Protein AF-A0A958GMU4-F1 (afdb_monomer)

Nearest PDB structures (foldseek):
  5kjy-assembly1_A  TM=7.921E-01  e=6.901E-07  Homo sapiens
  5j3u-assembly1_A  TM=7.877E-01  e=9.047E-06  Toxoplasma gondii
  5e16-assembly1_A  TM=7.064E-01  e=1.723E-06  Plasmodium falciparum
  1q3e-assembly2_B  TM=7.934E-01  e=2.133E-05  Mus musculus
  8io0-assembly1_B  TM=4.939E-01  e=1.223E-06  Homo sapiens

Sequence (436 aa):
MSTNRALSLHTALFLAVAPFLIGAAAISAYLTYKGTYAAILDGFDNKLSAAAATRAVFLKGSDHETLMQMGSDEGEQVPGVAEESPLYQLYSIPMQRILNESGLTYHYTFVLRDATRIAYGIDATTGEDHSFLGTEEDNPTEESERLARAAATGSISISPIQQFDNWGKLKIANAPIRTEDGRVTGLVGADVNISVIDKKTRVAFLQVLGAGIVSLLFAALMTWYLARRIAVPLERLKASALRIGGGQFGETIEAIKQPELSALADALETLGQTLRTAPARVSADAHEVAGEVESHTSASDDFLAEYAEHPSSESLLLLRQNPLFRILTDAELAVVAQASRLVDYKPGALIASRGISPSFALLVESGSVEGDMEYVRDGIIGIDAVLSEEPLANDLVASSEGARCLLIQKEHLFTIVHECPSMLTGLIESHLAEAR

Foldseek 3Di:
DDPPPPDAPLVVLCVVQVVVLVVVLVVVLVVLLVVLLVVLVVLVVVLQLCLFAVLLVVDALVLQLVQLVVLVVCVVDDFDPSCPDPSLCVRLVVSLVSCVPSVFPWKFKWADPDQFKIFTGRTNDDDPPDDTHGDMDTDDNVVSVQQVVCQVVQDKDWDDFDQDPVQGTKIKIWGFRAHPVGHGNIIIIIIHHVVSVVVVSVVSNVVSVVVSVVSVVVSVVVSVVCCVQPVVLVVQLVVLLVVLVVVNLDDQRPQHPDPVSNVVSVVSNVVSVCSVCVVVVVVVVVVVVVVVPPPDDDDDDDDPDDDDDQLDPVQLVLLCVQPLSVQFDPVLSSLQSVQKDKDWFDAFAFPFAFPAQAQKKKAWPDADKDWDCVQAFSRIHRPVSLVVVDTGHHIITTHRRTTIIIMHGSVSVVVSVVVTVSSVVSVVVSVVVVVD

Secondary structure (DSSP, 8-state):
--------HHHHHHHHHHHHHHHHHHHHHHHHHHHHHHHHHHHHHHHHHHHHHHHHHHS-HHHHHHHHHHHHHHTTS-TTTGGGSHHHHHHHHHHHHHHHHHT-SEEEEEEE-SSSEEEEEEE---STT---TT-EEE--HHHHHHHHHHHHHT--EEPPPEEETTTEEEEEEEEEEE-TTS-EEEEEEEEEEHHHHHHHHHHHHHHHHHHHHHHHHHHHHHHHHHIIIIIHHHHHHHHHHHHHHTT----PPPPPSSHHHHHHHHHHHHHHHHHHHHHHHHHHHHHHHHHHGGG---S---S---S---S-HHHHHHHHHSTTTTTS-HHHHHHHHHTEEEEEEPTT-EEE-TTS--SEEEEEEEEEEES-GGGEETTEESHHHHHH-PPPSS-EEEEEEEEEEEEEEHHHHHHHHHH-HHHHHHHHHHHHHHT-

Radius of gyration: 46.97 Å; Cα contacts (8 Å, |Δi|>4): 595; chains: 1; bounding box: 92×52×125 Å

Mean predicted aligned error: 19.39 Å

Solvent-accessible surface area (backbone atoms only — not comparable to full-atom values): 23889 Å² total; per-residue (Å²): 142,80,86,82,73,80,69,53,71,69,56,52,51,48,66,64,48,49,57,55,53,53,48,52,48,51,51,49,41,50,52,50,50,54,52,51,53,50,53,53,49,56,54,46,54,52,50,24,43,49,54,9,43,55,48,20,71,75,41,55,17,65,58,51,51,52,52,45,49,53,18,58,67,38,77,82,56,76,87,58,62,70,60,70,32,71,73,43,44,70,52,28,55,61,42,31,51,50,37,74,73,68,75,46,69,46,40,34,28,31,33,76,77,56,76,43,32,36,27,32,30,55,44,31,56,75,70,91,81,42,58,49,51,38,47,71,44,83,43,60,61,75,55,34,55,51,49,52,48,23,55,73,69,60,38,74,42,73,56,70,80,40,81,43,94,92,72,41,43,32,33,41,11,38,12,42,17,33,29,98,90,66,51,68,64,33,33,18,40,15,28,36,40,48,68,63,52,49,56,54,47,50,53,51,47,53,50,43,51,49,52,43,52,52,50,51,51,50,51,51,52,49,52,54,48,47,41,66,71,45,52,51,58,48,55,51,50,52,52,52,50,55,37,39,76,69,71,53,56,82,76,82,79,78,89,53,91,48,68,74,60,27,55,50,48,53,52,52,48,52,50,28,52,50,63,59,42,48,69,58,47,58,57,49,53,55,52,55,56,58,65,67,54,78,82,70,87,81,91,77,92,83,87,86,85,84,92,80,82,65,62,49,73,64,49,46,53,55,42,55,71,32,76,63,46,52,74,49,52,77,69,52,43,48,54,52,29,60,53,39,42,81,47,80,40,54,56,63,34,79,76,46,57,48,72,41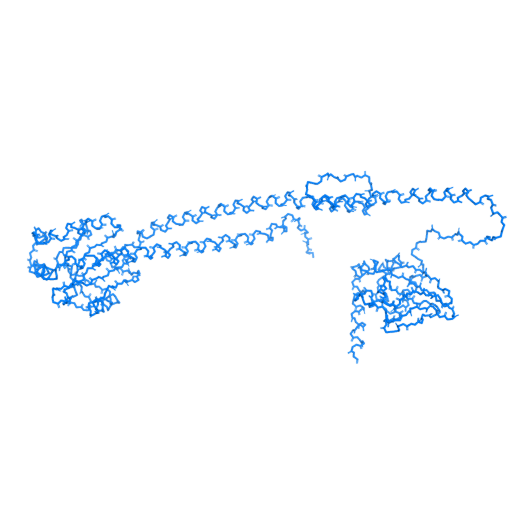,49,49,62,36,29,35,36,72,79,43,70,42,77,44,56,58,67,91,36,50,55,87,68,28,37,29,51,58,25,47,74,71,60,43,50,34,89,38,46,32,26,18,26,89,83,6,23,33,29,42,37,33,39,45,79,45,49,57,49,47,48,70,75,29,63,59,48,51,53,43,55,50,53,52,58,59,60,75,78,107

pLDDT: mean 76.51, std 14.85, range [25.86, 94.81]

Structure (mmCIF, N/CA/C/O backbone):
data_AF-A0A958GMU4-F1
#
_entry.id   AF-A0A958GMU4-F1
#
loop_
_atom_site.group_PDB
_atom_site.id
_atom_site.type_symbol
_atom_site.label_atom_id
_atom_site.label_alt_id
_atom_site.label_comp_id
_atom_site.label_asym_id
_atom_site.label_entity_id
_atom_site.label_seq_id
_atom_site.pdbx_PDB_ins_code
_atom_site.Cartn_x
_atom_site.Cartn_y
_atom_site.Cartn_z
_atom_site.occupancy
_atom_site.B_iso_or_equiv
_atom_site.auth_seq_id
_atom_site.auth_comp_id
_atom_site.auth_asym_id
_atom_site.auth_atom_id
_atom_site.pdbx_PDB_model_num
ATOM 1 N N . MET A 1 1 ? -1.241 15.883 50.734 1.00 32.81 1 MET A N 1
ATOM 2 C CA . MET A 1 1 ? -2.444 16.386 50.035 1.00 32.81 1 MET A CA 1
ATOM 3 C C . MET A 1 1 ? -2.383 15.934 48.580 1.00 32.81 1 MET A C 1
ATOM 5 O O . MET A 1 1 ? -1.852 16.657 47.752 1.00 32.81 1 MET A O 1
ATOM 9 N N . SER A 1 2 ? -2.863 14.727 48.269 1.00 36.22 2 SER A N 1
ATOM 10 C CA . SER A 1 2 ? -3.175 14.329 46.891 1.00 36.22 2 SER A CA 1
ATOM 11 C C . SER A 1 2 ? -4.694 14.249 46.781 1.00 36.22 2 SER A C 1
ATOM 13 O O . SER A 1 2 ? -5.357 13.413 47.388 1.00 36.22 2 SER A O 1
ATOM 15 N N . THR A 1 3 ? -5.275 15.210 46.082 1.00 39.44 3 THR A N 1
ATOM 16 C CA . THR A 1 3 ? -6.701 15.239 45.780 1.00 39.44 3 THR A CA 1
ATOM 17 C C . THR A 1 3 ? -6.976 14.226 44.672 1.00 39.44 3 THR A C 1
ATOM 19 O O . THR A 1 3 ? -6.896 14.548 43.490 1.00 39.44 3 THR A O 1
ATOM 22 N N . ASN A 1 4 ? -7.310 12.988 45.047 1.00 40.91 4 ASN A N 1
ATOM 23 C CA . ASN A 1 4 ? -7.943 12.031 44.140 1.00 40.91 4 ASN A CA 1
ATOM 24 C C . ASN A 1 4 ? -9.346 12.554 43.798 1.00 40.91 4 ASN A C 1
ATOM 26 O O . ASN A 1 4 ? -10.334 12.235 44.456 1.00 40.91 4 ASN A O 1
ATOM 30 N N . ARG A 1 5 ? -9.442 13.422 42.784 1.00 48.50 5 ARG A N 1
ATOM 31 C CA . ARG A 1 5 ? -10.726 13.745 42.159 1.00 48.50 5 ARG A CA 1
ATOM 32 C C . ARG A 1 5 ? -11.209 12.483 41.452 1.00 48.50 5 ARG A C 1
ATOM 34 O O . ARG A 1 5 ? -10.643 12.108 40.429 1.00 48.50 5 ARG A O 1
ATOM 41 N N . ALA A 1 6 ? -12.238 11.841 42.001 1.00 55.19 6 ALA A N 1
ATOM 42 C CA . ALA A 1 6 ? -12.942 10.761 41.325 1.00 55.19 6 ALA A CA 1
ATOM 43 C C . ALA A 1 6 ? -13.400 11.263 39.945 1.00 55.19 6 ALA A C 1
ATOM 45 O O . ALA A 1 6 ? -14.180 12.214 39.849 1.00 55.19 6 ALA A O 1
ATOM 46 N N . LEU A 1 7 ? -12.847 10.685 38.876 1.00 60.06 7 LEU A N 1
ATOM 47 C CA . LEU A 1 7 ? -13.256 11.012 37.514 1.00 60.06 7 LEU A CA 1
ATOM 48 C C . LEU A 1 7 ? -14.728 10.629 37.327 1.00 60.06 7 LEU A C 1
ATOM 50 O O . LEU A 1 7 ? -15.149 9.557 37.761 1.00 60.06 7 LEU A O 1
ATOM 54 N N . SER A 1 8 ? -15.508 11.488 36.662 1.00 69.25 8 SER A N 1
ATOM 55 C CA . SER A 1 8 ? -16.868 11.123 36.249 1.00 69.25 8 SER A CA 1
ATOM 56 C C . SER A 1 8 ? -16.830 9.882 35.356 1.00 69.25 8 SER A C 1
ATOM 58 O O . SER A 1 8 ? -15.868 9.690 34.602 1.00 69.25 8 SER A O 1
ATOM 60 N N . LEU A 1 9 ? -17.881 9.055 35.403 1.00 66.50 9 LEU A N 1
ATOM 61 C CA . LEU A 1 9 ? -17.950 7.801 34.646 1.00 66.50 9 LEU A CA 1
ATOM 62 C C . LEU A 1 9 ? -17.715 8.045 33.147 1.00 66.50 9 LEU A C 1
ATOM 64 O O . LEU A 1 9 ? -17.022 7.276 32.488 1.00 66.50 9 LEU A O 1
ATOM 68 N N . HIS A 1 10 ? -18.205 9.177 32.632 1.00 64.19 10 HIS A N 1
ATOM 69 C CA . HIS A 1 10 ? -17.952 9.638 31.266 1.00 64.19 10 HIS A CA 1
ATOM 70 C C . HIS A 1 10 ? -16.464 9.796 30.940 1.00 64.19 10 HIS A C 1
ATOM 72 O O . HIS A 1 10 ? -16.024 9.375 29.872 1.00 64.19 10 HIS A O 1
ATOM 78 N N . THR A 1 11 ? -15.684 10.385 31.848 1.00 71.94 11 THR A N 1
ATOM 79 C CA . THR A 1 11 ? -14.255 10.623 31.612 1.00 71.94 11 THR A CA 1
ATOM 80 C C . THR A 1 11 ? -13.459 9.324 31.694 1.00 71.94 11 THR A C 1
ATOM 82 O O . THR A 1 11 ? -12.567 9.107 30.880 1.00 71.94 11 THR A O 1
ATOM 85 N N . ALA A 1 12 ? -13.816 8.432 32.621 1.00 71.38 12 ALA A N 1
ATOM 86 C CA . ALA A 1 12 ? -13.193 7.116 32.732 1.00 71.38 12 ALA A CA 1
ATOM 87 C C . ALA A 1 12 ? -13.474 6.242 31.496 1.00 71.38 12 ALA A C 1
ATOM 89 O O . ALA A 1 12 ? -12.553 5.649 30.937 1.00 71.38 12 ALA A O 1
ATOM 90 N N . LEU A 1 13 ? -14.724 6.225 31.015 1.00 72.00 13 LEU A N 1
ATOM 91 C CA . LEU A 1 13 ? -15.108 5.476 29.815 1.00 72.00 13 LEU A CA 1
ATOM 92 C C . LEU A 1 13 ? -14.407 6.024 28.563 1.00 72.00 13 LEU A C 1
ATOM 94 O O . LEU A 1 13 ? -13.896 5.258 27.749 1.00 72.00 13 LEU A O 1
ATOM 98 N N . PHE A 1 14 ? -14.333 7.352 28.428 1.00 73.94 14 PHE A N 1
ATOM 99 C CA . PHE A 1 14 ? -13.612 8.001 27.335 1.00 73.94 14 PHE A CA 1
ATOM 100 C C . PHE A 1 14 ? -12.119 7.653 27.359 1.00 73.94 14 PHE A C 1
ATOM 102 O O . PHE A 1 14 ? -11.569 7.265 26.332 1.00 73.94 14 PHE A O 1
ATOM 109 N N . LEU A 1 15 ? -11.474 7.723 28.527 1.00 74.38 15 LEU A N 1
ATOM 110 C CA . LEU A 1 15 ? -10.060 7.373 28.683 1.00 74.38 15 LEU A CA 1
ATOM 111 C C . LEU A 1 15 ? -9.774 5.887 28.430 1.00 74.38 15 LEU A C 1
ATOM 113 O O . LEU A 1 15 ? -8.677 5.568 27.989 1.00 74.38 15 LEU A O 1
ATOM 117 N N . ALA A 1 16 ? -10.733 4.991 28.670 1.00 77.50 16 ALA A N 1
ATOM 118 C CA . ALA A 1 16 ? -10.574 3.566 28.386 1.00 77.50 16 ALA A CA 1
ATOM 119 C C . ALA A 1 16 ? -10.746 3.238 26.892 1.00 77.50 16 ALA A C 1
ATOM 121 O O . ALA A 1 16 ? -9.990 2.447 26.331 1.00 77.50 16 ALA A O 1
ATOM 122 N N . VAL A 1 17 ? -11.731 3.853 26.230 1.00 76.69 17 VAL A N 1
ATOM 123 C CA . VAL A 1 17 ? -12.123 3.500 24.854 1.00 76.69 17 VAL A CA 1
ATOM 124 C C . VAL A 1 17 ? -11.347 4.296 23.800 1.00 76.69 17 VAL A C 1
ATOM 126 O O . VAL A 1 17 ? -10.984 3.750 22.756 1.00 76.69 17 VAL A O 1
ATOM 129 N N . ALA A 1 18 ? -11.046 5.572 24.056 1.00 77.44 18 ALA A N 1
ATOM 130 C CA . ALA A 1 18 ? -10.370 6.431 23.086 1.00 77.44 18 ALA A CA 1
ATOM 131 C C . ALA A 1 18 ? -8.976 5.919 22.665 1.00 77.44 18 ALA A C 1
ATOM 133 O O . ALA A 1 18 ? -8.711 5.920 21.462 1.00 77.44 18 ALA A O 1
ATOM 134 N N . PRO A 1 19 ? -8.097 5.424 23.563 1.00 81.38 19 PRO A N 1
ATOM 135 C CA . PRO A 1 19 ? -6.787 4.909 23.163 1.00 81.38 19 PRO A CA 1
ATOM 136 C C . PRO A 1 19 ? -6.897 3.683 22.260 1.00 81.38 19 PRO A C 1
ATOM 138 O O . PRO A 1 19 ? -6.155 3.571 21.288 1.00 81.38 19 PRO A O 1
ATOM 141 N N . PHE A 1 20 ? -7.854 2.792 22.543 1.00 81.25 20 PHE A N 1
ATOM 142 C CA . PHE A 1 20 ? -8.098 1.614 21.715 1.00 81.25 20 PHE A CA 1
ATOM 143 C C . PHE A 1 20 ? -8.569 2.010 20.312 1.00 81.25 20 PHE A C 1
ATOM 145 O O . PHE A 1 20 ? -8.064 1.488 19.321 1.00 81.25 20 PHE A O 1
ATOM 152 N N . LEU A 1 21 ? -9.475 2.988 20.210 1.00 77.25 21 LEU A N 1
ATOM 153 C CA . LEU A 1 21 ? -9.961 3.493 18.923 1.00 77.25 21 LEU A CA 1
ATOM 154 C C . LEU A 1 21 ? -8.872 4.229 18.132 1.00 77.25 21 LEU A C 1
ATOM 156 O O . LEU A 1 21 ? -8.749 4.016 16.927 1.00 77.25 21 LEU A O 1
ATOM 160 N N . ILE A 1 22 ? -8.050 5.043 18.798 1.00 80.44 22 ILE A N 1
ATOM 161 C CA . ILE A 1 22 ? -6.898 5.711 18.174 1.00 80.44 22 ILE A CA 1
ATOM 162 C C . ILE A 1 22 ? -5.884 4.668 17.690 1.00 80.44 22 ILE A C 1
ATOM 164 O O . ILE A 1 22 ? -5.409 4.759 16.560 1.00 80.44 22 ILE A O 1
ATOM 168 N N . GLY A 1 23 ? -5.593 3.654 18.508 1.00 83.38 23 GLY A N 1
ATOM 169 C CA . GLY A 1 23 ? -4.700 2.554 18.151 1.00 83.38 23 GLY A CA 1
ATOM 170 C C . GLY A 1 23 ? -5.212 1.763 16.948 1.00 83.38 23 GLY A C 1
ATOM 171 O O . GLY A 1 23 ? -4.476 1.570 15.984 1.00 83.38 23 GLY A O 1
ATOM 172 N N . ALA A 1 24 ? -6.490 1.376 16.950 1.00 80.31 24 ALA A N 1
ATOM 173 C CA . ALA A 1 24 ? -7.119 0.680 15.830 1.00 80.31 24 ALA A CA 1
ATOM 174 C C . ALA A 1 24 ? -7.097 1.519 14.541 1.00 80.31 24 ALA A C 1
ATOM 176 O O . ALA A 1 24 ? -6.769 0.998 13.473 1.00 80.31 24 ALA A O 1
ATOM 177 N N . ALA A 1 25 ? -7.377 2.824 14.631 1.00 80.00 25 ALA A N 1
ATOM 178 C CA . ALA A 1 25 ? -7.305 3.736 13.492 1.00 80.00 25 ALA A CA 1
ATOM 179 C C . ALA A 1 25 ? -5.869 3.880 12.960 1.00 80.00 25 ALA A C 1
ATOM 181 O O . ALA A 1 25 ? -5.662 3.826 11.749 1.00 80.00 25 ALA A O 1
ATOM 182 N N . ALA A 1 26 ? -4.874 4.005 13.843 1.00 81.38 26 ALA A N 1
ATOM 183 C CA . ALA A 1 26 ? -3.467 4.099 13.463 1.00 81.38 26 ALA A CA 1
ATOM 184 C C . ALA A 1 26 ? -2.965 2.811 12.790 1.00 81.38 26 ALA A C 1
ATOM 186 O O . ALA A 1 26 ? -2.307 2.875 11.752 1.00 81.38 26 ALA A O 1
ATOM 187 N N . ILE A 1 27 ? -3.324 1.644 13.334 1.00 84.50 27 ILE A N 1
ATOM 188 C CA . ILE A 1 27 ? -2.990 0.339 12.749 1.00 84.50 27 ILE A CA 1
ATOM 189 C C . ILE A 1 27 ? -3.647 0.196 11.375 1.00 84.50 27 ILE A C 1
ATOM 191 O O . ILE A 1 27 ? -2.972 -0.149 10.408 1.00 84.50 27 ILE A O 1
ATOM 195 N N . SER A 1 28 ? -4.939 0.509 11.261 1.00 79.81 28 SER A N 1
ATOM 196 C CA . SER A 1 28 ? -5.664 0.452 9.989 1.00 79.81 28 SER A CA 1
ATOM 197 C C . SER A 1 28 ? -5.053 1.385 8.937 1.00 79.81 28 SER A C 1
ATOM 199 O O . SER A 1 28 ? -4.795 0.966 7.805 1.00 79.81 28 SER A O 1
ATOM 201 N N . ALA A 1 29 ? -4.734 2.626 9.318 1.00 80.12 29 ALA A N 1
ATOM 202 C CA . ALA A 1 29 ? -4.074 3.592 8.446 1.00 80.12 29 ALA A CA 1
ATOM 203 C C . ALA A 1 29 ? -2.699 3.091 7.982 1.00 80.12 29 ALA A C 1
ATOM 205 O O . ALA A 1 29 ? -2.388 3.163 6.793 1.00 80.12 29 ALA A O 1
ATOM 206 N N . TYR A 1 30 ? -1.903 2.527 8.894 1.00 83.50 30 TYR A N 1
ATOM 207 C CA . TYR A 1 30 ? -0.596 1.958 8.577 1.00 83.50 30 TYR A CA 1
ATOM 208 C C . TYR A 1 30 ? -0.697 0.770 7.612 1.00 83.50 30 TYR A C 1
ATOM 210 O O . TYR A 1 30 ? 0.011 0.734 6.605 1.00 83.50 30 TYR A O 1
ATOM 218 N N . LEU A 1 31 ? -1.600 -0.180 7.877 1.00 84.44 31 LEU A N 1
ATOM 219 C CA . LEU A 1 31 ? -1.814 -1.347 7.017 1.00 84.44 31 LEU A CA 1
ATOM 220 C C . LEU A 1 31 ? -2.303 -0.936 5.625 1.00 84.44 31 LEU A C 1
ATOM 222 O O . LEU A 1 31 ? -1.798 -1.441 4.624 1.00 84.44 31 LEU A O 1
ATOM 226 N N . THR A 1 32 ? -3.226 0.024 5.558 1.00 81.25 32 THR A N 1
ATOM 227 C CA . THR A 1 32 ? -3.757 0.546 4.293 1.00 81.25 32 THR A CA 1
ATOM 228 C C . THR A 1 32 ? -2.679 1.274 3.496 1.00 81.25 32 THR A C 1
ATOM 230 O O . THR A 1 32 ? -2.530 1.026 2.300 1.00 81.25 32 THR A O 1
ATOM 233 N N . TYR A 1 33 ? -1.890 2.135 4.145 1.00 82.06 33 TYR A N 1
ATOM 234 C CA . TYR A 1 33 ? -0.769 2.823 3.506 1.00 82.06 33 TYR A CA 1
ATOM 235 C C . TYR A 1 33 ? 0.252 1.821 2.963 1.00 82.06 33 TYR A C 1
ATOM 237 O O . TYR A 1 33 ? 0.605 1.879 1.786 1.00 82.06 33 TYR A O 1
ATOM 245 N N . LYS A 1 34 ? 0.673 0.857 3.792 1.00 82.81 34 LYS A N 1
ATOM 246 C CA . LYS A 1 34 ? 1.640 -0.174 3.405 1.00 82.81 34 LYS A CA 1
ATOM 247 C C . LYS A 1 34 ? 1.129 -1.018 2.235 1.00 82.81 34 LYS A C 1
ATOM 249 O O . LYS A 1 34 ? 1.873 -1.235 1.284 1.00 82.81 34 LYS A O 1
ATOM 254 N N . GLY A 1 35 ? -0.129 -1.458 2.286 1.00 83.69 35 GLY A N 1
ATOM 255 C CA . GLY A 1 35 ? -0.749 -2.251 1.225 1.00 83.69 35 GLY A CA 1
ATOM 256 C C . GLY A 1 35 ? -0.891 -1.474 -0.082 1.00 83.69 35 GLY A C 1
ATOM 257 O O . GLY A 1 35 ? -0.546 -1.986 -1.142 1.00 83.69 35 GLY A O 1
ATOM 258 N N . THR A 1 36 ? -1.324 -0.213 -0.010 1.00 81.06 36 THR A N 1
ATOM 259 C CA . THR A 1 36 ? -1.480 0.637 -1.199 1.00 81.06 36 THR A CA 1
ATOM 260 C C . THR A 1 36 ? -0.129 0.979 -1.821 1.00 81.06 36 THR A C 1
ATOM 262 O O . THR A 1 36 ? 0.009 0.928 -3.037 1.00 81.06 36 THR A O 1
ATOM 265 N N . TYR A 1 37 ? 0.885 1.284 -1.008 1.00 82.81 37 TYR A N 1
ATOM 266 C CA . TYR A 1 37 ? 2.240 1.550 -1.489 1.00 82.81 37 TYR A CA 1
ATOM 267 C C . TYR A 1 37 ? 2.847 0.326 -2.186 1.00 82.81 37 TYR A C 1
ATOM 269 O O . TYR A 1 37 ? 3.356 0.452 -3.298 1.00 82.81 37 TYR A O 1
ATOM 277 N N . ALA A 1 38 ? 2.727 -0.859 -1.576 1.00 85.00 38 ALA A N 1
ATOM 278 C CA . ALA A 1 38 ? 3.181 -2.111 -2.179 1.00 85.00 38 ALA A CA 1
ATOM 279 C C . ALA A 1 38 ? 2.451 -2.403 -3.500 1.00 85.00 38 ALA A C 1
ATOM 281 O O . ALA A 1 38 ? 3.098 -2.639 -4.511 1.00 85.00 38 ALA A O 1
ATOM 282 N N . ALA A 1 39 ? 1.121 -2.272 -3.529 1.00 83.94 39 ALA A N 1
ATOM 283 C CA . ALA A 1 39 ? 0.334 -2.483 -4.743 1.00 83.94 39 ALA A CA 1
ATOM 284 C C . ALA A 1 39 ? 0.676 -1.484 -5.865 1.00 83.94 39 ALA A C 1
ATOM 286 O O . ALA A 1 39 ? 0.663 -1.845 -7.042 1.00 83.94 39 ALA A O 1
ATOM 287 N N . ILE A 1 40 ? 0.985 -0.227 -5.520 1.00 83.56 40 ILE A N 1
ATOM 288 C CA . ILE A 1 40 ? 1.453 0.773 -6.488 1.00 83.56 40 ILE A CA 1
ATOM 289 C C . ILE A 1 40 ? 2.807 0.355 -7.064 1.00 83.56 40 ILE A C 1
ATOM 291 O O . ILE A 1 40 ? 2.962 0.403 -8.284 1.00 83.56 40 ILE A O 1
ATOM 295 N N . LEU A 1 41 ? 3.759 -0.050 -6.216 1.00 83.94 41 LEU A N 1
ATOM 296 C CA . LEU A 1 41 ? 5.068 -0.522 -6.668 1.00 83.94 41 LEU A CA 1
ATOM 297 C C . LEU A 1 41 ? 4.924 -1.748 -7.570 1.00 83.94 41 LEU A C 1
ATOM 299 O O . LEU A 1 41 ? 5.312 -1.665 -8.726 1.00 83.94 41 LEU A O 1
ATOM 303 N N . ASP A 1 42 ? 4.251 -2.807 -7.121 1.00 87.25 42 ASP A N 1
ATOM 304 C CA . ASP A 1 42 ? 4.033 -4.024 -7.918 1.00 87.25 42 ASP A CA 1
ATOM 305 C C . ASP A 1 42 ? 3.344 -3.724 -9.263 1.00 87.25 42 ASP A C 1
ATOM 307 O O . ASP A 1 42 ? 3.656 -4.315 -10.301 1.00 87.25 42 ASP A O 1
ATOM 311 N N . GLY A 1 43 ? 2.405 -2.772 -9.276 1.00 85.75 43 GLY A N 1
ATOM 312 C CA . GLY A 1 43 ? 1.761 -2.299 -10.498 1.00 85.75 43 GLY A CA 1
ATOM 313 C C . GLY A 1 43 ? 2.733 -1.621 -11.467 1.00 85.75 43 GLY A C 1
ATOM 314 O O . GLY A 1 43 ? 2.612 -1.809 -12.679 1.00 85.75 43 GLY A O 1
ATOM 315 N N . PHE A 1 44 ? 3.699 -0.851 -10.961 1.00 86.06 44 PHE A N 1
ATOM 316 C CA . PHE A 1 44 ? 4.768 -0.281 -11.779 1.00 86.06 44 PHE A CA 1
ATOM 317 C C . PHE A 1 44 ? 5.774 -1.344 -12.230 1.00 86.06 44 PHE A C 1
ATOM 319 O O . PHE A 1 44 ? 6.090 -1.357 -13.412 1.00 86.06 44 PHE A O 1
ATOM 326 N N . ASP A 1 45 ? 6.205 -2.277 -11.378 1.00 88.38 45 ASP A N 1
ATOM 327 C CA . ASP A 1 45 ? 7.141 -3.360 -11.738 1.00 88.38 45 ASP A CA 1
ATOM 328 C C . ASP A 1 45 ? 6.624 -4.175 -12.927 1.00 88.38 45 ASP A C 1
ATOM 330 O O . ASP A 1 45 ? 7.352 -4.415 -13.897 1.00 88.38 45 ASP A O 1
ATOM 334 N N . ASN A 1 46 ? 5.334 -4.522 -12.900 1.00 88.56 46 ASN A N 1
ATOM 335 C CA . ASN A 1 46 ? 4.672 -5.220 -13.998 1.00 88.56 46 ASN A CA 1
ATOM 336 C C . ASN A 1 46 ? 4.622 -4.376 -15.278 1.00 88.56 46 ASN A C 1
ATOM 338 O O . ASN A 1 46 ? 4.896 -4.888 -16.363 1.00 88.56 46 ASN A O 1
ATOM 342 N N . LYS A 1 47 ? 4.296 -3.081 -15.172 1.00 87.94 47 LYS A N 1
ATOM 343 C CA . LYS A 1 47 ? 4.241 -2.173 -16.329 1.00 87.94 47 LYS A CA 1
ATOM 344 C C . LYS A 1 47 ? 5.608 -1.947 -16.965 1.00 87.94 47 LYS A C 1
ATOM 346 O O . LYS A 1 47 ? 5.712 -2.028 -18.185 1.00 87.94 47 LYS A O 1
ATOM 351 N N . LEU A 1 48 ? 6.628 -1.681 -16.150 1.00 90.44 48 LEU A N 1
ATOM 352 C CA . LEU A 1 48 ? 8.005 -1.467 -16.593 1.00 90.44 48 LEU A CA 1
ATOM 353 C C . LEU A 1 48 ? 8.510 -2.718 -17.321 1.00 90.44 48 LEU A C 1
ATOM 355 O O . LEU A 1 48 ? 8.966 -2.636 -18.459 1.00 90.44 48 LEU A O 1
ATOM 359 N N . SER A 1 49 ? 8.328 -3.892 -16.710 1.00 89.44 49 SER A N 1
ATOM 360 C CA . SER A 1 49 ? 8.741 -5.168 -17.305 1.00 89.44 49 SER A CA 1
ATOM 361 C C . SER A 1 49 ? 8.001 -5.467 -18.600 1.00 89.44 49 SER A C 1
ATOM 363 O O . SER A 1 49 ? 8.624 -5.874 -19.575 1.00 89.44 49 SER A O 1
ATOM 365 N N . ALA A 1 50 ? 6.683 -5.246 -18.640 1.00 87.94 50 ALA A N 1
ATOM 366 C CA . ALA A 1 50 ? 5.886 -5.472 -19.839 1.00 87.94 50 ALA A CA 1
ATOM 367 C C . ALA A 1 50 ? 6.297 -4.535 -20.981 1.00 87.94 50 ALA A C 1
ATOM 369 O O . ALA A 1 50 ? 6.423 -4.993 -22.116 1.00 87.94 50 ALA A O 1
ATOM 370 N N . ALA A 1 51 ? 6.538 -3.252 -20.698 1.00 87.62 51 ALA A N 1
ATOM 371 C CA . ALA A 1 51 ? 6.970 -2.287 -21.702 1.00 87.62 51 ALA A CA 1
ATOM 372 C C . ALA A 1 51 ? 8.350 -2.644 -22.272 1.00 87.62 51 ALA A C 1
ATOM 374 O O . ALA A 1 51 ? 8.480 -2.778 -23.492 1.00 87.62 51 ALA A O 1
ATOM 375 N N . ALA A 1 52 ? 9.333 -2.892 -21.399 1.00 87.94 52 ALA A N 1
ATOM 376 C CA . ALA A 1 52 ? 10.681 -3.279 -21.806 1.00 87.94 52 ALA A CA 1
ATOM 377 C C . ALA A 1 52 ? 10.672 -4.603 -22.594 1.00 87.94 52 ALA A C 1
ATOM 379 O O . ALA A 1 52 ? 11.240 -4.689 -23.683 1.00 87.94 52 ALA A O 1
ATOM 380 N N . ALA A 1 53 ? 9.967 -5.627 -22.098 1.00 87.00 53 ALA A N 1
ATOM 381 C CA . ALA A 1 53 ? 9.901 -6.945 -22.730 1.00 87.00 53 ALA A CA 1
ATOM 382 C C . ALA A 1 53 ? 9.200 -6.920 -24.089 1.00 87.00 53 ALA A C 1
ATOM 384 O O . ALA A 1 53 ? 9.701 -7.499 -25.050 1.00 87.00 53 ALA A O 1
ATOM 385 N N . THR A 1 54 ? 8.056 -6.234 -24.181 1.00 86.62 54 THR A N 1
ATOM 386 C CA . THR A 1 54 ? 7.314 -6.101 -25.442 1.00 86.62 54 THR A CA 1
ATOM 387 C C . THR A 1 54 ? 8.228 -5.514 -26.501 1.00 86.62 54 THR A C 1
ATOM 389 O O . THR A 1 54 ? 8.310 -6.028 -27.615 1.00 86.62 54 THR A O 1
ATOM 392 N N . ARG A 1 55 ? 8.972 -4.463 -26.150 1.00 83.38 55 ARG A N 1
ATOM 393 C CA . ARG A 1 55 ? 9.816 -3.804 -27.130 1.00 83.38 55 ARG A CA 1
ATOM 394 C C . ARG A 1 55 ? 11.052 -4.612 -27.501 1.00 83.38 55 ARG A C 1
ATOM 396 O O . ARG A 1 55 ? 11.367 -4.681 -28.685 1.00 83.38 55 ARG A O 1
ATOM 403 N N . ALA A 1 56 ? 11.674 -5.281 -26.534 1.00 81.38 56 ALA A N 1
ATOM 404 C CA . ALA A 1 56 ? 12.795 -6.182 -26.776 1.00 81.38 56 ALA A CA 1
ATOM 405 C C . ALA A 1 56 ? 12.452 -7.323 -27.756 1.00 81.38 56 ALA A C 1
ATOM 407 O O . ALA A 1 56 ? 13.329 -7.789 -28.474 1.00 81.38 56 ALA A O 1
ATOM 408 N N . VAL A 1 57 ? 11.180 -7.744 -27.822 1.00 83.44 57 VAL A N 1
ATOM 409 C CA . VAL A 1 57 ? 10.701 -8.771 -28.766 1.00 83.44 57 VAL A CA 1
ATOM 410 C C . VAL A 1 57 ? 10.467 -8.220 -30.178 1.00 83.44 57 VAL A C 1
ATOM 412 O O . VAL A 1 57 ? 10.703 -8.926 -31.154 1.00 83.44 57 VAL A O 1
ATOM 415 N N . PHE A 1 58 ? 9.984 -6.981 -30.312 1.00 83.94 58 PHE A N 1
ATOM 416 C CA . PHE A 1 58 ? 9.634 -6.396 -31.617 1.00 83.94 58 PHE A CA 1
ATOM 417 C C . PHE A 1 58 ? 10.757 -5.581 -32.271 1.00 83.94 58 PHE A C 1
ATOM 419 O O . PHE A 1 58 ? 10.609 -5.151 -33.416 1.00 83.94 58 PHE A O 1
ATOM 426 N N . LEU A 1 59 ? 11.852 -5.327 -31.558 1.00 90.06 59 LEU A N 1
ATOM 427 C CA . LEU A 1 59 ? 13.044 -4.685 -32.097 1.00 90.06 59 LEU A CA 1
ATOM 428 C C . LEU A 1 59 ? 14.017 -5.758 -32.589 1.00 90.06 59 LEU A C 1
ATOM 430 O O . LEU A 1 59 ? 14.466 -6.590 -31.803 1.00 90.06 59 LEU A O 1
ATOM 434 N N . LYS A 1 60 ? 14.371 -5.729 -33.877 1.00 90.62 60 LYS A N 1
ATOM 435 C CA . LYS A 1 60 ? 15.394 -6.634 -34.407 1.00 90.62 60 LYS A CA 1
ATOM 436 C C . LYS A 1 60 ? 16.769 -6.225 -33.900 1.00 90.62 60 LYS A C 1
ATOM 438 O O . LYS A 1 60 ? 17.178 -5.078 -34.087 1.00 90.62 60 LYS A O 1
ATOM 443 N N . GLY A 1 61 ? 17.502 -7.168 -33.311 1.00 89.50 61 GLY A N 1
ATOM 444 C CA . GLY A 1 61 ? 18.842 -6.896 -32.797 1.00 89.50 61 GLY A CA 1
ATOM 445 C C . GLY A 1 61 ? 19.826 -6.408 -33.866 1.00 89.50 61 GLY A C 1
ATOM 446 O O . GLY A 1 61 ? 20.616 -5.518 -33.572 1.00 89.50 61 GLY A O 1
ATOM 447 N N . SER A 1 62 ? 19.729 -6.899 -35.108 1.00 92.00 62 SER A N 1
ATOM 448 C CA . SER A 1 62 ? 20.569 -6.446 -36.232 1.00 92.00 62 SER A CA 1
ATOM 449 C C . SER A 1 62 ? 20.348 -4.975 -36.587 1.00 92.00 62 SER A C 1
ATOM 451 O O . SER A 1 62 ? 21.288 -4.239 -36.893 1.00 92.00 62 SER A O 1
ATOM 453 N N . ASP A 1 63 ? 19.091 -4.534 -36.535 1.00 93.81 63 ASP A N 1
ATOM 454 C CA . ASP A 1 63 ? 18.730 -3.155 -36.837 1.00 93.81 63 ASP A CA 1
ATOM 455 C C . ASP A 1 63 ? 19.181 -2.236 -35.701 1.00 93.81 63 ASP A C 1
ATOM 457 O O . ASP A 1 63 ? 19.666 -1.137 -35.955 1.00 93.81 63 ASP A O 1
ATOM 461 N N . HIS A 1 64 ? 19.077 -2.704 -34.451 1.00 93.25 64 HIS A N 1
ATOM 462 C CA . HIS A 1 64 ? 19.611 -1.988 -33.293 1.00 93.25 64 HIS A CA 1
ATOM 463 C C . HIS A 1 64 ? 21.126 -1.794 -33.401 1.00 93.25 64 HIS A C 1
ATOM 465 O O . HIS A 1 64 ? 21.593 -0.675 -33.228 1.00 93.25 64 HIS A O 1
ATOM 471 N N . GLU A 1 65 ? 21.889 -2.821 -33.786 1.00 92.56 65 GLU A N 1
ATOM 472 C CA . GLU A 1 65 ? 23.334 -2.678 -34.025 1.00 92.56 65 GLU A CA 1
ATOM 473 C C . GLU A 1 65 ? 23.649 -1.669 -35.127 1.00 92.56 65 GLU A C 1
ATOM 475 O O . GLU A 1 65 ? 24.564 -0.862 -34.975 1.00 92.56 65 GLU A O 1
ATOM 480 N N . THR A 1 66 ? 22.871 -1.688 -36.209 1.00 92.06 66 THR A N 1
ATOM 481 C CA . THR A 1 66 ? 23.022 -0.744 -37.322 1.00 92.06 66 THR A CA 1
ATOM 482 C C . THR A 1 66 ? 22.789 0.695 -36.854 1.00 92.06 66 THR A C 1
ATOM 484 O O . THR A 1 66 ? 23.584 1.577 -37.162 1.00 92.06 66 THR A O 1
ATOM 487 N N . LEU A 1 67 ? 21.746 0.933 -36.051 1.00 91.75 67 LEU A N 1
ATOM 488 C CA . LEU A 1 67 ? 21.479 2.247 -35.457 1.00 91.75 67 LEU A CA 1
ATOM 489 C C . LEU A 1 67 ? 22.597 2.672 -34.497 1.00 91.75 67 LEU A C 1
ATOM 491 O O . LEU A 1 67 ? 23.051 3.810 -34.552 1.00 91.75 67 LEU A O 1
ATOM 495 N N . MET A 1 68 ? 23.097 1.762 -33.659 1.00 91.19 68 MET A N 1
ATOM 496 C CA . MET A 1 68 ? 24.202 2.077 -32.748 1.00 91.19 68 MET A CA 1
ATOM 497 C C . MET A 1 68 ? 25.504 2.412 -33.488 1.00 91.19 68 MET A C 1
ATOM 499 O O . MET A 1 68 ? 26.285 3.212 -32.980 1.00 91.19 68 MET A O 1
ATOM 503 N N . GLN A 1 69 ? 25.746 1.822 -34.663 1.00 88.69 69 GLN A N 1
ATOM 504 C CA . GLN A 1 69 ? 26.875 2.180 -35.530 1.00 88.69 69 GLN A CA 1
ATOM 505 C C . GLN A 1 69 ? 26.684 3.570 -36.144 1.00 88.69 69 GLN A C 1
ATOM 507 O O . GLN A 1 69 ? 27.597 4.385 -36.067 1.00 88.69 69 GLN A O 1
ATOM 512 N N . MET A 1 70 ? 25.481 3.875 -36.648 1.00 86.56 70 MET A N 1
ATOM 513 C CA . MET A 1 70 ? 25.147 5.210 -37.167 1.00 86.56 70 MET A CA 1
ATOM 514 C C . MET A 1 70 ? 25.379 6.305 -36.116 1.00 86.56 70 MET A C 1
ATOM 516 O O . MET A 1 70 ? 25.990 7.321 -36.426 1.00 86.56 70 MET A O 1
ATOM 520 N N . GLY A 1 71 ? 24.961 6.079 -34.865 1.00 84.06 71 GLY A N 1
ATOM 521 C CA . GLY A 1 71 ? 25.195 7.024 -33.765 1.00 84.06 71 GLY A CA 1
ATOM 522 C C . GLY A 1 71 ? 26.667 7.196 -33.390 1.00 84.06 71 GLY A C 1
ATOM 523 O O . GLY A 1 71 ? 27.095 8.287 -33.030 1.00 84.06 71 GLY A O 1
ATOM 524 N N . SER A 1 72 ? 27.465 6.129 -33.481 1.00 79.25 72 SER A N 1
ATOM 525 C CA . SER A 1 72 ? 28.911 6.215 -33.246 1.00 79.25 72 SER A CA 1
ATOM 526 C C . SER A 1 72 ? 29.636 7.006 -34.337 1.00 79.25 72 SER A C 1
ATOM 528 O O . SER A 1 72 ? 30.554 7.755 -34.014 1.00 79.25 72 SER A O 1
ATOM 530 N N . ASP A 1 73 ? 29.202 6.886 -35.593 1.00 72.56 73 ASP A N 1
ATOM 531 C CA . ASP A 1 73 ? 29.749 7.654 -36.718 1.00 72.56 73 ASP A CA 1
ATOM 532 C C . ASP A 1 73 ? 29.315 9.138 -36.670 1.00 72.56 73 ASP A C 1
ATOM 534 O O . ASP A 1 73 ? 30.035 10.018 -37.144 1.00 72.56 73 ASP A O 1
ATOM 538 N N . GLU A 1 74 ? 28.164 9.441 -36.055 1.00 65.94 74 GLU A N 1
ATOM 539 C CA . GLU A 1 74 ? 27.664 10.808 -35.843 1.00 65.94 74 GLU A CA 1
ATOM 540 C C . GLU A 1 74 ? 28.347 11.584 -34.718 1.00 65.94 74 GLU A C 1
ATOM 542 O O . GLU A 1 74 ? 28.218 12.805 -34.691 1.00 65.94 74 GLU A O 1
ATOM 547 N N . GLY A 1 75 ? 29.114 10.941 -33.830 1.00 55.78 75 GLY A N 1
ATOM 548 C CA . GLY A 1 75 ? 29.855 11.626 -32.758 1.00 55.78 75 GLY A CA 1
ATOM 549 C C . GLY A 1 75 ? 30.814 12.731 -33.246 1.00 55.78 75 GLY A C 1
ATOM 550 O O . GLY A 1 75 ? 31.317 13.511 -32.438 1.00 55.78 75 GLY A O 1
ATOM 551 N N . GLU A 1 76 ? 31.042 12.829 -34.563 1.00 51.34 76 GLU A N 1
ATOM 552 C CA . GLU A 1 76 ? 31.807 13.880 -35.245 1.00 51.34 76 GLU A CA 1
ATOM 553 C C . GLU A 1 76 ? 30.944 14.933 -36.002 1.00 51.34 76 GLU A C 1
ATOM 555 O O . GLU A 1 76 ? 31.504 15.890 -36.544 1.00 51.34 76 GLU A O 1
ATOM 560 N N . GLN A 1 77 ? 29.605 14.820 -36.049 1.00 55.34 77 GLN A N 1
ATOM 561 C CA . GLN A 1 77 ? 28.676 15.704 -36.794 1.00 55.34 77 GLN A CA 1
ATOM 562 C C . GLN A 1 77 ? 27.461 16.197 -35.963 1.00 55.34 77 GLN A C 1
ATOM 564 O O . GLN A 1 77 ? 27.396 16.024 -34.750 1.00 55.34 77 GLN A O 1
ATOM 569 N N . VAL A 1 78 ? 26.535 16.934 -36.605 1.00 60.91 78 VAL A N 1
ATOM 570 C CA . VAL A 1 78 ? 25.365 17.588 -35.977 1.00 60.91 78 VAL A CA 1
ATOM 571 C C . VAL A 1 78 ? 24.417 16.542 -35.357 1.00 60.91 78 VAL A C 1
ATOM 573 O O . VAL A 1 78 ? 23.969 15.665 -36.093 1.00 60.91 78 VAL A O 1
ATOM 576 N N . PRO A 1 79 ? 24.044 16.659 -34.065 1.00 69.75 79 PRO A N 1
ATOM 577 C CA . PRO A 1 79 ? 23.153 15.705 -33.399 1.00 69.75 79 PRO A CA 1
ATOM 578 C C . PRO A 1 79 ? 21.773 15.587 -34.062 1.00 69.75 79 PRO A C 1
ATOM 580 O O . PRO A 1 79 ? 21.162 16.604 -34.403 1.00 69.75 79 PRO A O 1
ATOM 583 N N . GLY A 1 80 ? 21.264 14.356 -34.185 1.00 74.31 80 GLY A N 1
ATOM 584 C CA . GLY A 1 80 ? 19.869 14.065 -34.543 1.00 74.31 80 GLY A CA 1
ATOM 585 C C . GLY A 1 80 ? 19.597 13.759 -36.021 1.00 74.31 80 GLY A C 1
ATOM 586 O O . GLY A 1 80 ? 18.461 13.442 -36.369 1.00 74.31 80 GLY A O 1
ATOM 587 N N . VAL A 1 81 ? 20.599 13.799 -36.908 1.00 79.12 81 VAL A N 1
ATOM 588 C CA . VAL A 1 81 ? 20.396 13.517 -38.344 1.00 79.12 81 VAL A CA 1
ATOM 589 C C . VAL A 1 81 ? 20.063 12.034 -38.583 1.00 79.12 81 VAL A C 1
ATOM 591 O O . VAL A 1 81 ? 19.163 11.714 -39.363 1.00 79.12 81 VAL A O 1
ATOM 594 N N . ALA A 1 82 ? 20.701 11.109 -37.866 1.00 81.00 82 ALA A N 1
ATOM 595 C CA . ALA A 1 82 ? 20.439 9.674 -37.952 1.00 81.00 82 ALA A CA 1
ATOM 596 C C . ALA A 1 82 ? 19.052 9.295 -37.416 1.00 81.00 82 ALA A C 1
ATOM 598 O O . ALA A 1 82 ? 18.488 8.266 -37.806 1.00 81.00 82 ALA A O 1
ATOM 599 N N . GLU A 1 83 ? 18.461 10.141 -36.576 1.00 88.19 83 GLU A N 1
ATOM 600 C CA . GLU A 1 83 ? 17.116 9.945 -36.033 1.00 88.19 83 GLU A CA 1
ATOM 601 C C . GLU A 1 83 ? 16.015 10.283 -37.049 1.00 88.19 83 GLU A C 1
ATOM 603 O O . GLU A 1 83 ? 14.891 9.781 -36.953 1.00 88.19 83 GLU A O 1
ATOM 608 N N . GLU A 1 84 ? 16.347 11.050 -38.094 1.00 87.81 84 GLU A N 1
ATOM 609 C CA . GLU A 1 84 ? 15.478 11.247 -39.258 1.00 87.81 84 GLU A CA 1
ATOM 610 C C . GLU A 1 84 ? 15.434 10.014 -40.174 1.00 87.81 84 GLU A C 1
ATOM 612 O O . GLU A 1 84 ? 14.592 9.930 -41.075 1.00 87.81 84 GLU A O 1
ATOM 617 N N . SER A 1 85 ? 16.315 9.029 -39.956 1.00 90.88 85 SER A N 1
ATOM 618 C CA . SER A 1 85 ? 16.353 7.832 -40.789 1.00 90.88 85 SER A CA 1
ATOM 619 C C . SER A 1 85 ? 15.042 7.031 -40.690 1.00 90.88 85 SER A C 1
ATOM 621 O O . SER A 1 85 ? 14.477 6.860 -39.602 1.00 90.88 85 SER A O 1
ATOM 623 N N . PRO A 1 86 ? 14.566 6.437 -41.806 1.00 93.62 86 PRO A N 1
ATOM 624 C CA . PRO A 1 86 ? 13.389 5.570 -41.777 1.00 93.62 86 PRO A CA 1
ATOM 625 C C . PRO A 1 86 ? 13.528 4.394 -40.802 1.00 93.62 86 PRO A C 1
ATOM 627 O O . PRO A 1 86 ? 12.530 3.925 -40.258 1.00 93.62 86 PRO A O 1
ATOM 630 N N . LEU A 1 87 ? 14.760 3.923 -40.573 1.00 93.06 87 LEU A N 1
ATOM 631 C CA . LEU A 1 87 ? 15.051 2.830 -39.649 1.00 93.06 87 LEU A CA 1
ATOM 632 C C . LEU A 1 87 ? 14.848 3.245 -38.187 1.00 93.06 87 LEU A C 1
ATOM 634 O O . LEU A 1 87 ? 14.258 2.485 -37.422 1.00 93.06 87 LEU A O 1
ATOM 638 N N . TYR A 1 88 ? 15.284 4.447 -37.801 1.00 93.12 88 TYR A N 1
ATOM 639 C CA . TYR A 1 88 ? 15.053 4.964 -36.453 1.00 93.12 88 TYR A CA 1
ATOM 640 C C . TYR A 1 88 ? 13.554 5.188 -36.210 1.00 93.12 88 TYR A C 1
ATOM 642 O O . TYR A 1 88 ? 12.996 4.692 -35.230 1.00 93.12 88 TYR A O 1
ATOM 650 N N . GLN A 1 89 ? 12.862 5.836 -37.154 1.00 93.12 89 GLN A N 1
ATOM 651 C CA . GLN A 1 89 ? 11.429 6.146 -37.045 1.00 93.12 89 GLN A CA 1
ATOM 652 C C . GLN A 1 89 ? 10.518 4.914 -37.033 1.00 93.12 89 GLN A C 1
ATOM 654 O O . GLN A 1 89 ? 9.483 4.921 -36.359 1.00 93.12 89 GLN A O 1
ATOM 659 N N . LEU A 1 90 ? 10.911 3.834 -37.722 1.00 93.38 90 LEU A N 1
ATOM 660 C CA . LEU A 1 90 ? 10.229 2.533 -37.663 1.00 93.38 90 LEU A CA 1
ATOM 661 C C . LEU A 1 90 ? 10.050 2.052 -36.215 1.00 93.38 90 LEU A C 1
ATOM 663 O O . LEU A 1 90 ? 9.101 1.331 -35.895 1.00 93.38 90 LEU A O 1
ATOM 667 N N . TYR A 1 91 ? 10.963 2.465 -35.343 1.00 93.38 91 TYR A N 1
ATOM 668 C CA . TYR A 1 91 ? 11.106 1.971 -33.994 1.00 93.38 91 TYR A CA 1
ATOM 669 C C . TYR A 1 91 ? 10.784 3.006 -32.914 1.00 93.38 91 TYR A C 1
ATOM 671 O O . TYR A 1 91 ? 10.134 2.640 -31.932 1.00 93.38 91 TYR A O 1
ATOM 679 N N . SER A 1 92 ? 11.143 4.276 -33.102 1.00 93.56 92 SER A N 1
ATOM 680 C CA . SER A 1 92 ? 10.849 5.349 -32.145 1.00 93.56 92 SER A CA 1
ATOM 681 C C . SER A 1 92 ? 9.355 5.689 -32.084 1.00 93.56 92 SER A C 1
ATOM 683 O O . SER A 1 92 ? 8.808 5.826 -30.990 1.00 93.56 92 SER A O 1
ATOM 685 N N . ILE A 1 93 ? 8.639 5.718 -33.218 1.00 92.38 93 ILE A N 1
ATOM 686 C CA . ILE A 1 93 ? 7.209 6.087 -33.259 1.00 92.38 93 ILE A CA 1
ATOM 687 C C . ILE A 1 93 ? 6.332 5.111 -32.448 1.00 92.38 93 ILE A C 1
ATOM 689 O O . ILE A 1 93 ? 5.510 5.565 -31.643 1.00 92.38 93 ILE A O 1
ATOM 693 N N . PRO A 1 94 ? 6.452 3.774 -32.595 1.00 91.06 94 PRO A N 1
ATOM 694 C CA . PRO A 1 94 ? 5.719 2.851 -31.731 1.00 91.06 94 PRO A CA 1
ATOM 695 C C . PRO A 1 94 ? 6.114 2.967 -30.253 1.00 91.06 94 PRO A C 1
ATOM 697 O O . PRO A 1 94 ? 5.241 2.862 -29.392 1.00 91.06 94 PRO A O 1
ATOM 700 N N . MET A 1 95 ? 7.394 3.210 -29.943 1.00 92.25 95 MET A N 1
ATOM 701 C CA . MET A 1 95 ? 7.847 3.387 -28.556 1.00 92.25 95 MET A CA 1
ATOM 702 C C . MET A 1 95 ? 7.256 4.645 -27.918 1.00 92.25 95 MET A C 1
ATOM 704 O O . MET A 1 95 ? 6.796 4.576 -26.782 1.00 92.25 95 MET A O 1
ATOM 708 N N . GLN A 1 96 ? 7.169 5.751 -28.661 1.00 92.38 96 GLN A N 1
ATOM 709 C CA . GLN A 1 96 ? 6.510 6.990 -28.232 1.00 92.38 96 GLN A CA 1
ATOM 710 C C . GLN A 1 96 ? 5.041 6.755 -27.867 1.00 92.38 96 GLN A C 1
ATOM 712 O O . GLN A 1 96 ? 4.558 7.255 -26.853 1.00 92.38 96 GLN A O 1
ATOM 717 N N . ARG A 1 97 ? 4.314 5.952 -28.657 1.00 90.06 97 ARG A N 1
ATOM 718 C CA . ARG A 1 97 ? 2.922 5.586 -28.333 1.00 90.06 97 ARG A CA 1
ATOM 719 C C . ARG A 1 97 ? 2.840 4.796 -27.030 1.00 90.06 97 ARG A C 1
ATOM 721 O O . ARG A 1 97 ? 2.026 5.128 -26.175 1.00 90.06 97 ARG A O 1
ATOM 728 N N . ILE A 1 98 ? 3.720 3.807 -26.850 1.00 88.50 98 ILE A N 1
ATOM 729 C CA . ILE A 1 98 ? 3.790 3.029 -25.606 1.00 88.50 98 ILE A CA 1
ATOM 730 C C . ILE A 1 98 ? 4.103 3.947 -24.422 1.00 88.50 98 ILE A C 1
ATOM 732 O O . ILE A 1 98 ? 3.430 3.851 -23.399 1.00 88.50 98 ILE A O 1
ATOM 736 N N . LEU A 1 99 ? 5.084 4.844 -24.543 1.00 90.00 99 LEU A N 1
ATOM 737 C CA . LEU A 1 99 ? 5.447 5.804 -23.498 1.00 90.00 99 LEU A CA 1
ATOM 738 C C . LEU A 1 99 ? 4.233 6.655 -23.086 1.00 90.00 99 LEU A C 1
ATOM 740 O O . LEU A 1 99 ? 3.854 6.661 -21.912 1.00 90.00 99 LEU A O 1
ATOM 744 N N . ASN A 1 100 ? 3.560 7.266 -24.065 1.00 88.75 100 ASN A N 1
ATOM 745 C CA . ASN A 1 100 ? 2.408 8.145 -23.852 1.00 88.75 100 ASN A CA 1
ATOM 746 C C . ASN A 1 100 ? 1.191 7.430 -23.239 1.00 88.75 100 ASN A C 1
ATOM 748 O O . ASN A 1 100 ? 0.460 8.026 -22.448 1.00 88.75 100 ASN A O 1
ATOM 752 N N . GLU A 1 101 ? 0.963 6.157 -23.571 1.00 86.88 101 GLU A N 1
ATOM 753 C CA . GLU A 1 101 ? -0.199 5.393 -23.090 1.00 86.88 101 GLU A CA 1
ATOM 754 C C . GLU A 1 101 ? 0.060 4.633 -21.774 1.00 86.88 101 GLU A C 1
ATOM 756 O O . GLU A 1 101 ? -0.872 4.335 -21.023 1.00 86.88 101 GLU A O 1
ATOM 761 N N . SER A 1 102 ? 1.318 4.316 -21.454 1.00 82.44 102 SER A N 1
ATOM 762 C CA . SER A 1 102 ? 1.674 3.466 -20.302 1.00 82.44 102 SER A CA 1
ATOM 763 C C . SER A 1 102 ? 1.805 4.226 -18.975 1.00 82.44 102 SER A C 1
ATOM 765 O O . SER A 1 102 ? 1.635 3.630 -17.896 1.00 82.44 102 SER A O 1
ATOM 767 N N . GLY A 1 103 ? 2.056 5.539 -19.044 1.00 80.75 103 GLY A N 1
ATOM 768 C CA . GLY A 1 103 ? 2.373 6.387 -17.892 1.00 80.75 103 GLY A CA 1
ATOM 769 C C . GLY A 1 103 ? 3.793 6.179 -17.356 1.00 80.75 103 GLY A C 1
ATOM 770 O O . GLY A 1 103 ? 4.025 6.394 -16.163 1.00 80.75 103 GLY A O 1
ATOM 771 N N . LEU A 1 104 ? 4.697 5.701 -18.214 1.00 88.81 104 LEU A N 1
ATOM 772 C CA . LEU A 1 104 ? 6.138 5.658 -17.979 1.00 88.81 104 LEU A CA 1
ATOM 773 C C . LEU A 1 104 ? 6.750 7.055 -18.140 1.00 88.81 104 LEU A C 1
ATOM 775 O O . LEU A 1 104 ? 6.154 7.929 -18.765 1.00 88.81 104 LEU A O 1
ATOM 779 N N . THR A 1 105 ? 7.919 7.266 -17.542 1.00 91.25 105 THR A N 1
ATOM 780 C CA . THR A 1 105 ? 8.674 8.518 -17.681 1.00 91.25 105 THR A CA 1
ATOM 781 C C . THR A 1 105 ? 9.618 8.441 -18.873 1.00 91.25 105 THR A C 1
ATOM 783 O O . THR A 1 105 ? 9.594 9.343 -19.701 1.00 91.25 105 THR A O 1
ATOM 786 N N . TYR A 1 106 ? 10.359 7.337 -19.007 1.00 92.44 106 TYR A N 1
ATOM 787 C CA . TYR A 1 106 ? 11.286 7.119 -20.118 1.00 92.44 106 TYR A CA 1
ATOM 788 C C . TYR A 1 106 ? 11.106 5.722 -20.711 1.00 92.44 106 TYR A C 1
ATOM 790 O O . TYR A 1 106 ? 10.715 4.778 -20.017 1.00 92.44 106 TYR A O 1
ATOM 798 N N . HIS A 1 107 ? 11.369 5.598 -22.009 1.00 94.19 107 HIS A N 1
ATOM 799 C CA . HIS A 1 107 ? 11.402 4.322 -22.713 1.00 94.19 107 HIS A CA 1
ATOM 800 C C . HIS A 1 107 ? 12.432 4.437 -23.831 1.00 94.19 107 HIS A C 1
ATOM 802 O O . HIS A 1 107 ? 12.227 5.163 -24.797 1.00 94.19 107 HIS A O 1
ATOM 808 N N . TYR A 1 108 ? 13.539 3.727 -23.694 1.00 94.69 108 TYR A N 1
ATOM 809 C CA . TYR A 1 108 ? 14.699 3.895 -24.558 1.00 94.69 108 TYR A CA 1
ATOM 810 C C . TYR A 1 108 ? 15.403 2.562 -24.773 1.00 94.69 108 TYR A C 1
ATOM 812 O O . TYR A 1 108 ? 15.048 1.528 -24.206 1.00 94.69 108 TYR A O 1
ATOM 820 N N . THR A 1 109 ? 16.411 2.578 -25.627 1.00 94.81 109 THR A N 1
ATOM 821 C CA . THR A 1 109 ? 17.348 1.472 -25.794 1.00 94.81 109 THR A CA 1
ATOM 822 C C . THR A 1 109 ? 18.754 1.972 -25.548 1.00 94.81 109 THR A C 1
ATOM 824 O O . THR A 1 109 ? 19.021 3.158 -25.716 1.00 94.81 109 THR A O 1
ATOM 827 N N . PHE A 1 110 ? 19.652 1.082 -25.161 1.00 93.19 110 PHE A N 1
ATOM 828 C CA . PHE A 1 110 ? 21.050 1.423 -24.951 1.00 93.19 110 PHE A CA 1
ATOM 829 C C . PHE A 1 110 ? 21.935 0.185 -25.075 1.00 93.19 110 PHE A C 1
ATOM 831 O O . PHE A 1 110 ? 21.466 -0.959 -25.068 1.00 93.19 110 PHE A O 1
ATOM 838 N N . VAL A 1 111 ? 23.237 0.419 -25.179 1.00 91.69 111 VAL A N 1
ATOM 839 C CA . VAL A 1 111 ? 24.271 -0.616 -25.115 1.00 91.69 111 VAL A CA 1
ATOM 840 C C . VAL A 1 111 ? 25.248 -0.310 -23.991 1.00 91.69 111 VAL A C 1
ATOM 842 O O . VAL A 1 111 ? 25.518 0.850 -23.687 1.00 91.69 111 VAL A O 1
ATOM 845 N N . LEU A 1 112 ? 25.800 -1.359 -23.387 1.00 87.94 112 LEU A N 1
ATOM 846 C CA . LEU A 1 112 ? 26.912 -1.232 -22.449 1.00 87.94 112 LEU A CA 1
ATOM 847 C C . LEU A 1 112 ? 28.197 -1.011 -23.257 1.00 87.94 112 LEU A C 1
ATOM 849 O O . LEU A 1 112 ? 28.559 -1.865 -24.069 1.00 87.94 112 LEU A O 1
ATOM 853 N N . ARG A 1 113 ? 28.871 0.128 -23.059 1.00 85.25 113 ARG A N 1
ATOM 854 C CA . ARG A 1 113 ? 30.186 0.400 -23.669 1.00 85.25 113 ARG A CA 1
ATOM 855 C C . ARG A 1 113 ? 31.305 -0.200 -22.834 1.00 85.25 113 ARG A C 1
ATOM 857 O O . ARG A 1 113 ? 32.211 -0.834 -23.367 1.00 85.25 113 ARG A O 1
ATOM 864 N N . ASP A 1 114 ? 31.200 -0.032 -21.524 1.00 81.75 114 ASP A N 1
ATOM 865 C CA . ASP A 1 114 ? 32.084 -0.624 -20.531 1.00 81.75 114 ASP A CA 1
ATOM 866 C C . ASP A 1 114 ? 31.320 -0.853 -19.211 1.00 81.75 114 ASP A C 1
ATOM 868 O O . ASP A 1 114 ? 30.089 -0.892 -19.190 1.00 81.75 114 ASP A O 1
ATOM 872 N N . ALA A 1 115 ? 32.041 -1.075 -18.110 1.00 76.50 115 ALA A N 1
ATOM 873 C CA . ALA A 1 115 ? 31.448 -1.349 -16.802 1.00 76.50 115 ALA A CA 1
ATOM 874 C C . ALA A 1 115 ? 30.790 -0.122 -16.145 1.00 76.50 115 ALA A C 1
ATOM 876 O O . ALA A 1 115 ? 30.127 -0.276 -15.124 1.00 76.50 115 ALA A O 1
ATOM 877 N N . THR A 1 116 ? 30.989 1.083 -16.672 1.00 80.75 116 THR A N 1
ATOM 878 C CA . THR A 1 116 ? 30.513 2.333 -16.063 1.00 80.75 116 THR A CA 1
ATOM 879 C C . THR A 1 116 ? 29.791 3.241 -17.043 1.00 80.75 116 THR A C 1
ATOM 881 O O . THR A 1 116 ? 29.191 4.206 -16.598 1.00 80.75 116 THR A O 1
ATOM 884 N N . ARG A 1 117 ? 29.811 2.946 -18.346 1.00 86.69 117 ARG A N 1
ATOM 885 C CA . ARG A 1 117 ? 29.191 3.785 -19.375 1.00 86.69 117 ARG A CA 1
ATOM 886 C C . ARG A 1 117 ? 28.205 3.032 -20.247 1.00 86.69 117 ARG A C 1
ATOM 888 O O . ARG A 1 117 ? 28.458 1.908 -20.703 1.00 86.69 117 ARG A O 1
ATOM 895 N N . ILE A 1 118 ? 27.103 3.711 -20.530 1.00 90.19 118 ILE A N 1
ATOM 896 C CA . ILE A 1 118 ? 26.094 3.306 -21.505 1.00 90.19 118 ILE A CA 1
ATOM 897 C C . ILE A 1 118 ? 26.120 4.256 -22.698 1.00 90.19 118 ILE A C 1
ATOM 899 O O . ILE A 1 118 ? 26.532 5.403 -22.567 1.00 90.19 118 ILE A O 1
ATOM 903 N N . ALA A 1 119 ? 25.672 3.778 -23.856 1.00 91.19 119 ALA A N 1
ATOM 904 C CA . ALA A 1 119 ? 25.370 4.628 -25.003 1.00 91.19 119 ALA A CA 1
ATOM 905 C C . ALA A 1 119 ? 23.912 4.439 -25.415 1.00 91.19 119 ALA A C 1
ATOM 907 O O . ALA A 1 119 ? 23.483 3.299 -25.637 1.00 91.19 119 ALA A O 1
ATOM 908 N N . TYR A 1 120 ? 23.169 5.538 -25.521 1.00 93.06 120 TYR A N 1
ATOM 909 C CA . TYR A 1 120 ? 21.763 5.528 -25.911 1.00 93.06 120 TYR A CA 1
ATOM 910 C C . TYR A 1 120 ? 21.587 5.154 -27.386 1.00 93.06 120 TYR A C 1
ATOM 912 O O . TYR A 1 120 ? 22.409 5.469 -28.245 1.00 93.06 120 TYR A O 1
ATOM 920 N N . GLY A 1 121 ? 20.509 4.427 -27.658 1.00 93.44 121 GLY A N 1
ATOM 921 C CA . GLY A 1 121 ? 20.064 4.023 -28.982 1.00 93.44 121 GLY A CA 1
ATOM 922 C C . GLY A 1 121 ? 18.854 4.844 -29.413 1.00 93.44 121 GLY A C 1
ATOM 923 O O . GLY A 1 121 ? 18.920 6.049 -29.591 1.00 93.44 121 GLY A O 1
ATOM 924 N N . ILE A 1 122 ? 17.724 4.163 -29.569 1.00 94.50 122 ILE A N 1
ATOM 925 C CA . ILE A 1 122 ? 16.414 4.782 -29.778 1.00 94.50 122 ILE A CA 1
ATOM 926 C C . ILE A 1 122 ? 15.878 5.331 -28.454 1.00 94.50 122 ILE A C 1
ATOM 928 O O . ILE A 1 122 ? 15.768 4.558 -27.498 1.00 94.50 122 ILE A O 1
ATOM 932 N N . ASP A 1 123 ? 15.460 6.594 -28.433 1.00 94.44 123 ASP A N 1
ATOM 933 C CA . ASP A 1 123 ? 14.737 7.218 -27.322 1.00 94.44 123 ASP A CA 1
ATOM 934 C C . ASP A 1 123 ? 13.306 7.594 -27.757 1.00 94.44 123 ASP A C 1
ATOM 936 O O . ASP A 1 123 ? 13.054 8.082 -28.861 1.00 94.44 123 ASP A O 1
ATOM 940 N N . ALA A 1 124 ? 12.331 7.289 -26.902 1.00 94.19 124 ALA A N 1
ATOM 941 C CA . ALA A 1 124 ? 10.921 7.582 -27.120 1.00 94.19 124 ALA A CA 1
ATOM 942 C C . ALA A 1 124 ? 10.474 8.928 -26.539 1.00 94.19 124 ALA A C 1
ATOM 944 O O . ALA A 1 124 ? 9.320 9.308 -26.723 1.00 94.19 124 ALA A O 1
ATOM 945 N N . THR A 1 125 ? 11.319 9.624 -25.791 1.00 92.44 125 THR A N 1
ATOM 946 C CA . THR A 1 125 ? 11.006 10.959 -25.277 1.00 92.44 125 THR A CA 1
ATOM 947 C C . THR A 1 125 ? 11.134 12.012 -26.382 1.00 92.44 125 THR A C 1
ATOM 949 O O . THR A 1 125 ? 11.648 11.753 -27.470 1.00 92.44 125 THR A O 1
ATOM 952 N N . THR A 1 126 ? 10.635 13.218 -26.119 1.00 88.00 126 THR A N 1
ATOM 953 C CA . THR A 1 126 ? 10.785 14.379 -27.007 1.00 88.00 126 THR A CA 1
ATOM 954 C C . THR A 1 126 ? 11.054 15.619 -26.165 1.00 88.00 126 THR A C 1
ATOM 956 O O . THR A 1 126 ? 10.433 15.768 -25.113 1.00 88.00 126 THR A O 1
ATOM 959 N N . GLY A 1 127 ? 11.869 16.551 -26.656 1.00 86.94 127 GLY A N 1
ATOM 960 C CA . GLY A 1 127 ? 12.162 17.803 -25.951 1.00 86.94 127 GLY A CA 1
ATOM 961 C C . GLY A 1 127 ? 13.436 17.711 -25.116 1.00 86.94 127 GLY A C 1
ATOM 962 O O . GLY A 1 127 ? 14.406 17.113 -25.562 1.00 86.94 127 GLY A O 1
ATOM 963 N N . GLU A 1 128 ? 13.446 18.337 -23.938 1.00 85.44 128 GLU A N 1
ATOM 964 C CA . GLU A 1 128 ? 14.654 18.465 -23.101 1.00 85.44 128 GLU A CA 1
ATOM 965 C C . GLU A 1 128 ? 15.148 17.131 -22.525 1.00 85.44 128 GLU A C 1
ATOM 967 O O . GLU A 1 128 ? 16.347 16.963 -22.342 1.00 85.44 128 GLU A O 1
ATOM 972 N N . ASP A 1 129 ? 14.243 16.175 -22.304 1.00 88.00 129 ASP A N 1
ATOM 973 C CA . ASP A 1 129 ? 14.567 14.849 -21.762 1.00 88.00 129 ASP A CA 1
ATOM 974 C C . ASP A 1 129 ? 15.040 13.853 -22.842 1.00 88.00 129 ASP A C 1
ATOM 976 O O . ASP A 1 129 ? 15.223 12.673 -22.551 1.00 88.00 129 ASP A O 1
ATOM 980 N N . HIS A 1 130 ? 15.196 14.302 -24.094 1.00 91.00 130 HIS A N 1
ATOM 981 C CA . HIS A 1 130 ? 15.569 13.449 -25.219 1.00 91.00 130 HIS A CA 1
ATOM 982 C C . HIS A 1 130 ? 17.076 13.240 -25.324 1.00 91.00 130 HIS A C 1
ATOM 984 O O . HIS A 1 130 ? 17.837 14.190 -25.517 1.00 91.00 130 HIS A O 1
ATOM 990 N N . SER A 1 131 ? 17.490 11.977 -25.249 1.00 90.81 131 SER A N 1
ATOM 991 C CA . SER A 1 131 ? 18.874 11.560 -25.450 1.00 90.81 131 SER A CA 1
ATOM 992 C C . SER A 1 131 ? 19.094 11.148 -26.900 1.00 90.81 131 SER A C 1
ATOM 994 O O . SER A 1 131 ? 18.570 10.129 -27.347 1.00 90.81 131 SER A O 1
ATOM 996 N N . PHE A 1 132 ? 19.913 11.919 -27.619 1.00 91.00 132 PHE A N 1
ATOM 997 C CA . PHE A 1 132 ? 20.234 11.626 -29.013 1.00 91.00 132 PHE A CA 1
ATOM 998 C C . PHE A 1 132 ? 20.954 10.284 -29.159 1.00 91.00 132 PHE A C 1
ATOM 1000 O O . PHE A 1 132 ? 21.791 9.911 -28.326 1.00 91.00 132 PHE A O 1
ATOM 1007 N N . LEU A 1 133 ? 20.682 9.597 -30.264 1.00 91.38 133 LEU A N 1
ATOM 1008 C CA . LEU A 1 133 ? 21.362 8.372 -30.669 1.00 91.38 133 LEU A CA 1
ATOM 1009 C C . LEU A 1 133 ? 22.893 8.486 -30.532 1.00 91.38 133 LEU A C 1
ATOM 1011 O O . LEU A 1 133 ? 23.523 9.376 -31.092 1.00 91.38 133 LEU A O 1
ATOM 1015 N N . GLY A 1 134 ? 23.498 7.552 -29.797 1.00 88.88 134 GLY A N 1
ATOM 1016 C CA . GLY A 1 134 ? 24.943 7.494 -29.569 1.00 88.88 134 GLY A CA 1
ATOM 1017 C C . GLY A 1 134 ? 25.445 8.292 -28.363 1.00 88.88 134 GLY A C 1
ATOM 1018 O O . GLY A 1 134 ? 26.605 8.117 -27.995 1.00 88.88 134 GLY A O 1
ATOM 1019 N N . THR A 1 135 ? 24.596 9.099 -27.714 1.00 89.19 135 THR A N 1
ATOM 1020 C CA . THR A 1 135 ? 24.962 9.847 -26.499 1.00 89.19 135 THR A CA 1
ATOM 1021 C C . THR A 1 135 ? 25.442 8.886 -25.414 1.00 89.19 135 THR A C 1
ATOM 1023 O O . THR A 1 135 ? 24.743 7.928 -25.076 1.00 89.19 135 THR A O 1
ATOM 1026 N N . GLU A 1 136 ? 26.636 9.136 -24.876 1.00 89.44 136 GLU A N 1
ATOM 1027 C CA . GLU A 1 136 ? 27.199 8.362 -23.771 1.00 89.44 136 GLU A CA 1
ATOM 1028 C C . GLU A 1 136 ? 26.867 9.001 -22.423 1.00 89.44 136 GLU A C 1
ATOM 1030 O O . GLU A 1 136 ? 26.926 10.222 -22.274 1.00 89.44 136 GLU A O 1
ATOM 1035 N N . GLU A 1 137 ? 26.565 8.167 -21.431 1.00 86.31 137 GLU A N 1
ATOM 1036 C CA . GLU A 1 137 ? 26.324 8.605 -20.059 1.00 86.31 137 GLU A CA 1
ATOM 1037 C C . GLU A 1 137 ? 26.970 7.641 -19.059 1.00 86.31 137 GLU A C 1
ATOM 1039 O O . GLU A 1 137 ? 27.043 6.424 -19.283 1.00 86.31 137 GLU A O 1
ATOM 1044 N N . ASP A 1 138 ? 27.444 8.203 -17.949 1.00 85.56 138 ASP A N 1
ATOM 1045 C CA . ASP A 1 138 ? 27.915 7.429 -16.811 1.00 85.56 138 ASP A CA 1
ATOM 1046 C C . ASP A 1 138 ? 26.726 6.771 -16.099 1.00 85.56 138 ASP A C 1
ATOM 1048 O O . ASP A 1 138 ? 25.699 7.389 -15.822 1.00 85.56 138 ASP A O 1
ATOM 1052 N N . ASN A 1 139 ? 26.883 5.496 -15.765 1.00 80.44 139 ASN A N 1
ATOM 1053 C CA . ASN A 1 139 ? 25.877 4.691 -15.098 1.00 80.44 139 ASN A CA 1
ATOM 1054 C C . ASN A 1 139 ? 26.396 4.229 -13.723 1.00 80.44 139 ASN A C 1
ATOM 1056 O O . ASN A 1 139 ? 27.546 3.783 -13.625 1.00 80.44 139 ASN A O 1
ATOM 1060 N N . PRO A 1 140 ? 25.577 4.286 -12.653 1.00 77.69 140 PRO A N 1
ATOM 1061 C CA . PRO A 1 140 ? 25.999 3.863 -11.322 1.00 77.69 140 PRO A CA 1
ATOM 1062 C C . PRO A 1 140 ? 26.532 2.424 -11.297 1.00 77.69 140 PRO A C 1
ATOM 1064 O O . PRO A 1 140 ? 25.956 1.526 -11.910 1.00 77.69 140 PRO A O 1
ATOM 1067 N N . THR A 1 141 ? 27.595 2.172 -10.525 1.00 74.50 141 THR A N 1
ATOM 1068 C CA . THR A 1 141 ? 28.278 0.864 -10.485 1.00 74.50 141 THR A CA 1
ATOM 1069 C C . THR A 1 141 ? 27.340 -0.301 -10.144 1.00 74.50 141 THR A C 1
ATOM 1071 O O . THR A 1 141 ? 27.396 -1.344 -10.794 1.00 74.50 141 THR A O 1
ATOM 1074 N N . GLU A 1 142 ? 26.446 -0.127 -9.162 1.00 75.56 142 GLU A N 1
ATOM 1075 C CA . GLU A 1 142 ? 25.469 -1.158 -8.763 1.00 75.56 142 GLU A CA 1
ATOM 1076 C C . GLU A 1 142 ? 24.501 -1.513 -9.902 1.00 75.56 142 GLU A C 1
ATOM 1078 O O . GLU A 1 142 ? 24.149 -2.682 -10.105 1.00 75.56 142 GLU A O 1
ATOM 1083 N N . GLU A 1 143 ? 24.095 -0.505 -10.672 1.00 80.06 143 GLU A N 1
ATOM 1084 C CA . GLU A 1 143 ? 23.235 -0.675 -11.832 1.00 80.06 143 GLU A CA 1
ATOM 1085 C C . GLU A 1 143 ? 23.999 -1.377 -12.956 1.00 80.06 143 GLU A C 1
ATOM 1087 O O . GLU A 1 143 ? 23.509 -2.360 -13.507 1.00 80.06 143 GLU A O 1
ATOM 1092 N N . SER A 1 144 ? 25.239 -0.975 -13.230 1.00 76.88 144 SER A N 1
ATOM 1093 C CA . SER A 1 144 ? 26.077 -1.606 -14.251 1.00 76.88 144 SER A CA 1
ATOM 1094 C C . SER A 1 144 ? 26.303 -3.100 -14.012 1.00 76.88 144 SER A C 1
ATOM 1096 O O . SER A 1 144 ? 26.219 -3.893 -14.952 1.00 76.88 144 SER A O 1
ATOM 1098 N N . GLU A 1 145 ? 26.502 -3.535 -12.765 1.00 79.19 145 GLU A N 1
ATOM 1099 C CA . GLU A 1 145 ? 26.585 -4.966 -12.453 1.00 79.19 145 GLU A CA 1
ATOM 1100 C C . GLU A 1 145 ? 25.273 -5.711 -12.747 1.00 79.19 145 GLU A C 1
ATOM 1102 O O . GLU A 1 145 ? 25.276 -6.854 -13.217 1.00 79.19 145 GLU A O 1
ATOM 1107 N N . ARG A 1 146 ? 24.128 -5.080 -12.46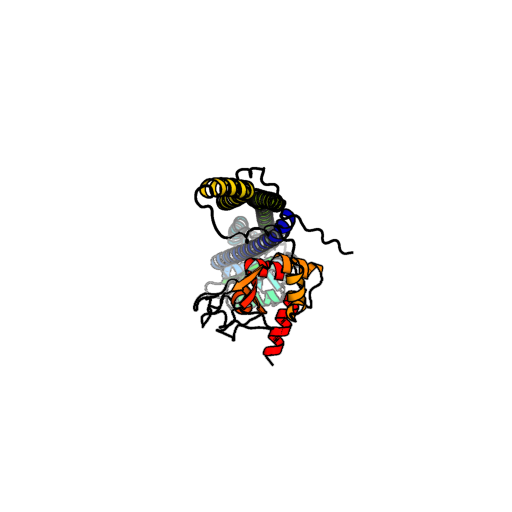5 1.00 82.81 146 ARG A N 1
ATOM 1108 C CA . ARG A 1 146 ? 22.803 -5.645 -12.746 1.00 82.81 146 ARG A CA 1
ATOM 1109 C C . ARG A 1 146 ? 22.556 -5.744 -14.246 1.00 82.81 146 ARG A C 1
ATOM 1111 O O . ARG A 1 146 ? 22.073 -6.782 -14.699 1.00 82.81 146 ARG A O 1
ATOM 1118 N N . LEU A 1 147 ? 22.919 -4.712 -15.000 1.00 82.88 147 LEU A N 1
ATOM 1119 C CA . LEU A 1 147 ? 22.832 -4.680 -16.457 1.00 82.88 147 LEU A CA 1
ATOM 1120 C C . LEU A 1 147 ? 23.729 -5.744 -17.089 1.00 82.88 147 LEU A C 1
ATOM 1122 O O . LEU A 1 147 ? 23.268 -6.488 -17.952 1.00 82.88 147 LEU A O 1
ATOM 1126 N N . ALA A 1 148 ? 24.965 -5.895 -16.603 1.00 79.50 148 ALA A N 1
ATOM 1127 C CA . ALA A 1 148 ? 25.877 -6.943 -17.051 1.00 79.50 148 ALA A CA 1
ATOM 1128 C C . ALA A 1 148 ? 25.290 -8.344 -16.809 1.00 79.50 148 ALA A C 1
ATOM 1130 O O . ALA A 1 148 ? 25.336 -9.201 -17.692 1.00 79.50 148 ALA A O 1
ATOM 1131 N N . ARG A 1 149 ? 24.656 -8.574 -15.648 1.00 79.94 149 ARG A N 1
ATOM 1132 C CA . ARG A 1 149 ? 23.927 -9.824 -15.375 1.00 79.94 149 ARG A CA 1
ATOM 1133 C C . ARG A 1 149 ? 22.720 -10.002 -16.293 1.00 79.94 149 ARG A C 1
ATOM 1135 O O . ARG A 1 149 ? 22.505 -11.108 -16.778 1.00 79.94 149 ARG A O 1
ATOM 1142 N N . ALA A 1 150 ? 21.937 -8.957 -16.545 1.00 79.69 150 ALA A N 1
ATOM 1143 C CA . ALA A 1 150 ? 20.774 -9.018 -17.431 1.00 79.69 150 ALA A CA 1
ATOM 1144 C C . ALA A 1 150 ? 21.180 -9.336 -18.878 1.00 79.69 150 ALA A C 1
ATOM 1146 O O . ALA A 1 150 ? 20.571 -10.195 -19.513 1.00 79.69 150 ALA A O 1
ATOM 1147 N N . ALA A 1 151 ? 22.260 -8.721 -19.363 1.00 80.00 151 ALA A N 1
ATOM 1148 C CA . ALA A 1 151 ? 22.838 -9.005 -20.669 1.00 80.00 151 ALA A CA 1
ATOM 1149 C C . ALA A 1 151 ? 23.393 -10.439 -20.749 1.00 80.00 151 ALA A C 1
ATOM 1151 O O . ALA A 1 151 ? 23.122 -11.146 -21.715 1.00 80.00 151 ALA A O 1
ATOM 1152 N N . ALA A 1 152 ? 24.100 -10.907 -19.712 1.00 80.00 152 ALA A N 1
ATOM 1153 C CA . ALA A 1 152 ? 24.683 -12.251 -19.675 1.00 80.00 152 ALA A CA 1
ATOM 1154 C C . ALA A 1 152 ? 23.635 -13.371 -19.540 1.00 80.00 152 ALA A C 1
ATOM 1156 O O . ALA A 1 152 ? 23.732 -14.408 -20.192 1.00 80.00 152 ALA A O 1
ATOM 1157 N N . THR A 1 153 ? 22.628 -13.178 -18.687 1.00 77.62 153 THR A N 1
ATOM 1158 C CA . THR A 1 153 ? 21.546 -14.155 -18.458 1.00 77.62 153 THR A CA 1
ATOM 1159 C C . THR A 1 153 ? 20.439 -14.055 -19.499 1.00 77.62 153 THR A C 1
ATOM 1161 O O . THR A 1 153 ? 19.605 -14.953 -19.615 1.00 77.62 153 THR A O 1
ATOM 1164 N N . GLY A 1 154 ? 20.388 -12.943 -20.235 1.00 75.94 154 GLY A N 1
ATOM 1165 C CA . GLY A 1 154 ? 19.327 -12.650 -21.179 1.00 75.94 154 GLY A CA 1
ATOM 1166 C C . GLY A 1 154 ? 17.934 -12.592 -20.529 1.00 75.94 154 GLY A C 1
ATOM 1167 O O . GLY A 1 154 ? 16.928 -12.870 -21.187 1.00 75.94 154 GLY A O 1
ATOM 1168 N N . SER A 1 155 ? 17.870 -12.244 -19.246 1.00 80.69 155 SER A N 1
ATOM 1169 C CA . SER A 1 155 ? 16.626 -12.143 -18.482 1.00 80.69 155 SER A CA 1
ATOM 1170 C C . SER A 1 155 ? 16.242 -10.685 -18.244 1.00 80.69 155 SER A C 1
ATOM 1172 O O . SER A 1 155 ? 17.103 -9.810 -18.150 1.00 80.69 155 SER A O 1
ATOM 1174 N N . ILE A 1 156 ? 14.937 -10.428 -18.123 1.00 86.06 156 ILE A N 1
ATOM 1175 C CA . ILE A 1 156 ? 14.425 -9.116 -17.710 1.00 86.06 156 ILE A CA 1
ATOM 1176 C C . ILE A 1 156 ? 14.898 -8.846 -16.283 1.00 86.06 156 ILE A C 1
ATOM 1178 O O . ILE A 1 156 ? 14.863 -9.736 -15.431 1.00 86.06 156 ILE A O 1
ATOM 1182 N N . SER A 1 157 ? 15.325 -7.619 -16.012 1.00 87.00 157 SER A N 1
ATOM 1183 C CA . SER A 1 157 ? 15.770 -7.210 -14.685 1.00 87.00 157 SER A CA 1
ATOM 1184 C C . SER A 1 157 ? 15.086 -5.916 -14.263 1.00 87.00 157 SER A C 1
ATOM 1186 O O . SER A 1 157 ? 14.965 -4.989 -15.060 1.00 87.00 157 SER A O 1
ATOM 1188 N N . ILE A 1 158 ? 14.695 -5.819 -12.994 1.00 88.56 158 ILE A N 1
ATOM 1189 C CA . ILE A 1 158 ? 14.074 -4.622 -12.411 1.00 88.56 158 ILE A CA 1
ATOM 1190 C C . ILE A 1 158 ? 14.974 -4.106 -11.288 1.00 88.56 158 ILE A C 1
ATOM 1192 O O . ILE A 1 158 ? 15.423 -4.894 -10.453 1.00 88.56 158 ILE A O 1
ATOM 1196 N N . SER A 1 159 ? 15.243 -2.802 -11.253 1.00 86.00 159 SER A N 1
ATOM 1197 C CA . SER A 1 159 ? 15.999 -2.184 -10.165 1.00 86.00 159 SER A CA 1
ATOM 1198 C C . SER A 1 159 ? 15.124 -1.837 -8.954 1.00 86.00 159 SER A C 1
ATOM 1200 O O . SER A 1 159 ? 13.903 -1.648 -9.071 1.00 86.00 159 SER A O 1
ATOM 1202 N N . PRO A 1 160 ? 15.730 -1.706 -7.760 1.00 85.31 160 PRO A N 1
ATOM 1203 C CA . PRO A 1 160 ? 15.168 -0.856 -6.717 1.00 85.31 160 PRO A CA 1
ATOM 1204 C C . PRO A 1 160 ? 15.167 0.616 -7.166 1.00 85.31 160 PRO A C 1
ATOM 1206 O O . PRO A 1 160 ? 15.793 0.979 -8.160 1.00 85.31 160 PRO A O 1
ATOM 1209 N N . ILE A 1 161 ? 14.475 1.476 -6.417 1.00 86.19 161 ILE A N 1
ATOM 1210 C CA . ILE A 1 161 ? 14.510 2.924 -6.662 1.00 86.19 161 ILE A CA 1
ATOM 1211 C C . ILE A 1 161 ? 15.934 3.433 -6.409 1.00 86.19 161 ILE A C 1
ATOM 1213 O O . ILE A 1 161 ? 16.450 3.273 -5.303 1.00 86.19 161 ILE A O 1
ATOM 1217 N N . GLN A 1 162 ? 16.538 4.067 -7.410 1.00 83.50 162 GLN A N 1
ATOM 1218 C CA . GLN A 1 162 ? 17.914 4.568 -7.384 1.00 83.50 162 GLN A CA 1
ATOM 1219 C C . GLN A 1 162 ? 17.977 6.024 -7.838 1.00 83.50 162 GLN A C 1
ATOM 1221 O O . GLN A 1 162 ? 17.106 6.482 -8.570 1.00 83.50 162 GLN A O 1
ATOM 1226 N N . GLN A 1 163 ? 18.991 6.753 -7.378 1.00 84.00 163 GLN A N 1
ATOM 1227 C CA . GLN A 1 163 ? 19.242 8.140 -7.764 1.00 84.00 163 GLN A CA 1
ATOM 1228 C C . GLN A 1 163 ? 20.175 8.181 -8.978 1.00 84.00 163 GLN A C 1
ATOM 1230 O O . GLN A 1 163 ? 21.244 7.582 -8.940 1.00 84.00 163 GLN A O 1
ATOM 1235 N N . PHE A 1 164 ? 19.779 8.941 -9.993 1.00 82.44 164 PHE A N 1
ATOM 1236 C CA . PHE A 1 164 ? 20.575 9.289 -11.165 1.00 82.44 164 PHE A CA 1
ATOM 1237 C C . PHE A 1 164 ? 20.828 10.795 -11.164 1.00 82.44 164 PHE A C 1
ATOM 1239 O O . PHE A 1 164 ? 19.971 11.568 -10.713 1.00 82.44 164 PHE A O 1
ATOM 1246 N N . ASP A 1 165 ? 21.996 11.203 -11.653 1.00 79.94 165 ASP A N 1
ATOM 1247 C CA . ASP A 1 165 ? 22.442 12.596 -11.582 1.00 79.94 165 ASP A CA 1
ATOM 1248 C C . ASP A 1 165 ? 21.544 13.517 -12.416 1.00 79.94 165 ASP A C 1
ATOM 1250 O O . ASP A 1 165 ? 21.039 14.514 -11.899 1.00 79.94 165 ASP A O 1
ATOM 1254 N N . ASN A 1 166 ? 21.252 13.126 -13.660 1.00 77.88 166 ASN A N 1
ATOM 1255 C CA . ASN A 1 166 ? 20.454 13.929 -14.591 1.00 77.88 166 ASN A CA 1
ATOM 1256 C C . ASN A 1 166 ? 18.948 13.629 -14.528 1.00 77.88 166 ASN A C 1
ATOM 1258 O O . ASN A 1 166 ? 18.128 14.468 -14.889 1.00 77.88 166 ASN A O 1
ATOM 1262 N N . TRP A 1 167 ? 18.565 12.460 -14.009 1.00 80.56 167 TRP A N 1
ATOM 1263 C CA . TRP A 1 167 ? 17.196 11.944 -14.145 1.00 80.56 167 TRP A CA 1
ATOM 1264 C C . TRP A 1 167 ? 16.425 11.828 -12.823 1.00 80.56 167 TRP A C 1
ATOM 1266 O O . TRP A 1 167 ? 15.230 11.505 -12.796 1.00 80.56 167 TRP A O 1
ATOM 1276 N N . GLY A 1 168 ? 17.087 12.116 -11.700 1.00 85.12 168 GLY A N 1
ATOM 1277 C CA . GLY A 1 168 ? 16.501 12.018 -10.371 1.00 85.12 168 GLY A CA 1
ATOM 1278 C C . GLY A 1 168 ? 16.320 10.570 -9.915 1.00 85.12 168 GLY A C 1
ATOM 1279 O O . GLY A 1 168 ? 17.074 9.677 -10.291 1.00 85.12 168 GLY A O 1
ATOM 1280 N N . LYS A 1 169 ? 15.328 10.315 -9.055 1.00 89.12 169 LYS A N 1
ATOM 1281 C CA . LYS A 1 169 ? 15.081 8.958 -8.548 1.00 89.12 169 LYS A CA 1
ATOM 1282 C C . LYS A 1 169 ? 14.231 8.160 -9.519 1.00 89.12 169 LYS A C 1
ATOM 1284 O O . LYS A 1 169 ? 13.057 8.487 -9.707 1.00 89.12 169 LYS A O 1
ATOM 1289 N N . LEU A 1 170 ? 14.796 7.089 -10.054 1.00 90.00 170 LEU A N 1
ATOM 1290 C CA . LEU A 1 170 ? 14.155 6.225 -11.031 1.00 90.00 170 LEU A CA 1
ATOM 1291 C C . LEU A 1 170 ? 14.013 4.802 -10.516 1.00 90.00 170 LEU A C 1
ATOM 1293 O O . LEU A 1 170 ? 14.811 4.312 -9.716 1.00 90.00 170 LEU A O 1
ATOM 1297 N N . LYS A 1 171 ? 12.993 4.126 -11.034 1.00 90.81 171 LYS A N 1
ATOM 1298 C CA . LYS A 1 171 ? 12.887 2.674 -11.018 1.00 90.81 171 LYS A CA 1
ATOM 1299 C C . LYS A 1 171 ? 12.819 2.184 -12.456 1.00 90.81 171 LYS A C 1
ATOM 1301 O O . LYS A 1 171 ? 12.020 2.702 -13.232 1.00 90.81 171 LYS A O 1
ATOM 1306 N N . ILE A 1 172 ? 13.667 1.215 -12.779 1.00 90.62 172 ILE A N 1
ATOM 1307 C CA . ILE A 1 172 ? 14.073 0.893 -14.151 1.00 90.62 172 ILE A CA 1
ATOM 1308 C C . ILE A 1 172 ? 13.860 -0.599 -14.381 1.00 90.62 172 ILE A C 1
ATOM 1310 O O . ILE A 1 172 ? 14.336 -1.426 -13.594 1.00 90.62 172 ILE A O 1
ATOM 1314 N N . ALA A 1 173 ? 13.185 -0.963 -15.468 1.00 92.06 173 ALA A N 1
ATOM 1315 C CA . ALA A 1 173 ? 13.206 -2.326 -15.986 1.00 92.06 173 ALA A CA 1
ATOM 1316 C C . ALA A 1 173 ? 14.005 -2.388 -17.282 1.00 92.06 173 ALA A C 1
ATOM 1318 O O . ALA A 1 173 ? 13.800 -1.581 -18.182 1.00 92.06 173 ALA A O 1
ATOM 1319 N N . ASN A 1 174 ? 14.870 -3.394 -17.376 1.00 92.31 174 ASN A N 1
ATOM 1320 C CA . ASN A 1 174 ? 15.725 -3.626 -18.527 1.00 92.31 174 ASN A CA 1
ATOM 1321 C C . ASN A 1 174 ? 15.443 -4.997 -19.125 1.00 92.31 174 ASN A C 1
ATOM 1323 O O . ASN A 1 174 ? 15.481 -6.005 -18.411 1.00 92.31 174 ASN A O 1
ATOM 1327 N N . ALA A 1 175 ? 15.192 -5.037 -20.431 1.00 92.00 175 ALA A N 1
ATOM 1328 C CA . ALA A 1 175 ? 14.973 -6.264 -21.187 1.00 92.00 175 ALA A CA 1
ATOM 1329 C C . ALA A 1 175 ? 15.993 -6.385 -22.331 1.00 92.00 175 ALA A C 1
ATOM 1331 O O . ALA A 1 175 ? 16.250 -5.401 -23.020 1.00 92.00 175 ALA A O 1
ATOM 1332 N N . PRO A 1 176 ? 16.577 -7.570 -22.565 1.00 91.81 176 PRO A N 1
ATOM 1333 C CA . PRO A 1 176 ? 17.618 -7.736 -23.570 1.00 91.81 176 PRO A CA 1
ATOM 1334 C C . PRO A 1 176 ? 17.063 -7.789 -24.987 1.00 91.81 176 PRO A C 1
ATOM 1336 O O . PRO A 1 176 ? 16.185 -8.596 -25.290 1.00 91.81 176 PRO A O 1
ATOM 1339 N N . ILE A 1 177 ? 17.645 -6.971 -25.858 1.00 92.62 177 ILE A N 1
ATOM 1340 C CA . ILE A 1 177 ? 17.419 -6.985 -27.301 1.00 92.62 177 ILE A CA 1
ATOM 1341 C C . ILE A 1 177 ? 18.223 -8.144 -27.875 1.00 92.62 177 ILE A C 1
ATOM 1343 O O . ILE A 1 177 ? 19.423 -8.260 -27.612 1.00 92.62 177 ILE A O 1
ATOM 1347 N N . ARG A 1 178 ? 17.562 -9.010 -28.643 1.00 89.19 178 ARG A N 1
ATOM 1348 C CA . ARG A 1 178 ? 18.182 -10.200 -29.225 1.00 89.19 178 ARG A CA 1
ATOM 1349 C C . ARG A 1 178 ? 18.174 -10.134 -30.743 1.00 89.19 178 ARG A C 1
ATOM 1351 O O . ARG A 1 178 ? 17.196 -9.711 -31.355 1.00 89.19 178 ARG A O 1
ATOM 1358 N N . THR A 1 179 ? 19.258 -10.589 -31.345 1.00 87.50 179 THR A N 1
ATOM 1359 C CA . THR A 1 179 ? 19.312 -10.940 -32.766 1.00 87.50 179 THR A CA 1
ATOM 1360 C C . THR A 1 179 ? 18.618 -12.275 -33.024 1.00 87.50 179 THR A C 1
ATOM 1362 O O . THR A 1 179 ? 18.295 -13.027 -32.100 1.00 87.50 179 THR A O 1
ATOM 1365 N N . GLU A 1 180 ? 18.396 -12.591 -34.297 1.00 85.06 180 GLU A N 1
ATOM 1366 C CA . GLU A 1 180 ? 17.759 -13.830 -34.749 1.00 85.06 180 GLU A CA 1
ATOM 1367 C C . GLU A 1 180 ? 18.523 -15.098 -34.319 1.00 85.06 180 GLU A C 1
ATOM 1369 O O . GLU A 1 180 ? 17.916 -16.155 -34.151 1.00 85.06 180 GLU A O 1
ATOM 1374 N N . ASP A 1 181 ? 19.836 -14.998 -34.096 1.00 84.94 181 ASP A N 1
ATOM 1375 C CA . ASP A 1 181 ? 20.707 -16.058 -33.565 1.00 84.94 181 ASP A CA 1
ATOM 1376 C C . ASP A 1 181 ? 20.731 -16.121 -32.020 1.00 84.94 181 ASP A C 1
ATOM 1378 O O . ASP A 1 181 ? 21.408 -16.969 -31.439 1.00 84.94 181 ASP A O 1
ATOM 1382 N N . GLY A 1 182 ? 19.973 -15.257 -31.335 1.00 83.25 182 GLY A N 1
ATOM 1383 C CA . GLY A 1 182 ? 19.801 -15.257 -29.880 1.00 83.25 182 GLY A CA 1
ATOM 1384 C C . GLY A 1 182 ? 20.857 -14.477 -29.091 1.00 83.25 182 GLY A C 1
ATOM 1385 O O . GLY A 1 182 ? 20.758 -14.415 -27.857 1.00 83.25 182 GLY A O 1
ATOM 1386 N N . ARG A 1 183 ? 21.832 -13.857 -29.771 1.00 88.19 183 ARG A N 1
ATOM 1387 C CA . ARG A 1 183 ? 22.849 -12.990 -29.161 1.00 88.19 183 ARG A CA 1
ATOM 1388 C C . ARG A 1 183 ? 22.218 -11.686 -28.668 1.00 88.19 183 ARG A C 1
ATOM 1390 O O . ARG A 1 183 ? 21.330 -11.130 -29.304 1.00 88.19 183 ARG A O 1
ATOM 1397 N N . VAL A 1 184 ? 22.660 -11.207 -27.507 1.00 88.75 184 VAL A N 1
ATOM 1398 C CA . VAL A 1 184 ? 22.190 -9.934 -26.943 1.00 88.75 184 VAL A CA 1
ATOM 1399 C C . VAL A 1 184 ? 22.999 -8.792 -27.552 1.00 88.75 184 VAL A C 1
ATOM 1401 O O . VAL A 1 184 ? 24.223 -8.786 -27.428 1.00 88.75 184 VAL A O 1
ATOM 1404 N N . THR A 1 185 ? 22.329 -7.846 -28.210 1.00 88.81 185 THR A N 1
ATOM 1405 C CA . THR A 1 185 ? 22.971 -6.690 -28.869 1.00 88.81 185 THR A CA 1
ATOM 1406 C C . THR A 1 185 ? 22.808 -5.386 -28.102 1.00 88.81 185 THR A C 1
ATOM 1408 O O . THR A 1 185 ? 23.582 -4.455 -28.297 1.00 88.81 185 THR A O 1
ATOM 1411 N N . GLY A 1 186 ? 21.845 -5.336 -27.185 1.00 90.44 186 GLY A N 1
ATOM 1412 C CA . GLY A 1 186 ? 21.567 -4.177 -26.354 1.00 90.44 186 GLY A CA 1
ATOM 1413 C C . GLY A 1 186 ? 20.469 -4.462 -25.342 1.00 90.44 186 GLY A C 1
ATOM 1414 O O . GLY A 1 186 ? 20.028 -5.602 -25.170 1.00 90.44 186 GLY A O 1
ATOM 1415 N N . LEU A 1 187 ? 20.019 -3.414 -24.668 1.00 92.12 187 LEU A N 1
ATOM 1416 C CA . LEU A 1 187 ? 18.955 -3.461 -23.676 1.00 92.12 187 LEU A CA 1
ATOM 1417 C C . LEU A 1 187 ? 17.893 -2.412 -24.019 1.00 92.12 187 LEU A C 1
ATOM 1419 O O . LEU A 1 187 ? 18.206 -1.336 -24.523 1.00 92.12 187 LEU A O 1
ATOM 1423 N N . VAL A 1 188 ? 16.634 -2.732 -23.740 1.00 94.06 188 VAL A N 1
ATOM 1424 C CA . VAL A 1 188 ? 15.532 -1.771 -23.679 1.00 94.06 188 VAL A CA 1
ATOM 1425 C C . VAL A 1 188 ? 15.330 -1.383 -22.223 1.00 94.06 188 VAL A C 1
ATOM 1427 O O . VAL A 1 188 ? 15.079 -2.274 -21.410 1.00 94.06 188 VAL A O 1
ATOM 1430 N N . GLY A 1 189 ? 15.405 -0.088 -21.926 1.00 92.56 189 GLY A N 1
ATOM 1431 C CA . GLY A 1 189 ? 15.068 0.507 -20.637 1.00 92.56 189 GLY A CA 1
ATOM 1432 C C . GLY A 1 189 ? 13.649 1.072 -20.637 1.00 92.56 189 GLY A C 1
ATOM 1433 O O . GLY A 1 189 ? 13.204 1.687 -21.609 1.00 92.56 189 GLY A O 1
ATOM 1434 N N . ALA A 1 190 ? 12.924 0.842 -19.549 1.00 94.00 190 ALA A N 1
ATOM 1435 C CA . ALA A 1 190 ? 11.640 1.464 -19.265 1.00 94.00 190 ALA A CA 1
ATOM 1436 C C . ALA A 1 190 ? 11.646 1.953 -17.819 1.00 94.00 190 ALA A C 1
ATOM 1438 O O . ALA A 1 190 ? 11.840 1.148 -16.900 1.00 94.00 190 ALA A O 1
ATOM 1439 N N . ASP A 1 191 ? 11.387 3.248 -17.631 1.00 92.62 191 ASP A N 1
ATOM 1440 C CA . ASP A 1 191 ? 11.665 3.929 -16.368 1.00 92.62 191 ASP A CA 1
ATOM 1441 C C . ASP A 1 191 ? 10.445 4.687 -15.869 1.00 92.62 191 ASP A C 1
ATOM 1443 O O . ASP A 1 191 ? 9.652 5.242 -16.637 1.00 92.62 191 ASP A O 1
ATOM 1447 N N . VAL A 1 192 ? 10.321 4.768 -14.548 1.00 91.25 192 VAL A N 1
ATOM 1448 C CA . VAL A 1 192 ? 9.380 5.671 -13.892 1.00 91.25 192 VAL A CA 1
ATOM 1449 C C . VAL A 1 192 ? 10.087 6.491 -12.823 1.00 91.25 192 VAL A C 1
ATOM 1451 O O . VAL A 1 192 ? 10.804 5.960 -11.972 1.00 91.25 192 VAL A O 1
ATOM 1454 N N . ASN A 1 193 ? 9.853 7.801 -12.845 1.00 89.31 193 ASN A N 1
ATOM 1455 C CA . ASN A 1 193 ? 10.345 8.699 -11.814 1.00 89.31 193 ASN A CA 1
ATOM 1456 C C . ASN A 1 193 ? 9.544 8.531 -10.516 1.00 89.31 193 ASN A C 1
ATOM 1458 O O . ASN A 1 193 ? 8.310 8.431 -10.532 1.00 89.31 193 ASN A O 1
ATOM 1462 N N . ILE A 1 194 ? 10.232 8.568 -9.370 1.00 83.25 194 ILE A N 1
ATOM 1463 C CA . ILE A 1 194 ? 9.584 8.476 -8.058 1.00 83.25 194 ILE A CA 1
ATOM 1464 C C . ILE A 1 194 ? 8.518 9.553 -7.880 1.00 83.25 194 ILE A C 1
ATOM 1466 O O . ILE A 1 194 ? 7.519 9.293 -7.237 1.00 83.25 194 ILE A O 1
ATOM 1470 N N . SER A 1 195 ? 8.658 10.730 -8.493 1.00 78.81 195 SER A N 1
ATOM 1471 C CA . SER A 1 195 ? 7.667 11.805 -8.388 1.00 78.81 195 SER A CA 1
ATOM 1472 C C . SER A 1 195 ? 6.296 11.408 -8.954 1.00 78.81 195 SER A C 1
ATOM 1474 O O . SER A 1 195 ? 5.259 11.873 -8.472 1.00 78.81 195 SER A O 1
ATOM 1476 N N . VAL A 1 196 ? 6.255 10.513 -9.948 1.00 74.50 196 VAL A N 1
ATOM 1477 C CA . VAL A 1 196 ? 5.014 9.936 -10.488 1.00 74.50 196 VAL A CA 1
ATOM 1478 C C . VAL A 1 196 ? 4.403 8.961 -9.479 1.00 74.50 196 VAL A C 1
ATOM 1480 O O . VAL A 1 196 ? 3.183 8.959 -9.278 1.00 74.50 196 VAL A O 1
ATOM 1483 N N . ILE A 1 197 ? 5.247 8.180 -8.800 1.00 71.56 197 ILE A N 1
ATOM 1484 C CA . ILE A 1 197 ? 4.848 7.323 -7.678 1.00 71.56 197 ILE A CA 1
ATOM 1485 C C . ILE A 1 197 ? 4.341 8.201 -6.521 1.00 71.56 197 ILE A C 1
ATOM 1487 O O . ILE A 1 197 ? 3.249 7.949 -6.021 1.00 71.56 197 ILE A O 1
ATOM 1491 N N . ASP A 1 198 ? 5.031 9.292 -6.187 1.00 73.56 198 ASP A N 1
ATOM 1492 C CA . ASP A 1 198 ? 4.707 10.227 -5.105 1.00 73.56 198 ASP A CA 1
ATOM 1493 C C . ASP A 1 198 ? 3.379 10.957 -5.331 1.00 73.56 198 ASP A C 1
ATOM 1495 O O . ASP A 1 198 ? 2.582 11.157 -4.413 1.00 73.56 198 ASP A O 1
ATOM 1499 N N . LYS A 1 199 ? 3.072 11.330 -6.578 1.00 73.88 199 LYS A N 1
ATOM 1500 C CA . LYS A 1 199 ? 1.758 11.893 -6.924 1.00 73.88 199 LYS A CA 1
ATOM 1501 C C . LYS A 1 199 ? 0.637 10.888 -6.659 1.00 73.88 199 LYS A C 1
ATOM 1503 O O . LYS A 1 199 ? -0.400 11.262 -6.106 1.00 73.88 199 LYS A O 1
ATOM 1508 N N . LYS A 1 200 ? 0.838 9.616 -7.018 1.00 71.00 200 LYS A N 1
ATOM 1509 C CA . LYS A 1 200 ? -0.144 8.552 -6.756 1.00 71.00 200 LYS A CA 1
ATOM 1510 C C . LYS A 1 200 ? -0.229 8.202 -5.270 1.00 71.00 200 LYS A C 1
ATOM 1512 O O . LYS A 1 200 ? -1.334 8.006 -4.764 1.00 71.00 200 LYS A O 1
ATOM 1517 N N . THR A 1 201 ? 0.888 8.210 -4.545 1.00 72.69 201 THR A N 1
ATOM 1518 C CA . THR A 1 201 ? 0.889 8.001 -3.091 1.00 72.69 201 THR A CA 1
ATOM 1519 C C . THR A 1 201 ? 0.271 9.180 -2.344 1.00 72.69 201 THR A C 1
ATOM 1521 O O . THR A 1 201 ? -0.344 8.955 -1.309 1.00 72.69 201 THR A O 1
ATOM 1524 N N . ARG A 1 202 ? 0.307 10.415 -2.867 1.00 76.06 202 ARG A N 1
ATOM 1525 C CA . ARG A 1 202 ? -0.415 11.557 -2.275 1.00 76.06 202 ARG A CA 1
ATOM 1526 C C . ARG A 1 202 ? -1.932 11.377 -2.319 1.00 76.06 202 ARG A C 1
ATOM 1528 O O . ARG A 1 202 ? -2.616 11.726 -1.359 1.00 76.06 202 ARG A O 1
ATOM 1535 N N . VAL A 1 203 ? -2.468 10.820 -3.406 1.00 73.81 203 VAL A N 1
ATOM 1536 C CA . VAL A 1 203 ? -3.897 10.473 -3.487 1.00 73.81 203 VAL A CA 1
ATOM 1537 C C . VAL A 1 203 ? -4.229 9.365 -2.488 1.00 73.81 203 VAL A C 1
ATOM 1539 O O . VAL A 1 203 ? -5.192 9.499 -1.737 1.00 73.81 203 VAL A O 1
ATOM 1542 N N . ALA A 1 204 ? -3.393 8.326 -2.408 1.00 71.81 204 ALA A N 1
ATOM 1543 C CA . ALA A 1 204 ? -3.541 7.275 -1.403 1.00 71.81 204 ALA A CA 1
ATOM 1544 C C . ALA A 1 204 ? -3.474 7.835 0.031 1.00 71.81 204 ALA A C 1
ATOM 1546 O O . ALA A 1 204 ? -4.281 7.473 0.882 1.00 71.81 204 ALA A O 1
ATOM 1547 N N . PHE A 1 205 ? -2.572 8.781 0.294 1.00 77.75 205 PHE A N 1
ATOM 1548 C CA . PHE A 1 205 ? -2.462 9.469 1.576 1.00 77.75 205 PHE A CA 1
ATOM 1549 C C . PHE A 1 205 ? -3.739 10.243 1.913 1.00 77.75 205 PHE A C 1
ATOM 1551 O O . PHE A 1 205 ? -4.232 10.141 3.032 1.00 77.75 205 PHE A O 1
ATOM 1558 N N . LEU A 1 206 ? -4.321 10.969 0.953 1.00 78.12 206 LEU A N 1
ATOM 1559 C CA . LEU A 1 206 ? -5.598 11.662 1.148 1.00 78.12 206 LEU A CA 1
ATOM 1560 C C . LEU A 1 206 ? -6.751 10.688 1.424 1.00 78.12 206 LEU A C 1
ATOM 1562 O O . LEU A 1 206 ? -7.617 10.993 2.241 1.00 78.12 206 LEU A O 1
ATOM 1566 N N . GLN A 1 207 ? -6.755 9.512 0.794 1.00 76.12 207 GLN A N 1
ATOM 1567 C CA . GLN A 1 207 ? -7.740 8.465 1.073 1.00 76.12 207 GLN A CA 1
ATOM 1568 C C . GLN A 1 207 ? -7.577 7.890 2.484 1.00 76.12 207 GLN A C 1
ATOM 1570 O O . GLN A 1 207 ? -8.566 7.763 3.202 1.00 76.12 207 GLN A O 1
ATOM 1575 N N . VAL A 1 208 ? -6.342 7.607 2.912 1.00 79.62 208 VAL A N 1
ATOM 1576 C CA . VAL A 1 208 ? -6.042 7.150 4.280 1.00 79.62 208 VAL A CA 1
ATOM 1577 C C . VAL A 1 208 ? -6.416 8.222 5.304 1.00 79.62 208 VAL A C 1
ATOM 1579 O O . VAL A 1 208 ? -7.037 7.912 6.318 1.00 79.62 208 VAL A O 1
ATOM 1582 N N . LEU A 1 209 ? -6.112 9.491 5.023 1.00 80.19 209 LEU A N 1
ATOM 1583 C CA . LEU A 1 209 ? -6.498 10.623 5.862 1.00 80.19 209 LEU A CA 1
ATOM 1584 C C . LEU A 1 209 ? -8.025 10.737 5.972 1.00 80.19 209 LEU A C 1
ATOM 1586 O O . LEU A 1 209 ? -8.553 10.869 7.074 1.00 80.19 209 LEU A O 1
ATOM 1590 N N . GLY A 1 210 ? -8.737 10.637 4.847 1.00 81.50 210 GLY A N 1
ATOM 1591 C CA . GLY A 1 210 ? -10.199 10.644 4.808 1.00 81.50 210 GLY A CA 1
ATOM 1592 C C . GLY A 1 210 ? -10.807 9.487 5.603 1.00 81.50 210 GLY A C 1
ATOM 1593 O O . GLY A 1 210 ? -11.683 9.710 6.437 1.00 81.50 210 GLY A O 1
ATOM 1594 N N . ALA A 1 211 ? -10.296 8.268 5.420 1.00 77.31 211 ALA A N 1
ATOM 1595 C CA . ALA A 1 211 ? -10.708 7.097 6.192 1.00 77.31 211 ALA A CA 1
ATOM 1596 C C . ALA A 1 211 ? -10.427 7.271 7.696 1.00 77.31 211 ALA A C 1
ATOM 1598 O O . ALA A 1 211 ? -11.256 6.897 8.529 1.00 77.31 211 ALA A O 1
ATOM 1599 N N . GLY A 1 212 ? -9.301 7.896 8.050 1.00 80.19 212 GLY A N 1
ATOM 1600 C CA . GLY A 1 212 ? -8.957 8.257 9.424 1.00 80.19 212 GLY A CA 1
ATOM 1601 C C . GLY A 1 212 ? -9.961 9.233 10.039 1.00 80.19 212 GLY A C 1
ATOM 1602 O O . GLY A 1 212 ? -10.461 8.984 11.135 1.00 80.19 212 GLY A O 1
ATOM 1603 N N . ILE A 1 213 ? -10.329 10.297 9.318 1.00 83.81 213 ILE A N 1
ATOM 1604 C CA . ILE A 1 213 ? -11.344 11.265 9.766 1.00 83.81 213 ILE A CA 1
ATOM 1605 C C . ILE A 1 213 ? -12.698 10.577 9.970 1.00 83.81 213 ILE A C 1
ATOM 1607 O O . ILE A 1 213 ? -13.324 10.759 11.013 1.00 83.81 213 ILE A O 1
ATOM 1611 N N . VAL A 1 214 ? -13.141 9.748 9.020 1.00 83.50 214 VAL A N 1
ATOM 1612 C CA . VAL A 1 214 ? -14.400 8.991 9.140 1.00 83.50 214 VAL A CA 1
ATOM 1613 C C . VAL A 1 214 ? -14.369 8.060 10.353 1.00 83.50 214 VAL A C 1
ATOM 1615 O O . VAL A 1 214 ? -15.339 8.004 11.107 1.00 83.50 214 VAL A O 1
ATOM 1618 N N . SER A 1 215 ? -13.243 7.386 10.590 1.00 79.56 215 SER A N 1
ATOM 1619 C CA . SER A 1 215 ? -13.064 6.502 11.747 1.00 79.56 215 SER A CA 1
ATOM 1620 C C . SER A 1 215 ? -13.128 7.271 13.068 1.00 79.56 215 SER A C 1
ATOM 1622 O O . SER A 1 215 ? -13.785 6.821 14.004 1.00 79.56 215 SER A O 1
ATOM 1624 N N . LEU A 1 216 ? -12.517 8.459 13.142 1.00 80.12 216 LEU A N 1
ATOM 1625 C CA . LEU A 1 216 ? -12.588 9.332 14.319 1.00 80.12 216 LEU A CA 1
ATOM 1626 C C . LEU A 1 216 ? -14.006 9.858 14.571 1.00 80.12 216 LEU A C 1
ATOM 1628 O O . LEU A 1 216 ? -14.461 9.877 15.714 1.00 80.12 216 LEU A O 1
ATOM 1632 N N . LEU A 1 217 ? -14.729 10.248 13.519 1.00 84.19 217 LEU A N 1
ATOM 1633 C CA . LEU A 1 217 ? -16.126 10.672 13.637 1.00 84.19 217 LEU A CA 1
ATOM 1634 C C . LEU A 1 217 ? -17.015 9.523 14.122 1.00 84.19 217 LEU A C 1
ATOM 1636 O O . LEU A 1 217 ? -17.843 9.720 15.010 1.00 84.19 217 LEU A O 1
ATOM 1640 N N . PHE A 1 218 ? -16.812 8.318 13.589 1.00 82.00 218 PHE A N 1
ATOM 1641 C CA . PHE A 1 218 ? -17.535 7.125 14.019 1.00 82.00 218 PHE A CA 1
ATOM 1642 C C . PHE A 1 218 ? -17.222 6.767 15.478 1.00 82.00 218 PHE A C 1
ATOM 1644 O O . PHE A 1 218 ? -18.133 6.494 16.255 1.00 82.00 218 PHE A O 1
ATOM 1651 N N . ALA A 1 219 ? -15.952 6.849 15.879 1.00 79.25 219 ALA A N 1
ATOM 1652 C CA . ALA A 1 219 ? -15.506 6.671 17.257 1.00 79.25 219 ALA A CA 1
ATOM 1653 C C . ALA A 1 219 ? -16.172 7.668 18.220 1.00 79.25 219 ALA A C 1
ATOM 1655 O O . ALA A 1 219 ? -16.697 7.275 19.266 1.00 79.25 219 ALA A O 1
ATOM 1656 N N . ALA A 1 220 ? -16.192 8.954 17.859 1.00 81.81 220 ALA A N 1
ATOM 1657 C CA . ALA A 1 220 ? -16.834 9.999 18.650 1.00 81.81 220 ALA A CA 1
ATOM 1658 C C . ALA A 1 220 ? -18.350 9.775 18.762 1.00 81.81 220 ALA A C 1
ATOM 1660 O O . ALA A 1 220 ? -18.911 9.860 19.857 1.00 81.81 220 ALA A O 1
ATOM 1661 N N . LEU A 1 221 ? -19.002 9.422 17.651 1.00 85.38 221 LEU A N 1
ATOM 1662 C CA . LEU A 1 221 ? -20.431 9.123 17.614 1.00 85.38 221 LEU A CA 1
ATOM 1663 C C . LEU A 1 221 ? -20.778 7.895 18.464 1.00 85.38 221 LEU A C 1
ATOM 1665 O O . LEU A 1 221 ? -21.738 7.937 19.231 1.00 85.38 221 LEU A O 1
ATOM 1669 N N . MET A 1 222 ? -19.982 6.827 18.374 1.00 80.31 222 MET A N 1
ATOM 1670 C CA . MET A 1 222 ? -20.173 5.607 19.161 1.00 80.31 222 MET A CA 1
ATOM 1671 C C . MET A 1 222 ? -19.979 5.873 20.655 1.00 80.31 222 MET A C 1
ATOM 1673 O O . MET A 1 222 ? -20.790 5.446 21.474 1.00 80.31 222 MET A O 1
ATOM 1677 N N . THR A 1 223 ? -18.952 6.644 21.018 1.00 81.69 223 THR A N 1
ATOM 1678 C CA . THR A 1 223 ? -18.703 7.031 22.413 1.00 81.69 223 THR A CA 1
ATOM 1679 C C . THR A 1 223 ? -19.865 7.851 22.972 1.00 81.69 223 THR A C 1
ATOM 1681 O O . THR A 1 223 ? -20.359 7.569 24.062 1.00 81.69 223 THR A O 1
ATOM 1684 N N . TRP A 1 224 ? -20.360 8.828 22.208 1.00 83.81 224 TRP A N 1
ATOM 1685 C CA . TRP A 1 224 ? -21.538 9.616 22.575 1.00 83.81 224 TRP A CA 1
ATOM 1686 C C . TRP A 1 224 ? -22.803 8.757 22.710 1.00 83.81 224 TRP A C 1
ATOM 1688 O O . TRP A 1 224 ? -23.576 8.932 23.657 1.00 83.81 224 TRP A O 1
ATOM 1698 N N . TYR A 1 225 ? -23.001 7.805 21.796 1.00 84.25 225 TYR A N 1
ATOM 1699 C CA . TYR A 1 225 ? -24.121 6.871 21.826 1.00 84.25 225 TYR A CA 1
ATOM 1700 C C . TYR A 1 225 ? -24.092 5.995 23.084 1.00 84.25 225 TYR A C 1
ATOM 1702 O O . TYR A 1 225 ? -25.085 5.949 23.812 1.00 84.25 225 TYR A O 1
ATOM 1710 N N . LEU A 1 226 ? -22.955 5.356 23.384 1.00 82.25 226 LEU A N 1
ATOM 1711 C CA . LEU A 1 226 ? -22.782 4.503 24.564 1.00 82.25 226 LEU A CA 1
ATOM 1712 C C . LEU A 1 226 ? -22.904 5.294 25.870 1.00 82.25 226 LEU A C 1
ATOM 1714 O O . LEU A 1 226 ? -23.576 4.841 26.798 1.00 82.25 226 LEU A O 1
ATOM 1718 N N . ALA A 1 227 ? -22.336 6.502 25.930 1.00 82.50 227 ALA A N 1
ATOM 1719 C CA . ALA A 1 227 ? -22.477 7.376 27.090 1.00 82.50 227 ALA A CA 1
ATOM 1720 C C . ALA A 1 227 ? -23.957 7.677 27.387 1.00 82.50 227 ALA A C 1
ATOM 1722 O O . ALA A 1 227 ? -24.413 7.517 28.517 1.00 82.50 227 ALA A O 1
ATOM 1723 N N . ARG A 1 228 ? -24.747 8.028 26.362 1.00 83.69 228 ARG A N 1
ATOM 1724 C CA . ARG A 1 228 ? -26.186 8.304 26.527 1.00 83.69 228 ARG A CA 1
ATOM 1725 C C . ARG A 1 228 ? -27.024 7.063 26.817 1.00 83.69 228 ARG A C 1
ATOM 1727 O O . ARG A 1 228 ? -28.031 7.167 27.510 1.00 83.69 228 ARG A O 1
ATOM 1734 N N . ARG A 1 229 ? -26.661 5.915 26.247 1.00 82.06 229 ARG A N 1
ATOM 1735 C CA . ARG A 1 229 ? -27.454 4.681 26.328 1.00 82.06 229 ARG A CA 1
ATOM 1736 C C . ARG A 1 229 ? -27.169 3.833 27.561 1.00 82.06 229 ARG A C 1
ATOM 1738 O O . ARG A 1 229 ? -28.047 3.057 27.920 1.00 82.06 229 ARG A O 1
ATOM 1745 N N . ILE A 1 230 ? -25.982 3.947 28.153 1.00 84.62 230 ILE A N 1
ATOM 1746 C CA . ILE A 1 230 ? -25.535 3.084 29.255 1.00 84.62 230 ILE A CA 1
ATOM 1747 C C . ILE A 1 230 ? -25.060 3.929 30.435 1.00 84.62 230 ILE A C 1
ATOM 1749 O O . ILE A 1 230 ? -25.650 3.847 31.506 1.00 84.62 230 ILE A O 1
ATOM 1753 N N . ALA A 1 231 ? -24.040 4.771 30.240 1.00 82.56 231 ALA A N 1
ATOM 1754 C CA . ALA A 1 231 ? -23.391 5.478 31.347 1.00 82.56 231 ALA A CA 1
ATOM 1755 C C . ALA A 1 231 ? -24.358 6.410 32.101 1.00 82.56 231 ALA A C 1
ATOM 1757 O O . ALA A 1 231 ? -24.438 6.343 33.325 1.00 82.56 231 ALA A O 1
ATOM 1758 N N . VAL A 1 232 ? -25.145 7.218 31.379 1.00 83.25 232 VAL A N 1
ATOM 1759 C CA . VAL A 1 232 ? -26.100 8.156 31.996 1.00 83.25 232 VAL A CA 1
ATOM 1760 C C . VAL A 1 232 ? -27.213 7.437 32.781 1.00 83.25 232 VAL A C 1
ATOM 1762 O O . VAL A 1 232 ? -27.413 7.785 33.945 1.00 83.25 232 VAL A O 1
ATOM 1765 N N . PRO A 1 233 ? -27.946 6.445 32.228 1.00 84.19 233 PRO A N 1
ATOM 1766 C CA . PRO A 1 233 ? -28.931 5.695 33.013 1.00 84.19 233 PRO A CA 1
ATOM 1767 C C . PRO A 1 233 ? -28.327 4.974 34.225 1.00 84.19 233 PRO A C 1
ATOM 1769 O O . PRO A 1 233 ? -28.959 4.926 35.276 1.00 84.19 233 PRO A O 1
ATOM 1772 N N . LEU A 1 234 ? -27.099 4.460 34.107 1.00 86.38 234 LEU A N 1
ATOM 1773 C CA . LEU A 1 234 ? -26.412 3.784 35.207 1.00 86.38 234 LEU A CA 1
ATOM 1774 C C . LEU A 1 234 ? -26.058 4.753 36.348 1.00 86.38 234 LEU A C 1
ATOM 1776 O O . LEU A 1 234 ? -26.249 4.420 37.515 1.00 86.38 234 LEU A O 1
ATOM 1780 N N . GLU A 1 235 ? -25.598 5.970 36.032 1.00 84.12 235 GLU A N 1
ATOM 1781 C CA . GLU A 1 235 ? -25.376 7.019 37.039 1.00 84.12 235 GLU A CA 1
ATOM 1782 C C . GLU A 1 235 ? -26.680 7.398 37.759 1.00 84.12 235 GLU A C 1
ATOM 1784 O O . GLU A 1 235 ? -26.674 7.576 38.978 1.00 84.12 235 GLU A O 1
ATOM 1789 N N . ARG A 1 236 ? -27.807 7.463 37.034 1.00 84.50 236 ARG A N 1
ATOM 1790 C CA . ARG A 1 236 ? -29.130 7.719 37.632 1.00 84.50 236 ARG A CA 1
ATOM 1791 C C . ARG A 1 236 ? -29.564 6.589 38.562 1.00 84.50 236 ARG A C 1
ATOM 1793 O O . ARG A 1 236 ? -29.959 6.867 39.688 1.00 84.50 236 ARG A O 1
ATOM 1800 N N . LEU A 1 237 ? -29.439 5.333 38.128 1.00 86.44 237 LEU A N 1
ATOM 1801 C CA . LEU A 1 237 ? -29.756 4.165 38.957 1.00 86.44 237 LEU A CA 1
ATOM 1802 C C . LEU A 1 237 ? -28.896 4.115 40.220 1.00 86.44 237 LEU A C 1
ATOM 1804 O O . LEU A 1 237 ? -29.419 3.901 41.310 1.00 86.44 237 LEU A O 1
ATOM 1808 N N . LYS A 1 238 ? -27.593 4.391 40.092 1.00 85.25 238 LYS A N 1
ATOM 1809 C CA . LYS A 1 238 ? -26.685 4.506 41.239 1.00 85.25 238 LYS A CA 1
ATOM 1810 C C . LYS A 1 238 ? -27.158 5.583 42.219 1.00 85.25 238 LYS A C 1
ATOM 1812 O O . LYS A 1 238 ? -27.163 5.346 43.424 1.00 85.25 238 LYS A O 1
ATOM 1817 N N . ALA A 1 239 ? -27.554 6.754 41.721 1.00 84.62 239 ALA A N 1
ATOM 1818 C CA . ALA A 1 239 ? -28.058 7.834 42.565 1.00 84.62 239 ALA A CA 1
ATOM 1819 C C . ALA A 1 239 ? -29.363 7.445 43.283 1.00 84.62 239 ALA A C 1
ATOM 1821 O O . ALA A 1 239 ? -29.486 7.692 44.482 1.00 84.62 239 ALA A O 1
ATOM 1822 N N . SER A 1 240 ? -30.303 6.792 42.593 1.00 83.94 240 SER A N 1
ATOM 1823 C CA . SER A 1 240 ? -31.541 6.289 43.205 1.00 83.94 240 SER A CA 1
ATOM 1824 C C . SER A 1 240 ? -31.269 5.233 44.277 1.00 83.94 240 SER A C 1
ATOM 1826 O O . SER A 1 240 ? -31.842 5.305 45.360 1.00 83.94 240 SER A O 1
ATOM 1828 N N . ALA A 1 241 ? -30.340 4.305 44.029 1.00 83.25 241 ALA A N 1
ATOM 1829 C CA . ALA A 1 241 ? -29.974 3.271 44.993 1.00 83.25 241 ALA A CA 1
ATOM 1830 C C . ALA A 1 241 ? -29.379 3.862 46.279 1.00 83.25 241 ALA A C 1
ATOM 1832 O O . ALA A 1 241 ? -29.788 3.487 47.376 1.00 83.25 241 ALA A O 1
ATOM 1833 N N . LEU A 1 242 ? -28.475 4.842 46.156 1.00 83.56 242 LEU A N 1
ATOM 1834 C CA . LEU A 1 242 ? -27.898 5.542 47.311 1.00 83.56 242 LEU A CA 1
ATOM 1835 C C . LEU A 1 242 ? -28.960 6.282 48.137 1.00 83.56 242 LEU A C 1
ATOM 1837 O O . LEU A 1 242 ? -28.859 6.346 49.358 1.00 83.56 242 LEU A O 1
ATOM 1841 N N . ARG A 1 243 ? -29.997 6.826 47.491 1.00 81.25 243 ARG A N 1
ATOM 1842 C CA . ARG A 1 243 ? -31.100 7.509 48.183 1.00 81.25 243 ARG A CA 1
ATOM 1843 C C . ARG A 1 243 ? -32.037 6.549 48.905 1.00 81.25 243 ARG A C 1
ATOM 1845 O O . ARG A 1 243 ? -32.434 6.848 50.029 1.00 81.25 243 ARG A O 1
ATOM 1852 N N . ILE A 1 244 ? -32.345 5.402 48.296 1.00 81.75 244 ILE A N 1
ATOM 1853 C CA . ILE A 1 244 ? -33.088 4.315 48.951 1.00 81.75 244 ILE A CA 1
ATOM 1854 C C . ILE A 1 244 ? -32.305 3.824 50.174 1.00 81.75 244 ILE A C 1
ATOM 1856 O O . ILE A 1 244 ? -32.873 3.743 51.259 1.00 81.75 244 ILE A O 1
ATOM 1860 N N . GLY A 1 245 ? -30.992 3.603 50.036 1.00 74.19 245 GLY A N 1
ATOM 1861 C CA . GLY A 1 245 ? -30.116 3.256 51.161 1.00 74.19 245 GLY A CA 1
ATOM 1862 C C . GLY A 1 245 ? -30.075 4.324 52.262 1.00 74.19 245 GLY A C 1
ATOM 1863 O O . GLY A 1 245 ? -29.969 3.996 53.436 1.00 74.19 245 GLY A O 1
ATOM 1864 N N . GLY A 1 246 ? -30.234 5.601 51.903 1.00 77.88 246 GLY A N 1
ATOM 1865 C CA . GLY A 1 246 ? -30.354 6.723 52.841 1.00 77.88 246 GLY A CA 1
ATOM 1866 C C . GLY A 1 246 ? -31.755 6.946 53.434 1.00 77.88 246 GLY A C 1
ATOM 1867 O O . GLY A 1 246 ? -31.981 7.992 54.040 1.00 77.88 246 GLY A O 1
ATOM 1868 N N . GLY A 1 247 ? -32.708 6.025 53.238 1.00 75.44 247 GLY A N 1
ATOM 1869 C CA . GLY A 1 247 ? -34.052 6.086 53.831 1.00 75.44 247 GLY A CA 1
ATOM 1870 C C . GLY A 1 247 ? -35.108 6.860 53.028 1.00 75.44 247 GLY A C 1
ATOM 1871 O O . GLY A 1 247 ? -36.209 7.097 53.525 1.00 75.44 247 GLY A O 1
ATOM 1872 N N . GLN A 1 248 ? -34.813 7.275 51.791 1.00 77.19 248 GLN A N 1
ATOM 1873 C CA . GLN A 1 248 ? -35.742 8.036 50.943 1.00 77.19 248 GLN A CA 1
ATOM 1874 C C . GLN A 1 248 ? -36.488 7.116 49.959 1.00 77.19 248 GLN A C 1
ATOM 1876 O O . GLN A 1 248 ? -36.125 7.010 48.791 1.00 77.19 248 GLN A O 1
ATOM 1881 N N . PHE A 1 249 ? -37.570 6.475 50.414 1.00 76.00 249 PHE A N 1
ATOM 1882 C CA . PHE A 1 249 ? -38.332 5.465 49.646 1.00 76.00 249 PHE A CA 1
ATOM 1883 C C . PHE A 1 249 ? -39.479 6.025 48.772 1.00 76.00 249 PHE A C 1
ATOM 1885 O O . PHE A 1 249 ? -40.424 5.314 48.422 1.00 76.00 249 PHE A O 1
ATOM 1892 N N . GLY A 1 250 ? -39.484 7.334 48.515 1.00 63.09 250 GLY A N 1
ATOM 1893 C CA . GLY A 1 250 ? -40.653 8.060 48.006 1.00 63.09 250 GLY A CA 1
ATOM 1894 C C . GLY A 1 250 ? -40.707 8.302 46.499 1.00 63.09 250 GLY A C 1
ATOM 1895 O O . GLY A 1 250 ? -41.759 8.708 46.012 1.00 63.09 250 GLY A O 1
ATOM 1896 N N . GLU A 1 251 ? -39.608 8.091 45.777 1.00 64.38 251 GLU A N 1
ATOM 1897 C CA . GLU A 1 251 ? -39.487 8.509 44.379 1.00 64.38 251 GLU A CA 1
ATOM 1898 C C . GLU A 1 251 ? -39.456 7.331 43.408 1.00 64.38 251 GLU A C 1
ATOM 1900 O O . GLU A 1 251 ? -38.739 6.354 43.612 1.00 64.38 251 GLU A O 1
ATOM 1905 N N . THR A 1 252 ? -40.231 7.462 42.334 1.00 67.81 252 THR A N 1
ATOM 1906 C CA . THR A 1 252 ? -40.276 6.527 41.212 1.00 67.81 252 THR A CA 1
ATOM 1907 C C . THR A 1 252 ? -39.057 6.709 40.314 1.00 67.81 252 THR A C 1
ATOM 1909 O O . THR A 1 252 ? -38.657 7.830 39.988 1.00 67.81 252 THR A O 1
ATOM 1912 N N . ILE A 1 253 ? -38.455 5.595 39.898 1.00 78.62 253 ILE A N 1
ATOM 1913 C CA . ILE A 1 253 ? -37.325 5.612 38.969 1.00 78.62 253 ILE A CA 1
ATOM 1914 C C . ILE A 1 253 ? -37.880 5.867 37.560 1.00 78.62 253 ILE A C 1
ATOM 1916 O O . ILE A 1 253 ? -38.805 5.193 37.116 1.00 78.62 253 ILE A O 1
ATOM 1920 N N . GLU A 1 254 ? -37.345 6.865 36.845 1.00 76.44 254 GLU A N 1
ATOM 1921 C CA . GLU A 1 254 ? -37.766 7.143 35.464 1.00 76.44 254 GLU A CA 1
ATOM 1922 C C . GLU A 1 254 ? -37.567 5.914 34.564 1.00 76.44 254 GLU A C 1
ATOM 1924 O O . GLU A 1 254 ? -36.509 5.285 34.588 1.00 76.44 254 GLU A O 1
ATOM 1929 N N . ALA A 1 255 ? -38.553 5.629 33.709 1.00 73.19 255 ALA A N 1
ATOM 1930 C CA . ALA A 1 255 ? -38.532 4.479 32.811 1.00 73.19 255 ALA A CA 1
ATOM 1931 C C . ALA A 1 255 ? -37.279 4.455 31.911 1.00 73.19 255 ALA A C 1
ATOM 1933 O O . ALA A 1 255 ? -37.026 5.374 31.120 1.00 73.19 255 ALA A O 1
ATOM 1934 N N . ILE A 1 256 ? -36.514 3.361 31.991 1.00 82.94 256 ILE A N 1
ATOM 1935 C CA . ILE A 1 256 ? -35.287 3.155 31.215 1.00 82.94 256 ILE A CA 1
ATOM 1936 C C . ILE A 1 256 ? -35.596 2.289 29.994 1.00 82.94 256 ILE A C 1
ATOM 1938 O O . ILE A 1 256 ? -36.143 1.202 30.097 1.00 82.94 256 ILE A O 1
ATOM 1942 N N . LYS A 1 257 ? -35.213 2.755 28.800 1.00 79.69 257 LYS A N 1
ATOM 1943 C CA . LYS A 1 257 ? -35.524 2.056 27.537 1.00 79.69 257 LYS A CA 1
ATOM 1944 C C . LYS A 1 257 ? -34.769 0.739 27.312 1.00 79.69 257 LYS A C 1
ATOM 1946 O O . LYS A 1 257 ? -35.178 -0.027 26.448 1.00 79.69 257 LYS A O 1
ATOM 1951 N N . GLN A 1 258 ? -33.620 0.538 27.957 1.00 84.75 258 GLN A N 1
ATOM 1952 C CA . GLN A 1 258 ? -32.785 -0.653 27.753 1.00 84.75 258 GLN A CA 1
ATOM 1953 C C . GLN A 1 258 ? -33.311 -1.789 28.638 1.00 84.75 258 GLN A C 1
ATOM 1955 O O . GLN A 1 258 ? -33.450 -1.545 29.835 1.00 84.75 258 GLN A O 1
ATOM 1960 N N . PRO A 1 259 ? -33.577 -2.993 28.107 1.00 80.94 259 PRO A N 1
ATOM 1961 C CA . PRO A 1 259 ? -34.268 -4.044 28.852 1.00 80.94 259 PRO A CA 1
ATOM 1962 C C . PRO A 1 259 ? -33.501 -4.498 30.099 1.00 80.94 259 PRO A C 1
ATOM 1964 O O . PRO A 1 259 ? -34.101 -4.629 31.160 1.00 80.94 259 PRO A O 1
ATOM 1967 N N . GLU A 1 260 ? -32.176 -4.641 30.022 1.00 83.75 260 GLU A N 1
ATOM 1968 C CA . GLU A 1 260 ? -31.346 -5.061 31.158 1.00 83.75 260 GLU A CA 1
ATOM 1969 C C . GLU A 1 260 ? -31.307 -3.997 32.264 1.00 83.75 260 GLU A C 1
ATOM 1971 O O . GLU A 1 260 ? -31.382 -4.312 33.449 1.00 83.75 260 GLU A O 1
ATOM 1976 N N . LEU A 1 261 ? -31.220 -2.717 31.885 1.00 87.31 261 LEU A N 1
ATOM 1977 C CA . LEU A 1 261 ? -31.228 -1.610 32.848 1.00 87.31 261 LEU A CA 1
ATOM 1978 C C . LEU A 1 261 ? -32.635 -1.334 33.393 1.00 87.31 261 LEU A C 1
ATOM 1980 O O . LEU A 1 261 ? -32.753 -0.879 34.524 1.00 87.31 261 LEU A O 1
ATOM 1984 N N . SER A 1 262 ? -33.685 -1.611 32.615 1.00 86.19 262 SER A N 1
ATOM 1985 C CA . SER A 1 262 ? -35.076 -1.552 33.074 1.00 86.19 262 SER A CA 1
ATOM 1986 C C . SER A 1 262 ? -35.333 -2.627 34.119 1.00 86.19 262 SER A C 1
ATOM 1988 O O . SER A 1 262 ? -35.819 -2.303 35.190 1.00 86.19 262 SER A O 1
ATOM 1990 N N . ALA A 1 263 ? -34.912 -3.870 33.868 1.00 84.94 263 ALA A N 1
ATOM 1991 C CA . ALA A 1 263 ? -35.032 -4.949 34.845 1.00 84.94 263 ALA A CA 1
ATOM 1992 C C . ALA A 1 263 ? -34.322 -4.603 36.167 1.00 84.94 263 ALA A C 1
ATOM 1994 O O . ALA A 1 263 ? -34.834 -4.890 37.248 1.00 84.94 263 ALA A O 1
ATOM 1995 N N . LEU A 1 264 ? -33.165 -3.932 36.089 1.00 86.19 264 LEU A N 1
ATOM 1996 C CA . LEU A 1 264 ? -32.464 -3.424 37.268 1.00 86.19 264 LEU A CA 1
ATOM 1997 C C . LEU A 1 264 ? -33.224 -2.281 37.966 1.00 86.19 264 LEU A C 1
ATOM 1999 O O . LEU A 1 264 ? -33.251 -2.234 39.194 1.00 86.19 264 LEU A O 1
ATOM 2003 N N . ALA A 1 265 ? -33.837 -1.369 37.206 1.00 86.50 265 ALA A N 1
ATOM 2004 C CA . ALA A 1 265 ? -34.680 -0.305 37.749 1.00 86.50 265 ALA A CA 1
ATOM 2005 C C . ALA A 1 265 ? -35.889 -0.877 38.504 1.00 86.50 265 ALA A C 1
ATOM 2007 O O . ALA A 1 265 ? -36.130 -0.489 39.644 1.00 86.50 265 ALA A O 1
ATOM 2008 N N . ASP A 1 266 ? -36.579 -1.847 37.904 1.00 86.62 266 ASP A N 1
ATOM 2009 C CA . ASP A 1 266 ? -37.768 -2.497 38.461 1.00 86.62 266 ASP A CA 1
ATOM 2010 C C . ASP A 1 266 ? -37.432 -3.260 39.754 1.00 86.62 266 ASP A C 1
ATOM 2012 O O . ASP A 1 266 ? -38.155 -3.185 40.753 1.00 86.62 266 ASP A O 1
ATOM 2016 N N . ALA A 1 267 ? -36.291 -3.959 39.774 1.00 85.00 267 ALA A N 1
ATOM 2017 C CA . ALA A 1 267 ? -35.793 -4.631 40.972 1.00 85.00 267 ALA A CA 1
ATOM 2018 C C . ALA A 1 267 ? -35.476 -3.631 42.099 1.00 85.00 267 ALA A C 1
ATOM 2020 O O . ALA A 1 267 ? -35.837 -3.859 43.256 1.00 85.00 267 ALA A O 1
ATOM 2021 N N . LEU A 1 268 ? -34.842 -2.501 41.763 1.00 86.31 268 LEU A N 1
ATOM 2022 C CA . LEU A 1 268 ? -34.514 -1.450 42.726 1.00 86.31 268 LEU A CA 1
ATOM 2023 C C . LEU A 1 268 ? -35.771 -0.753 43.273 1.00 86.31 268 LEU A C 1
ATOM 2025 O O . LEU A 1 268 ? -35.836 -0.438 44.462 1.00 86.31 268 LEU A O 1
ATOM 2029 N N . GLU A 1 269 ? -36.788 -0.551 42.437 1.00 86.62 269 GLU A N 1
ATOM 2030 C CA . GLU A 1 269 ? -38.081 -0.009 42.855 1.00 86.62 269 GLU A CA 1
ATOM 2031 C C . GLU A 1 269 ? -38.829 -0.973 43.787 1.00 86.62 269 GLU A C 1
ATOM 2033 O O . GLU A 1 269 ? -39.312 -0.559 44.844 1.00 86.62 269 GLU A O 1
ATOM 2038 N N . THR A 1 270 ? -38.850 -2.268 43.459 1.00 85.69 270 THR A N 1
ATOM 2039 C CA . THR A 1 270 ? -39.447 -3.316 44.307 1.00 85.69 270 THR A CA 1
ATOM 2040 C C . THR A 1 270 ? -38.795 -3.349 45.693 1.00 85.69 270 THR A C 1
ATOM 2042 O O . THR A 1 270 ? -39.485 -3.437 46.715 1.00 85.69 270 THR A O 1
ATOM 2045 N N . LEU A 1 271 ? -37.466 -3.209 45.751 1.00 82.88 271 LEU A N 1
ATOM 2046 C CA . LEU A 1 271 ? -36.724 -3.105 47.008 1.00 82.88 271 LEU A CA 1
ATOM 2047 C C . LEU A 1 271 ? -37.147 -1.863 47.809 1.00 82.88 271 LEU A C 1
ATOM 2049 O O . LEU A 1 271 ? -37.460 -1.971 48.994 1.00 82.88 271 LEU A O 1
ATOM 2053 N N . GLY A 1 272 ? -37.220 -0.695 47.163 1.00 84.50 272 GLY A N 1
ATOM 2054 C CA . GLY A 1 272 ? -37.662 0.546 47.803 1.00 84.50 272 GLY A CA 1
ATOM 2055 C C . GLY A 1 272 ? -39.083 0.459 48.377 1.00 84.50 272 GLY A C 1
ATOM 2056 O O . GLY A 1 272 ? -39.322 0.891 49.506 1.00 84.50 272 GLY A O 1
ATOM 2057 N N . GLN A 1 273 ? -40.020 -0.154 47.646 1.00 83.25 273 GLN A N 1
ATOM 2058 C CA . GLN A 1 273 ? -41.399 -0.371 48.106 1.00 83.25 273 GLN A CA 1
ATOM 2059 C C . GLN A 1 273 ? -41.475 -1.344 49.293 1.00 83.25 273 GLN A C 1
ATOM 2061 O O . GLN A 1 273 ? -42.227 -1.110 50.246 1.00 83.25 273 GLN A O 1
ATOM 2066 N N . THR A 1 274 ? -40.669 -2.407 49.270 1.00 81.56 274 THR A N 1
ATOM 2067 C CA . THR A 1 274 ? -40.584 -3.379 50.370 1.00 81.56 274 THR A CA 1
ATOM 2068 C C . THR A 1 274 ? -40.078 -2.708 51.648 1.00 81.56 274 THR A C 1
ATOM 2070 O O . THR A 1 274 ? -40.703 -2.829 52.700 1.00 81.56 274 THR A O 1
ATOM 2073 N N . LEU A 1 275 ? -39.012 -1.909 51.551 1.00 80.44 275 LEU A N 1
ATOM 2074 C CA . LEU A 1 275 ? -38.465 -1.159 52.688 1.00 80.44 275 LEU A CA 1
ATOM 2075 C C . LEU A 1 275 ? -39.436 -0.092 53.219 1.00 80.44 275 LEU A C 1
ATOM 2077 O O . LEU A 1 275 ? -39.521 0.121 54.426 1.00 80.44 275 LEU A O 1
ATOM 2081 N N . ARG A 1 276 ? -40.230 0.538 52.343 1.00 78.75 276 ARG A N 1
ATOM 2082 C CA . ARG A 1 276 ? -41.260 1.511 52.742 1.00 78.75 276 ARG A CA 1
ATOM 2083 C C . ARG A 1 276 ? -42.419 0.883 53.514 1.00 78.75 276 ARG A C 1
ATOM 2085 O O . ARG A 1 276 ? -42.984 1.522 54.398 1.00 78.75 276 ARG A O 1
ATOM 2092 N N . THR A 1 277 ? -42.815 -0.331 53.141 1.00 75.56 277 THR A N 1
ATOM 2093 C CA . THR A 1 277 ? -43.959 -1.033 53.742 1.00 75.56 277 THR A CA 1
ATOM 2094 C C . THR A 1 277 ? -43.574 -1.864 54.962 1.00 75.56 277 THR A C 1
ATOM 2096 O O . THR A 1 277 ? -44.441 -2.131 55.789 1.00 75.56 277 THR A O 1
ATOM 2099 N N . ALA A 1 278 ? -42.292 -2.199 55.137 1.00 70.06 278 ALA A N 1
ATOM 2100 C CA . ALA A 1 278 ? -41.775 -2.913 56.304 1.00 70.06 278 ALA A CA 1
ATOM 2101 C C . ALA A 1 278 ? -42.256 -2.346 57.664 1.00 70.06 278 ALA A C 1
ATOM 2103 O O . ALA A 1 278 ? -42.820 -3.120 58.437 1.00 70.06 278 ALA A O 1
ATOM 2104 N N . PRO A 1 279 ? -42.166 -1.031 57.963 1.00 59.50 279 PRO A N 1
ATOM 2105 C CA . PRO A 1 279 ? -42.653 -0.503 59.243 1.00 59.50 279 PRO A CA 1
ATOM 2106 C C . PRO A 1 279 ? -44.184 -0.560 59.398 1.00 59.50 279 PRO A C 1
ATOM 2108 O O . PRO A 1 279 ? -44.675 -0.667 60.517 1.00 59.50 279 PRO A O 1
ATOM 2111 N N . ALA A 1 280 ? -44.947 -0.520 58.299 1.00 52.94 280 ALA A N 1
ATOM 2112 C CA . ALA A 1 280 ? -46.411 -0.602 58.325 1.00 52.94 280 ALA A CA 1
ATOM 2113 C C . ALA A 1 280 ? -46.938 -2.045 58.449 1.00 52.94 280 ALA A C 1
ATOM 2115 O O . ALA A 1 280 ? -48.050 -2.254 58.922 1.00 52.94 280 ALA A O 1
ATOM 2116 N N . ARG A 1 281 ? -46.152 -3.047 58.030 1.00 49.78 281 ARG A N 1
ATOM 2117 C CA . ARG A 1 281 ? -46.489 -4.469 58.212 1.00 49.78 281 ARG A CA 1
ATOM 2118 C C . ARG A 1 281 ? -46.245 -4.921 59.647 1.00 49.78 281 ARG A C 1
ATOM 2120 O O . ARG A 1 281 ? -47.090 -5.600 60.206 1.00 49.78 281 ARG A O 1
ATOM 2127 N N . VAL A 1 282 ? -45.173 -4.437 60.276 1.00 54.09 282 VAL A N 1
ATOM 2128 C CA . VAL A 1 282 ? -44.906 -4.686 61.703 1.00 54.09 282 VAL A CA 1
ATOM 2129 C C . VAL A 1 282 ? -46.029 -4.135 62.594 1.00 54.09 282 VAL A C 1
ATOM 2131 O O . VAL A 1 282 ? -46.405 -4.779 63.568 1.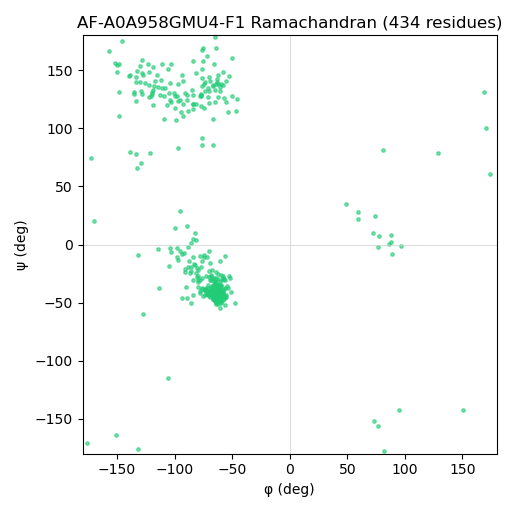00 54.09 282 VAL A O 1
ATOM 2134 N N . SER A 1 283 ? -46.616 -2.980 62.258 1.00 45.69 283 SER A N 1
ATOM 2135 C CA . SER A 1 283 ? -47.744 -2.419 63.017 1.00 45.69 283 SER A CA 1
ATOM 2136 C C . SER A 1 283 ? -49.103 -3.057 62.694 1.00 45.69 283 SER A C 1
ATOM 2138 O O . SER A 1 283 ? -49.978 -3.068 63.558 1.00 45.69 283 SER A O 1
ATOM 2140 N N . ALA A 1 284 ? -49.293 -3.595 61.486 1.00 46.09 284 ALA A N 1
ATOM 2141 C CA . ALA A 1 284 ? -50.503 -4.330 61.114 1.00 46.09 284 ALA A CA 1
ATOM 2142 C C . ALA A 1 284 ? -50.534 -5.738 61.737 1.00 46.09 284 ALA A C 1
ATOM 2144 O O . ALA A 1 284 ? -51.541 -6.102 62.342 1.00 46.09 284 ALA A O 1
ATOM 2145 N N . ASP A 1 285 ? -49.414 -6.467 61.697 1.00 49.56 285 ASP A N 1
ATOM 2146 C CA . ASP A 1 285 ? -49.276 -7.781 62.339 1.00 49.56 285 ASP A CA 1
ATOM 2147 C C . ASP A 1 285 ? -49.396 -7.657 63.872 1.00 49.56 285 ASP A C 1
ATOM 2149 O O . ASP A 1 285 ? -50.005 -8.502 64.523 1.00 49.56 285 ASP A O 1
ATOM 2153 N N . ALA A 1 286 ? -48.919 -6.553 64.463 1.00 45.69 286 ALA A N 1
ATOM 2154 C CA . ALA A 1 286 ? -49.112 -6.266 65.887 1.00 45.69 286 ALA A CA 1
ATOM 2155 C C . ALA A 1 286 ? -50.591 -6.052 66.278 1.00 45.69 286 ALA A C 1
ATOM 2157 O O . ALA A 1 286 ? -50.970 -6.344 67.412 1.00 45.69 286 ALA A O 1
ATOM 2158 N N . HIS A 1 287 ? -51.438 -5.566 65.363 1.00 44.22 287 HIS A N 1
ATOM 2159 C CA . HIS A 1 287 ? -52.872 -5.390 65.614 1.00 44.22 287 HIS A CA 1
ATOM 2160 C C . HIS A 1 287 ? -53.692 -6.667 65.382 1.00 44.22 287 HIS A C 1
ATOM 2162 O O . HIS A 1 287 ? -54.688 -6.867 66.075 1.00 44.22 287 HIS A O 1
ATOM 2168 N N . GLU A 1 288 ? -53.273 -7.542 64.466 1.00 45.91 288 GLU A N 1
ATOM 2169 C CA . GLU A 1 288 ? -53.893 -8.858 64.247 1.00 45.91 288 GLU A CA 1
ATOM 2170 C C . GLU A 1 288 ? -53.573 -9.823 65.402 1.00 45.91 288 GLU A C 1
ATOM 2172 O O . GLU A 1 288 ? -54.477 -10.442 65.963 1.00 45.91 288 GLU A O 1
ATOM 2177 N N . VAL A 1 289 ? -52.321 -9.827 65.878 1.00 49.22 289 VAL A N 1
ATOM 2178 C CA . VAL A 1 289 ? -51.908 -10.585 67.073 1.00 49.22 289 VAL A CA 1
ATOM 2179 C C . VAL A 1 289 ? -52.605 -10.072 68.342 1.00 49.22 289 VAL A C 1
ATOM 2181 O O . VAL A 1 289 ? -52.940 -10.863 69.220 1.00 49.22 289 VAL A O 1
ATOM 2184 N N . ALA A 1 290 ? -52.908 -8.772 68.439 1.00 41.44 290 ALA A N 1
ATOM 2185 C CA . ALA A 1 290 ? -53.662 -8.220 69.569 1.00 41.44 290 ALA A CA 1
ATOM 2186 C C . ALA A 1 290 ? -55.139 -8.669 69.603 1.00 41.44 290 ALA A C 1
ATOM 2188 O O . ALA A 1 290 ? -55.725 -8.725 70.682 1.00 41.44 290 ALA A O 1
ATOM 2189 N N . GLY A 1 291 ? -55.739 -9.006 68.454 1.00 38.69 291 GLY A N 1
ATOM 2190 C CA . GLY A 1 291 ? -57.125 -9.482 68.369 1.00 38.69 291 GLY A CA 1
ATOM 2191 C C . GLY A 1 291 ? -57.298 -10.964 68.720 1.00 38.69 291 GLY A C 1
ATOM 2192 O O . GLY A 1 291 ? -58.350 -11.361 69.216 1.00 38.69 291 GLY A O 1
ATOM 2193 N N . GLU A 1 292 ? -56.266 -11.785 68.510 1.00 40.91 292 GLU A N 1
ATOM 2194 C CA . GLU A 1 292 ? -56.323 -13.234 68.760 1.00 40.91 292 GLU A CA 1
ATOM 2195 C C . GLU A 1 292 ? -55.967 -13.615 70.215 1.00 40.91 292 GLU A C 1
ATOM 2197 O O . GLU A 1 292 ? -56.293 -14.705 70.689 1.00 40.91 292 GLU A O 1
ATOM 2202 N N . VAL A 1 293 ? -55.390 -12.676 70.976 1.00 38.81 293 VAL A N 1
ATOM 2203 C CA . VAL A 1 293 ? -54.953 -12.865 72.373 1.00 38.81 293 VAL A CA 1
ATOM 2204 C C . VAL A 1 293 ? -56.078 -12.668 73.413 1.00 38.81 293 VAL A C 1
ATOM 2206 O O . VAL A 1 293 ? -55.932 -13.087 74.561 1.00 38.81 293 VAL A O 1
ATOM 2209 N N . GLU A 1 294 ? -57.258 -12.151 73.048 1.00 35.47 294 GLU A N 1
ATOM 2210 C CA . GLU A 1 294 ? -58.373 -11.955 74.003 1.00 35.47 294 GLU A CA 1
ATOM 2211 C C . GLU A 1 294 ? -59.117 -13.246 74.422 1.00 35.47 294 GLU A C 1
ATOM 2213 O O . GLU A 1 294 ? -59.907 -13.212 75.366 1.00 35.47 294 GLU A O 1
ATOM 2218 N N . SER A 1 295 ? -58.861 -14.404 73.792 1.00 31.00 295 SER A N 1
ATOM 2219 C CA . SER A 1 295 ? -59.567 -15.665 74.114 1.00 31.00 295 SER A CA 1
ATOM 2220 C C . SER A 1 295 ? -58.786 -16.676 74.965 1.00 31.00 295 SER A C 1
ATOM 2222 O O . SER A 1 295 ? -59.369 -17.654 75.432 1.00 31.00 29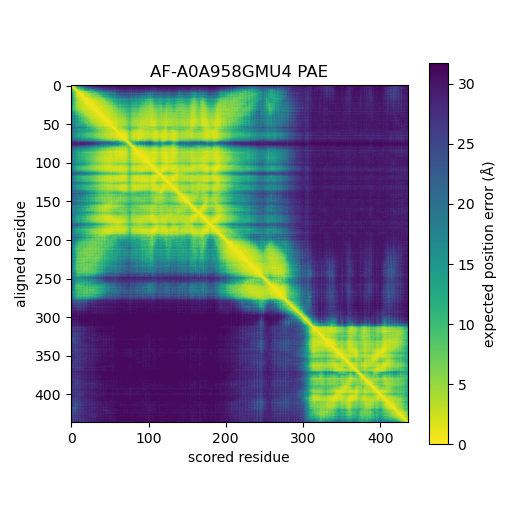5 SER A O 1
ATOM 2224 N N . HIS A 1 296 ? -57.505 -16.435 75.251 1.00 32.47 296 HIS A N 1
ATOM 2225 C CA . HIS A 1 296 ? -56.685 -17.343 76.058 1.00 32.47 296 HIS A CA 1
ATOM 2226 C C . HIS A 1 296 ? -55.890 -16.586 77.128 1.00 32.47 296 HIS A C 1
ATOM 2228 O O . HIS A 1 296 ? -54.687 -16.372 77.026 1.00 32.47 296 HIS A O 1
ATOM 2234 N N . THR A 1 297 ? -56.578 -16.213 78.208 1.00 28.03 297 THR A N 1
ATOM 2235 C CA . THR A 1 297 ? -55.951 -15.780 79.462 1.00 28.03 297 THR A CA 1
ATOM 2236 C C . THR A 1 297 ? -55.786 -16.975 80.405 1.00 28.03 297 THR A C 1
ATOM 2238 O O . THR A 1 297 ? -56.768 -17.499 80.918 1.00 28.03 297 THR A O 1
ATOM 2241 N N . SER A 1 298 ? -54.547 -17.419 80.639 1.00 26.69 298 SER A N 1
ATOM 2242 C CA . SER A 1 298 ? -53.950 -17.565 81.983 1.00 26.69 298 SER A CA 1
ATOM 2243 C C . SER A 1 298 ? -52.637 -18.356 81.919 1.00 26.69 298 SER A C 1
ATOM 2245 O O . SER A 1 298 ? -52.631 -19.476 81.413 1.00 26.69 298 SER A O 1
ATOM 2247 N N . ALA A 1 299 ? -51.601 -17.804 82.556 1.00 25.86 299 ALA A N 1
ATOM 2248 C CA . ALA A 1 299 ? -50.284 -18.390 82.835 1.00 25.86 299 ALA A CA 1
ATOM 2249 C C . ALA A 1 299 ? -49.263 -18.361 81.683 1.00 25.86 299 ALA A C 1
ATOM 2251 O O . ALA A 1 299 ? -49.050 -19.344 80.983 1.00 25.86 299 ALA A O 1
ATOM 2252 N N . SER A 1 300 ? -48.601 -17.217 81.516 1.00 26.27 300 SER A N 1
ATOM 2253 C CA . SER A 1 300 ? -47.227 -17.023 82.004 1.00 26.27 300 SER A CA 1
ATOM 2254 C C . SER A 1 300 ? -46.700 -15.702 81.451 1.00 26.27 300 SER A C 1
ATOM 2256 O O . SER A 1 300 ? -46.320 -15.609 80.287 1.00 26.27 300 SER A O 1
ATOM 2258 N N . ASP A 1 301 ? -46.735 -14.686 82.312 1.00 28.23 301 ASP A N 1
ATOM 2259 C CA . ASP A 1 301 ? -45.945 -13.469 82.163 1.00 28.23 301 ASP A CA 1
ATOM 2260 C C . ASP A 1 301 ? -44.459 -13.843 82.169 1.00 28.23 301 ASP A C 1
ATOM 2262 O O . ASP A 1 301 ? -44.043 -14.625 83.024 1.00 28.23 301 ASP A O 1
ATOM 2266 N N . ASP A 1 302 ? -43.727 -13.291 81.197 1.00 27.59 302 ASP A N 1
ATOM 2267 C CA . ASP A 1 302 ? -42.262 -13.152 81.079 1.00 27.59 302 ASP A CA 1
ATOM 2268 C C . ASP A 1 302 ? -41.754 -13.663 79.724 1.00 27.59 302 ASP A C 1
ATOM 2270 O O . ASP A 1 302 ? -41.220 -14.765 79.663 1.00 27.59 302 ASP A O 1
ATOM 2274 N N . PHE A 1 303 ? -41.885 -12.878 78.635 1.00 27.02 303 PHE A N 1
ATOM 2275 C CA . PHE A 1 303 ? -40.879 -12.907 77.545 1.00 27.02 303 PHE A CA 1
ATOM 2276 C C . PHE A 1 303 ? -40.972 -11.820 76.446 1.00 27.02 303 PHE A C 1
ATOM 2278 O O . PHE A 1 303 ? -40.430 -12.022 75.363 1.00 27.02 303 PHE A O 1
ATOM 2285 N N . LEU A 1 304 ? -41.628 -10.669 76.639 1.00 25.88 304 LEU A N 1
ATOM 2286 C CA . LEU A 1 304 ? -41.683 -9.638 75.580 1.00 25.88 304 LEU A CA 1
ATOM 2287 C C . LEU A 1 304 ? -41.368 -8.231 76.085 1.00 25.88 304 LEU A C 1
ATOM 2289 O O . LEU A 1 304 ? -42.192 -7.322 76.032 1.00 25.88 304 LEU A O 1
ATOM 2293 N N . ALA A 1 305 ? -40.123 -8.054 76.507 1.00 28.30 305 ALA A N 1
ATOM 2294 C CA . ALA A 1 305 ? -39.488 -6.748 76.581 1.00 28.30 305 ALA A CA 1
ATOM 2295 C C . ALA A 1 305 ? -38.040 -6.874 76.097 1.00 28.30 305 ALA A C 1
ATOM 2297 O O . ALA A 1 305 ? -37.164 -6.996 76.929 1.00 28.30 305 ALA A O 1
ATOM 2298 N N . GLU A 1 306 ? -37.807 -6.904 74.777 1.00 32.75 306 GLU A N 1
ATOM 2299 C CA . GLU A 1 306 ? -36.514 -6.514 74.174 1.00 32.75 306 GLU A CA 1
ATOM 2300 C C . GLU A 1 306 ? -36.631 -6.483 72.628 1.00 32.75 306 GLU A C 1
ATOM 2302 O O . GLU A 1 306 ? -36.189 -7.381 71.918 1.00 32.75 306 GLU A O 1
ATOM 2307 N N . TYR A 1 307 ? -37.288 -5.468 72.062 1.00 34.91 307 TYR A N 1
ATOM 2308 C CA . TYR A 1 307 ? -37.232 -5.194 70.615 1.00 34.91 307 TYR A CA 1
ATOM 2309 C C . TYR A 1 307 ? -36.888 -3.723 70.395 1.00 34.91 307 TYR A C 1
ATOM 2311 O O . TYR A 1 307 ? -37.741 -2.927 70.011 1.00 34.91 307 TYR A O 1
ATOM 2319 N N . ALA A 1 308 ? -35.636 -3.377 70.710 1.00 34.78 308 ALA A N 1
ATOM 2320 C CA . ALA A 1 308 ? -34.854 -2.273 70.140 1.00 34.78 308 ALA A CA 1
ATOM 2321 C C . ALA A 1 308 ? -33.518 -2.127 70.895 1.00 34.78 308 ALA A C 1
ATOM 2323 O O . ALA A 1 308 ? -33.254 -1.073 71.475 1.00 34.78 308 ALA A O 1
ATOM 2324 N N . GLU A 1 309 ? -32.657 -3.148 70.911 1.00 36.56 309 GLU A N 1
ATOM 2325 C CA . GLU A 1 309 ? -31.333 -2.957 71.509 1.00 36.56 309 GLU A CA 1
ATOM 2326 C C . GLU A 1 309 ? -30.311 -2.446 70.494 1.00 36.56 309 GLU A C 1
ATOM 2328 O O . GLU A 1 309 ? -30.077 -2.999 69.420 1.00 36.56 309 GLU A O 1
ATOM 2333 N N . HIS A 1 310 ? -29.721 -1.319 70.886 1.00 43.31 310 HIS A N 1
ATOM 2334 C CA . HIS A 1 310 ? -28.437 -0.799 70.433 1.00 43.31 310 HIS A CA 1
ATOM 2335 C C . HIS A 1 310 ? -27.373 -1.913 70.539 1.00 43.31 310 HIS A C 1
ATOM 2337 O O . HIS A 1 310 ? -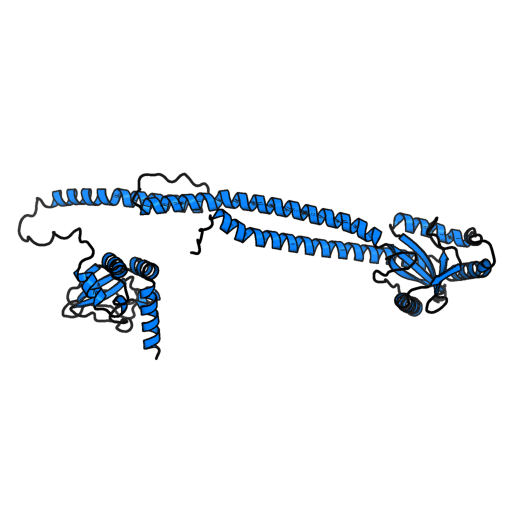27.606 -2.858 71.291 1.00 43.31 310 HIS A O 1
ATOM 2343 N N . PRO A 1 311 ? -26.214 -1.844 69.845 1.00 48.28 311 PRO A N 1
ATOM 2344 C CA . PRO A 1 311 ? -25.183 -2.884 69.953 1.00 48.28 311 PRO A CA 1
ATOM 2345 C C . PRO A 1 311 ? -24.941 -3.231 71.426 1.00 48.28 311 PRO A C 1
ATOM 2347 O O . PRO A 1 311 ? -24.546 -2.360 72.206 1.00 48.28 311 PRO A O 1
ATOM 2350 N N . SER A 1 312 ? -25.265 -4.466 71.826 1.00 60.00 312 SER A N 1
ATOM 2351 C CA . SER A 1 312 ? -25.275 -4.813 73.243 1.00 60.00 312 SER A CA 1
ATOM 2352 C C . SER A 1 312 ? -23.847 -4.713 73.781 1.00 60.00 312 SER A C 1
ATOM 2354 O O . SER A 1 312 ? -22.894 -5.197 73.162 1.00 60.00 312 SER A O 1
ATOM 2356 N N . SER A 1 313 ? -23.672 -4.065 74.939 1.00 63.72 313 SER A N 1
ATOM 2357 C CA . SER A 1 313 ? -22.365 -3.974 75.617 1.00 63.72 313 SER A CA 1
ATOM 2358 C C . SER A 1 313 ? -21.731 -5.360 75.821 1.00 63.72 313 SER A C 1
ATOM 2360 O O . SER A 1 313 ? -20.509 -5.488 75.861 1.00 63.72 313 SER A O 1
ATOM 2362 N N . GLU A 1 314 ? -22.573 -6.394 75.905 1.00 71.56 314 GLU A N 1
ATOM 2363 C CA . GLU A 1 314 ? -22.211 -7.808 75.977 1.00 71.56 314 GLU A CA 1
ATOM 2364 C C . GLU A 1 314 ? -21.521 -8.301 74.692 1.00 71.56 314 GLU A C 1
ATOM 2366 O O . GLU A 1 314 ? -20.418 -8.839 74.764 1.00 71.56 314 GLU A O 1
ATOM 2371 N N . SER A 1 315 ? -22.075 -8.016 73.507 1.00 75.88 315 SER A N 1
ATOM 2372 C CA . SER A 1 315 ? -21.455 -8.390 72.222 1.00 75.88 315 SER A CA 1
ATOM 2373 C C . SER A 1 315 ? -20.081 -7.738 72.038 1.00 75.88 315 SER A C 1
ATOM 2375 O O . SER A 1 315 ? -19.132 -8.388 71.601 1.00 75.88 315 SER A O 1
ATOM 2377 N N . LEU A 1 316 ? -19.941 -6.465 72.426 1.00 76.94 316 LEU A N 1
ATOM 2378 C CA . LEU A 1 316 ? -18.657 -5.752 72.383 1.00 76.94 316 LEU A CA 1
ATOM 2379 C C . LEU A 1 316 ? -17.619 -6.376 73.326 1.00 76.94 316 LEU A C 1
ATOM 2381 O O . LEU A 1 316 ? -16.445 -6.493 72.970 1.00 76.94 316 LEU A O 1
ATOM 2385 N N . LEU A 1 317 ? -18.037 -6.787 74.526 1.00 75.31 317 LEU A N 1
ATOM 2386 C CA . LEU A 1 317 ? -17.154 -7.440 75.488 1.00 75.31 317 LEU A CA 1
ATOM 2387 C C . LEU A 1 317 ? -16.658 -8.793 74.960 1.00 75.31 317 LEU A C 1
ATOM 2389 O O . LEU A 1 317 ? -15.463 -9.073 75.059 1.00 75.31 317 LEU A O 1
ATOM 2393 N N . LEU A 1 318 ? -17.549 -9.593 74.369 1.00 77.12 318 LEU A N 1
ATOM 2394 C CA . LEU A 1 318 ? -17.222 -10.903 73.800 1.00 77.12 318 LEU A CA 1
ATOM 2395 C C . LEU A 1 318 ? -16.271 -10.793 72.611 1.00 77.12 318 LEU A C 1
ATOM 2397 O O . LEU A 1 318 ? -15.264 -11.500 72.555 1.00 77.12 318 LEU A O 1
ATOM 2401 N N . LEU A 1 319 ? -16.528 -9.850 71.701 1.00 81.12 319 LEU A N 1
ATOM 2402 C CA . LEU A 1 319 ? -15.640 -9.595 70.569 1.00 81.12 319 LEU A CA 1
ATOM 2403 C C . LEU A 1 319 ? -14.244 -9.175 71.056 1.00 81.12 319 LEU A C 1
ATOM 2405 O O . LEU A 1 319 ? -13.250 -9.713 70.585 1.00 81.12 319 LEU A O 1
ATOM 2409 N N . ARG A 1 320 ? -14.127 -8.308 72.072 1.00 80.69 320 ARG A N 1
ATOM 2410 C CA . ARG A 1 320 ? -12.809 -7.920 72.620 1.00 80.69 320 ARG A CA 1
ATOM 2411 C C . ARG A 1 320 ? -12.007 -9.070 73.232 1.00 80.69 320 ARG A C 1
ATOM 2413 O O . ARG A 1 320 ? -10.783 -8.956 73.325 1.00 80.69 320 ARG A O 1
ATOM 2420 N N . GLN A 1 321 ? -12.666 -10.128 73.698 1.00 79.12 321 GLN A N 1
ATOM 2421 C CA . GLN A 1 321 ? -11.997 -11.278 74.312 1.00 79.12 321 GLN A CA 1
ATOM 2422 C C . GLN A 1 321 ? -11.420 -12.246 73.275 1.00 79.12 321 GLN A C 1
ATOM 2424 O O . GLN A 1 321 ? -10.499 -12.998 73.598 1.00 79.12 321 GLN A O 1
ATOM 2429 N N . ASN A 1 322 ? -11.903 -12.207 72.031 1.00 78.38 322 ASN A N 1
ATOM 2430 C CA . ASN A 1 322 ? -11.397 -13.066 70.973 1.00 78.38 322 ASN A CA 1
ATOM 2431 C C . ASN A 1 322 ? -10.140 -12.456 70.300 1.00 78.38 322 ASN A C 1
ATOM 2433 O O . ASN A 1 322 ? -10.149 -11.274 69.931 1.00 78.38 322 ASN A O 1
ATOM 2437 N N . PRO A 1 323 ? -9.058 -13.237 70.094 1.00 71.62 323 PRO A N 1
ATOM 2438 C CA . PRO A 1 323 ? -7.823 -12.755 69.474 1.00 71.62 323 PRO A CA 1
ATOM 2439 C C . PRO A 1 323 ? -8.002 -12.080 68.107 1.00 71.62 323 PRO A C 1
ATOM 2441 O O . PRO A 1 323 ? -7.340 -11.069 67.862 1.00 71.62 323 PRO A O 1
ATOM 2444 N N . LEU A 1 324 ? -8.908 -12.582 67.256 1.00 71.56 324 LEU A N 1
ATOM 2445 C CA . LEU A 1 324 ? -9.147 -12.058 65.905 1.00 71.56 324 LEU A CA 1
ATOM 2446 C C . LEU A 1 324 ? -9.799 -10.675 65.898 1.00 71.56 324 LEU A C 1
ATOM 2448 O O . LEU A 1 324 ? -9.550 -9.884 64.993 1.00 71.56 324 LEU A O 1
ATOM 2452 N N . PHE A 1 325 ? -10.614 -10.358 66.902 1.00 76.81 325 PHE A N 1
ATOM 2453 C CA . PHE A 1 325 ? -11.328 -9.080 66.977 1.00 76.81 325 PHE A CA 1
ATOM 2454 C C . PHE A 1 325 ? -10.623 -8.058 67.882 1.00 76.81 325 PHE A C 1
ATOM 2456 O O . PHE A 1 325 ? -10.932 -6.870 67.831 1.00 76.81 325 PHE A O 1
ATOM 2463 N N . ARG A 1 326 ? -9.614 -8.476 68.661 1.00 71.44 326 ARG A N 1
ATOM 2464 C CA . ARG A 1 326 ? -8.814 -7.585 69.525 1.00 71.44 326 ARG A CA 1
ATOM 2465 C C . ARG A 1 326 ? -7.996 -6.546 68.748 1.00 71.44 326 ARG A C 1
ATOM 2467 O O . ARG A 1 326 ? -7.619 -5.521 69.309 1.00 71.44 326 ARG A O 1
ATOM 2474 N N . ILE A 1 327 ? -7.695 -6.819 67.481 1.00 70.50 327 ILE A N 1
ATOM 2475 C CA . ILE A 1 327 ? -6.958 -5.909 66.590 1.00 70.50 327 ILE A CA 1
ATOM 2476 C C . ILE A 1 327 ? -7.828 -4.773 66.031 1.00 70.50 327 ILE A C 1
ATOM 2478 O O . ILE A 1 327 ? -7.291 -3.853 65.416 1.00 70.50 327 ILE A O 1
ATOM 2482 N N . LEU A 1 328 ? -9.150 -4.834 66.222 1.00 76.12 328 LEU A N 1
ATOM 2483 C CA . LEU A 1 328 ? -10.089 -3.838 65.712 1.00 76.12 328 LEU A CA 1
ATOM 2484 C C . LEU A 1 328 ? -10.153 -2.602 66.616 1.00 76.12 328 LEU A C 1
ATOM 2486 O O . LEU A 1 328 ? -10.016 -2.682 67.837 1.00 76.12 328 LEU A O 1
ATOM 2490 N N . THR A 1 329 ? -10.396 -1.444 66.006 1.00 77.56 329 THR A N 1
ATOM 2491 C CA . THR A 1 329 ? -10.703 -0.201 66.723 1.00 77.56 329 THR A CA 1
ATOM 2492 C C . THR A 1 329 ? -12.104 -0.243 67.340 1.00 77.56 329 THR A C 1
ATOM 2494 O O . THR A 1 329 ? -12.964 -1.008 66.910 1.00 77.56 329 THR A O 1
ATOM 2497 N N . ASP A 1 330 ? -12.383 0.630 68.312 1.00 74.44 330 ASP A N 1
ATOM 2498 C CA . ASP A 1 330 ? -13.695 0.689 68.982 1.00 74.44 330 ASP A CA 1
ATOM 2499 C C . ASP A 1 330 ? -14.861 0.969 68.021 1.00 74.44 330 ASP A C 1
ATOM 2501 O O . ASP A 1 330 ? -15.973 0.489 68.237 1.00 74.44 330 ASP A O 1
ATOM 2505 N N . ALA A 1 331 ? -14.607 1.714 66.942 1.00 70.62 331 ALA A N 1
ATOM 2506 C CA . ALA A 1 331 ? -15.598 1.986 65.905 1.00 70.62 331 ALA A CA 1
ATOM 2507 C C . ALA A 1 331 ? -15.863 0.752 65.025 1.00 70.62 331 ALA A C 1
ATOM 2509 O O . ALA A 1 331 ? -17.017 0.435 64.758 1.00 70.62 331 ALA A O 1
ATOM 2510 N N . GLU A 1 332 ? -14.815 0.030 64.619 1.00 73.50 332 GLU A N 1
ATOM 2511 C CA . GLU A 1 332 ? -14.938 -1.219 63.852 1.00 73.50 332 GLU A CA 1
ATOM 2512 C C . GLU A 1 332 ? -15.632 -2.306 64.684 1.00 73.50 332 GLU A C 1
ATOM 2514 O O . GLU A 1 332 ? -16.532 -2.988 64.203 1.00 73.50 332 GLU A O 1
ATOM 2519 N N . LEU A 1 333 ? -15.292 -2.411 65.971 1.00 76.56 333 LEU A N 1
ATOM 2520 C CA . LEU A 1 333 ? -15.927 -3.348 66.895 1.00 76.56 333 LEU A CA 1
ATOM 2521 C C . LEU A 1 333 ? -17.431 -3.066 67.058 1.00 76.56 333 LEU A C 1
ATOM 2523 O O . LEU A 1 333 ? -18.221 -4.002 67.155 1.00 76.56 333 LEU A O 1
ATOM 2527 N N . ALA A 1 334 ? -17.835 -1.790 67.053 1.00 75.12 334 ALA A N 1
ATOM 2528 C CA . ALA A 1 334 ? -19.241 -1.389 67.093 1.00 75.12 334 ALA A CA 1
ATOM 2529 C C . ALA A 1 334 ? -20.012 -1.822 65.842 1.00 75.12 334 ALA A C 1
ATOM 2531 O O . ALA A 1 334 ? -21.142 -2.293 65.966 1.00 75.12 334 ALA A O 1
ATOM 2532 N N . VAL A 1 335 ? -19.390 -1.729 64.663 1.00 72.75 335 VAL A N 1
ATOM 2533 C CA . VAL A 1 335 ? -19.972 -2.222 63.406 1.00 72.75 335 VAL A CA 1
ATOM 2534 C C . VAL A 1 335 ? -20.145 -3.740 63.458 1.00 72.75 335 VAL A C 1
ATOM 2536 O O . VAL A 1 335 ? -21.231 -4.241 63.171 1.00 72.75 335 VAL A O 1
ATOM 2539 N N . VAL A 1 336 ? -19.121 -4.478 63.903 1.00 75.50 336 VAL A N 1
ATOM 2540 C CA . VAL A 1 336 ? -19.203 -5.942 64.049 1.00 75.50 336 VAL A CA 1
ATOM 2541 C C . VAL A 1 336 ? -20.283 -6.334 65.054 1.00 75.50 336 VAL A C 1
ATOM 2543 O O . VAL A 1 336 ? -21.111 -7.189 64.751 1.00 75.50 336 VAL A O 1
ATOM 2546 N N . ALA A 1 337 ? -20.331 -5.688 66.221 1.00 79.00 337 ALA A N 1
ATOM 2547 C CA . ALA A 1 337 ? -21.341 -5.954 67.243 1.00 79.00 337 ALA A CA 1
ATOM 2548 C C . ALA A 1 337 ? -22.763 -5.673 66.740 1.00 79.00 337 ALA A C 1
ATOM 2550 O O . ALA A 1 337 ? -23.671 -6.440 67.041 1.00 79.00 337 ALA A O 1
ATOM 2551 N N . GLN A 1 338 ? -22.958 -4.620 65.942 1.00 75.75 338 GLN A N 1
ATOM 2552 C CA . GLN A 1 338 ? -24.257 -4.294 65.351 1.00 75.75 338 GLN A CA 1
ATOM 2553 C C . GLN A 1 338 ? -24.702 -5.317 64.295 1.00 75.75 338 GLN A C 1
ATOM 2555 O O . GLN A 1 338 ? -25.897 -5.551 64.131 1.00 75.75 338 GLN A O 1
ATOM 2560 N N . ALA A 1 339 ? -23.754 -5.936 63.591 1.00 74.44 339 ALA A N 1
ATOM 2561 C CA . ALA A 1 339 ? -24.028 -6.969 62.593 1.00 74.44 339 ALA A CA 1
ATOM 2562 C C . ALA A 1 339 ? -24.092 -8.397 63.180 1.00 74.44 339 ALA A C 1
ATOM 2564 O O . ALA A 1 339 ? -24.339 -9.360 62.442 1.00 74.44 339 ALA A O 1
ATOM 2565 N N . SER A 1 340 ? -23.857 -8.533 64.489 1.00 80.38 340 SER A N 1
ATOM 2566 C CA . SER A 1 340 ? -23.837 -9.798 65.225 1.00 80.38 340 SER A CA 1
ATOM 2567 C C . SER A 1 340 ? -25.111 -9.996 66.041 1.00 80.38 340 SER A C 1
ATOM 2569 O O . SER A 1 340 ? -25.767 -9.039 66.447 1.00 80.38 340 SER A O 1
ATOM 2571 N N . ARG A 1 341 ? -25.451 -11.253 66.335 1.00 81.38 341 ARG A N 1
ATOM 2572 C CA . ARG A 1 341 ? -26.598 -11.598 67.182 1.00 81.38 341 ARG A CA 1
ATOM 2573 C C . ARG A 1 341 ? -26.240 -12.680 68.192 1.00 81.38 341 ARG A C 1
ATOM 2575 O O . ARG A 1 341 ? -25.727 -13.722 67.804 1.00 81.38 341 ARG A O 1
ATOM 2582 N N . LEU A 1 342 ? -26.572 -12.468 69.464 1.00 81.25 342 LEU A N 1
ATOM 2583 C CA . LEU A 1 342 ? -26.518 -13.516 70.487 1.00 81.25 342 LEU A CA 1
ATOM 2584 C C . LEU A 1 342 ? -27.667 -14.515 70.295 1.00 81.25 342 LEU A C 1
ATOM 2586 O O . LEU A 1 342 ? -28.822 -14.127 70.094 1.00 81.25 342 LEU A O 1
ATOM 2590 N N . VAL A 1 343 ? -27.332 -15.802 70.319 1.00 82.06 343 VAL A N 1
ATOM 2591 C CA . VAL A 1 343 ? -28.259 -16.919 70.129 1.00 82.06 343 VAL A CA 1
AT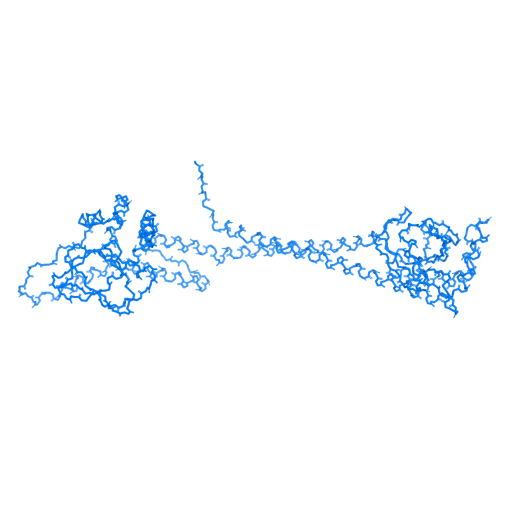OM 2592 C C . VAL A 1 343 ? -27.984 -17.994 71.175 1.00 82.06 343 VAL A C 1
ATOM 2594 O O . VAL A 1 343 ? -26.852 -18.453 71.323 1.00 82.06 343 VAL A O 1
ATOM 2597 N N . ASP A 1 344 ? -29.044 -18.420 71.857 1.00 82.12 344 ASP A N 1
ATOM 2598 C CA . ASP A 1 344 ? -29.027 -19.497 72.841 1.00 82.12 344 ASP A CA 1
ATOM 2599 C C . ASP A 1 344 ? -29.547 -20.803 72.227 1.00 82.12 344 ASP A C 1
ATOM 2601 O O . ASP A 1 344 ? -30.708 -20.915 71.820 1.00 82.12 344 ASP A O 1
ATOM 2605 N N . TYR A 1 345 ? -28.689 -21.816 72.185 1.00 81.06 345 TYR A N 1
ATOM 2606 C CA . TYR A 1 345 ? -29.010 -23.160 71.729 1.00 81.06 345 TYR A CA 1
ATOM 2607 C C . TYR A 1 345 ? -29.268 -24.083 72.918 1.00 81.06 345 TYR A C 1
ATOM 2609 O O . TYR A 1 345 ? -28.449 -24.215 73.831 1.00 81.06 345 TYR A O 1
ATOM 2617 N N . LYS A 1 346 ? -30.415 -24.769 72.883 1.00 85.06 346 LYS A N 1
ATOM 2618 C CA . LYS A 1 346 ? -30.770 -25.787 73.881 1.00 85.06 346 LYS A CA 1
ATOM 2619 C C . LYS A 1 346 ? -29.817 -26.992 73.795 1.00 85.06 346 LYS A C 1
ATOM 2621 O O . LYS A 1 346 ? -29.295 -27.260 72.712 1.00 85.06 346 LYS A O 1
ATOM 2626 N N . PRO A 1 347 ? -29.644 -27.761 74.885 1.00 86.44 347 PRO A N 1
ATOM 2627 C CA . PRO A 1 347 ? -28.853 -28.988 74.860 1.00 86.44 347 PRO A CA 1
ATOM 2628 C C . PRO A 1 347 ? -29.248 -29.931 73.719 1.00 86.44 347 PRO A C 1
ATOM 2630 O O . PRO A 1 347 ? -30.429 -30.248 73.557 1.00 86.44 347 PRO A O 1
ATOM 2633 N N . GLY A 1 348 ? -28.269 -30.369 72.923 1.00 77.81 348 GLY A N 1
ATOM 2634 C CA . GLY A 1 348 ? -28.485 -31.258 71.777 1.00 77.81 348 GLY A CA 1
ATOM 2635 C C . GLY A 1 348 ? -29.165 -30.613 70.561 1.00 77.81 348 GLY A C 1
ATOM 2636 O O . GLY A 1 348 ? -29.580 -31.333 69.652 1.00 77.81 348 GLY A O 1
ATOM 2637 N N . ALA A 1 349 ? -29.329 -29.286 70.523 1.00 82.12 349 ALA A N 1
ATOM 2638 C CA . ALA A 1 349 ? -29.928 -28.604 69.378 1.00 82.12 349 ALA A CA 1
ATOM 2639 C C . ALA A 1 349 ? -29.000 -28.639 68.155 1.00 82.12 349 ALA A C 1
ATOM 2641 O O . ALA A 1 349 ? -27.821 -28.301 68.250 1.00 82.12 349 ALA A O 1
ATOM 2642 N N . LEU A 1 350 ? -29.552 -29.006 66.996 1.00 79.50 350 LEU A N 1
ATOM 2643 C CA . LEU A 1 350 ? -28.853 -28.947 65.713 1.00 79.50 350 LEU A CA 1
ATOM 2644 C C . LEU A 1 350 ? -28.655 -27.482 65.295 1.00 79.50 350 LEU A C 1
ATOM 2646 O O . LEU A 1 350 ? -29.627 -26.745 65.140 1.00 79.50 350 LEU A O 1
ATOM 2650 N N . ILE A 1 351 ? -27.400 -27.088 65.102 1.00 81.44 351 ILE A N 1
ATOM 2651 C CA . ILE A 1 351 ? -26.977 -25.741 64.704 1.00 81.44 351 ILE A CA 1
ATOM 2652 C C . ILE A 1 351 ? -26.835 -25.658 63.178 1.00 81.44 351 ILE A C 1
ATOM 2654 O O . ILE A 1 351 ? -27.343 -24.725 62.560 1.00 81.44 351 ILE A O 1
ATOM 2658 N N . ALA A 1 352 ? -26.192 -26.651 62.554 1.00 79.88 352 ALA A N 1
ATOM 2659 C CA . ALA A 1 352 ? -26.123 -26.798 61.099 1.00 79.88 352 ALA A CA 1
ATOM 2660 C C . ALA A 1 352 ? -26.002 -28.267 60.688 1.00 79.88 352 ALA A C 1
ATOM 2662 O O . ALA A 1 352 ? -25.422 -29.077 61.407 1.00 79.88 352 ALA A O 1
ATOM 2663 N N . SER A 1 353 ? -26.551 -28.604 59.521 1.00 77.62 353 SER A N 1
ATOM 2664 C CA . SER A 1 353 ? -26.544 -29.970 58.991 1.00 77.62 353 SER A CA 1
ATOM 2665 C C . SER A 1 353 ? -25.355 -30.229 58.066 1.00 77.62 353 SER A C 1
ATOM 2667 O O . SER A 1 353 ? -24.961 -29.367 57.280 1.00 77.62 353 SER A O 1
ATOM 2669 N N . ARG A 1 354 ? -24.852 -31.463 58.091 1.00 79.56 354 ARG A N 1
ATOM 2670 C CA . ARG A 1 354 ? -23.851 -32.002 57.170 1.00 79.56 354 ARG A CA 1
ATOM 2671 C C . ARG A 1 354 ? -24.263 -31.804 55.711 1.00 79.56 354 ARG A C 1
ATOM 2673 O O . ARG A 1 354 ? -25.439 -31.920 55.357 1.00 79.56 354 ARG A O 1
ATOM 2680 N N . GLY A 1 355 ? -23.282 -31.564 54.849 1.00 71.31 355 GLY A N 1
ATOM 2681 C CA . GLY A 1 355 ? -23.482 -31.345 53.417 1.00 71.31 355 GLY A CA 1
ATOM 2682 C C . GLY A 1 355 ? -24.014 -29.956 53.051 1.00 71.31 355 GLY A C 1
ATOM 2683 O O . GLY A 1 355 ? -24.166 -29.675 51.864 1.00 71.31 355 GLY A O 1
ATOM 2684 N N . ILE A 1 356 ? -24.285 -29.091 54.036 1.00 73.62 356 ILE A N 1
ATOM 2685 C CA . ILE A 1 356 ? -24.686 -27.698 53.826 1.00 73.62 356 ILE A CA 1
ATOM 2686 C C . ILE A 1 356 ? -23.494 -26.799 54.150 1.00 73.62 356 ILE A C 1
ATOM 2688 O O . ILE A 1 356 ? -22.879 -26.936 55.208 1.00 73.62 356 ILE A O 1
ATOM 2692 N N . SER A 1 357 ? -23.175 -25.872 53.247 1.00 72.00 357 SER A N 1
ATOM 2693 C CA . SER A 1 357 ? -22.203 -24.812 53.520 1.00 72.00 357 SER A CA 1
ATOM 2694 C C . SER A 1 357 ? -22.856 -23.776 54.447 1.00 72.00 357 SER A C 1
ATOM 2696 O O . SER A 1 357 ? -23.870 -23.178 54.067 1.00 72.00 357 SER A O 1
ATOM 2698 N N . PRO A 1 358 ? -22.344 -23.568 55.671 1.00 71.12 358 PRO A N 1
ATOM 2699 C CA . PRO A 1 358 ? -22.943 -22.655 56.627 1.00 71.12 358 PRO A CA 1
ATOM 2700 C C . PRO A 1 358 ? -22.820 -21.224 56.107 1.00 71.12 358 PRO A C 1
ATOM 2702 O O . PRO A 1 358 ? -21.780 -20.797 55.612 1.00 71.12 358 PRO A O 1
ATOM 2705 N N . SER A 1 359 ? -23.899 -20.457 56.232 1.00 74.56 359 SER A N 1
ATOM 2706 C CA . SER A 1 359 ? -23.936 -19.037 55.874 1.00 74.56 359 SER A CA 1
ATOM 2707 C C . SER A 1 359 ? -23.691 -18.141 57.090 1.00 74.56 359 SER A C 1
ATOM 2709 O O . SER A 1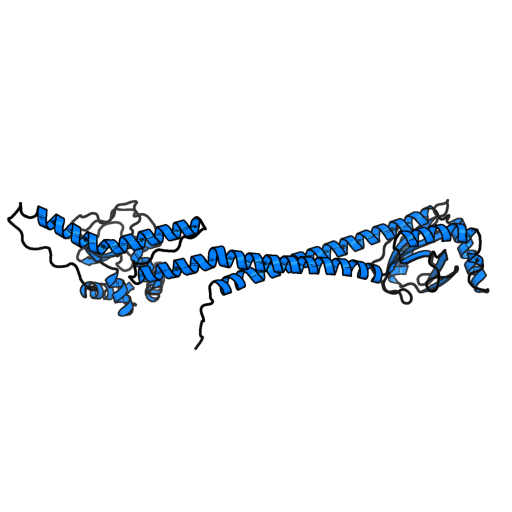 359 ? -24.227 -17.034 57.156 1.00 74.56 359 SER A O 1
ATOM 2711 N N . PHE A 1 360 ? -22.945 -18.624 58.084 1.00 79.88 360 PHE A N 1
ATOM 2712 C CA . PHE A 1 360 ? -22.677 -17.914 59.330 1.00 79.88 360 PHE A CA 1
ATOM 2713 C C . PHE A 1 360 ? -21.330 -18.319 59.943 1.00 79.88 360 PHE A C 1
ATOM 2715 O O . PHE A 1 360 ? -20.848 -19.427 59.724 1.00 79.88 360 PHE A O 1
ATOM 2722 N N . ALA A 1 361 ? -20.774 -17.430 60.762 1.00 80.44 361 ALA A N 1
ATOM 2723 C CA . ALA A 1 361 ? -19.672 -17.695 61.677 1.00 80.44 361 ALA A CA 1
ATOM 2724 C C . ALA A 1 361 ? -20.177 -17.604 63.128 1.00 80.44 361 ALA A C 1
ATOM 2726 O O . ALA A 1 361 ? -21.006 -16.744 63.442 1.00 80.44 361 ALA A O 1
ATOM 2727 N N . LEU A 1 362 ? -19.698 -18.488 64.005 1.00 79.62 362 LEU A N 1
ATOM 2728 C CA . LEU A 1 362 ? -20.101 -18.555 65.415 1.00 79.62 362 LEU A CA 1
ATOM 2729 C C . LEU A 1 362 ? -18.912 -18.345 66.343 1.00 79.62 362 LEU A C 1
ATOM 2731 O O . LEU A 1 362 ? -17.912 -19.047 66.234 1.00 79.62 362 LEU A O 1
ATOM 2735 N N . LEU A 1 363 ? -19.071 -17.458 67.318 1.00 84.00 363 LEU A N 1
ATOM 2736 C CA . LEU A 1 363 ? -18.190 -17.349 68.474 1.00 84.00 363 LEU A CA 1
ATOM 2737 C C . LEU A 1 363 ? -18.924 -17.898 69.702 1.00 84.00 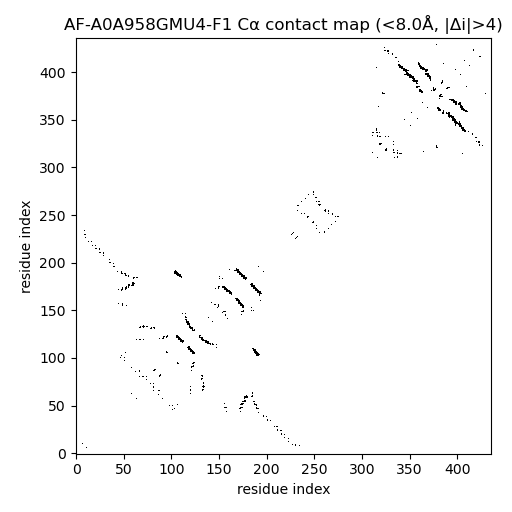363 LEU A C 1
ATOM 2739 O O . LEU A 1 363 ? -19.988 -17.394 70.059 1.00 84.00 363 LEU A O 1
ATOM 2743 N N . VAL A 1 364 ? -18.380 -18.934 70.340 1.00 81.12 364 VAL A N 1
ATOM 2744 C CA . VAL A 1 364 ? -18.997 -19.545 71.528 1.00 81.12 364 VAL A CA 1
ATOM 2745 C C . VAL A 1 364 ? -18.641 -18.722 72.767 1.00 81.12 364 VAL A C 1
ATOM 2747 O O . VAL A 1 364 ? -17.466 -18.556 73.081 1.00 81.12 364 VAL A O 1
ATOM 2750 N N . GLU A 1 365 ? -19.653 -18.207 73.466 1.00 81.06 365 GLU A N 1
ATOM 2751 C CA . GLU A 1 365 ? -19.489 -17.504 74.746 1.00 81.06 365 GLU A CA 1
ATOM 2752 C C . GLU A 1 365 ? -19.465 -18.497 75.914 1.00 81.06 365 GLU A C 1
ATOM 2754 O O . GLU A 1 365 ? -18.591 -18.435 76.778 1.00 81.06 365 GLU A O 1
ATOM 2759 N N . SER A 1 366 ? -20.447 -19.398 75.962 1.00 76.06 366 SER A N 1
ATOM 2760 C CA . SER A 1 366 ? -20.594 -20.383 77.035 1.00 76.06 366 SER A CA 1
ATOM 2761 C C . SER A 1 366 ? -21.220 -21.679 76.519 1.00 76.06 366 SER A C 1
ATOM 2763 O O . SER A 1 366 ? -21.907 -21.689 75.494 1.00 76.06 366 SER A O 1
ATOM 2765 N N . GLY A 1 367 ? -20.947 -22.785 77.213 1.00 82.75 367 GLY A N 1
ATOM 2766 C CA . GLY A 1 367 ? -21.240 -24.132 76.723 1.00 82.75 367 GLY A CA 1
ATOM 2767 C C . GLY A 1 367 ? -20.226 -24.595 75.674 1.00 82.75 367 GLY A C 1
ATOM 2768 O O . GLY A 1 367 ? -19.089 -24.120 75.635 1.00 82.75 367 GLY A O 1
ATOM 2769 N N . SER A 1 368 ? -20.622 -25.536 74.822 1.00 80.44 368 SER A N 1
ATOM 2770 C CA . SER A 1 368 ? -19.771 -26.009 73.726 1.00 80.44 368 SER A CA 1
ATOM 2771 C C . SER A 1 368 ? -20.595 -26.468 72.531 1.00 80.44 368 SER A C 1
ATOM 2773 O O . SER A 1 368 ? -21.752 -26.865 72.656 1.00 80.44 368 SER A O 1
ATOM 2775 N N . VAL A 1 369 ? -19.985 -26.402 71.353 1.00 81.06 369 VAL A N 1
ATOM 2776 C CA . VAL A 1 369 ? -20.544 -26.939 70.113 1.00 81.06 369 VAL A CA 1
ATOM 2777 C C . VAL A 1 369 ? -19.727 -28.167 69.738 1.00 81.06 369 VAL A C 1
ATOM 2779 O O . VAL A 1 369 ? -18.500 -28.113 69.697 1.00 81.06 369 VAL A O 1
ATOM 2782 N N . GLU A 1 370 ? -20.411 -29.278 69.506 1.00 80.25 370 GLU A N 1
ATOM 2783 C CA . GLU A 1 370 ? -19.842 -30.560 69.112 1.00 80.25 370 GLU A CA 1
ATOM 2784 C C . GLU A 1 370 ? -20.088 -30.785 67.613 1.00 80.25 370 GLU A C 1
ATOM 2786 O O . GLU A 1 370 ? -21.160 -30.464 67.095 1.00 80.25 370 GLU A O 1
ATOM 2791 N N . GLY A 1 371 ? -19.094 -31.321 66.901 1.00 76.12 371 GLY A N 1
ATOM 2792 C CA . GLY A 1 371 ? -19.179 -31.558 65.461 1.00 76.12 371 GLY A CA 1
ATOM 2793 C C . GLY A 1 371 ? -17.821 -31.467 64.772 1.00 76.12 371 GLY A C 1
ATOM 2794 O O . GLY A 1 371 ? -16.809 -31.911 65.314 1.00 76.12 371 GLY A O 1
ATOM 2795 N N . ASP A 1 372 ? -17.811 -30.909 63.563 1.00 64.00 372 ASP A N 1
ATOM 2796 C CA . ASP A 1 372 ? -16.634 -30.839 62.699 1.00 64.00 372 ASP A CA 1
ATOM 2797 C C . ASP A 1 372 ? -15.639 -29.757 63.155 1.00 64.00 372 ASP A C 1
ATOM 2799 O O . ASP A 1 372 ? -15.673 -28.605 62.719 1.00 64.00 372 ASP A O 1
ATOM 2803 N N . MET A 1 373 ? -14.762 -30.125 64.092 1.00 59.09 373 MET A N 1
ATOM 2804 C CA . MET A 1 373 ? -13.804 -29.208 64.725 1.00 59.09 373 MET A CA 1
ATOM 2805 C C . MET A 1 373 ? -12.679 -28.734 63.786 1.00 59.09 373 MET A C 1
ATOM 2807 O O . MET A 1 373 ? -11.895 -27.872 64.175 1.00 59.09 373 MET A O 1
ATOM 2811 N N . GLU A 1 374 ? -12.607 -29.260 62.558 1.00 57.06 374 GLU A N 1
ATOM 2812 C CA . GLU A 1 374 ? -11.666 -28.827 61.512 1.00 57.06 374 GLU A CA 1
ATOM 2813 C C . GLU A 1 374 ? -12.002 -27.416 60.975 1.00 57.06 374 GLU A C 1
ATOM 2815 O O . GLU A 1 374 ? -11.147 -26.746 60.408 1.00 57.06 374 GLU A O 1
ATOM 2820 N N . TYR A 1 375 ? -13.215 -26.913 61.249 1.00 59.56 375 TYR A N 1
ATOM 2821 C CA . TYR A 1 375 ? -13.689 -25.573 60.871 1.00 59.56 375 TYR A CA 1
ATOM 2822 C C . TYR A 1 375 ? -13.617 -24.531 62.000 1.00 59.56 375 TYR A C 1
ATOM 2824 O O . TYR A 1 375 ? -14.247 -23.471 61.904 1.00 59.56 375 TYR A O 1
ATOM 2832 N N . VAL A 1 376 ? -12.897 -24.823 63.088 1.00 62.91 376 VAL A N 1
ATOM 2833 C CA . VAL A 1 376 ? -12.696 -23.884 64.201 1.00 62.91 376 VAL A CA 1
ATOM 2834 C C . VAL A 1 376 ? -11.344 -23.199 64.050 1.00 62.91 376 VAL A C 1
ATOM 2836 O O . VAL A 1 376 ? -10.317 -23.808 64.331 1.00 62.91 376 VAL A O 1
ATOM 2839 N N . ARG A 1 377 ? -11.344 -21.915 63.674 1.00 64.88 377 ARG A N 1
ATOM 2840 C CA . ARG A 1 377 ? -10.135 -21.074 63.689 1.00 64.88 377 ARG A CA 1
ATOM 2841 C C . ARG A 1 377 ? -10.250 -19.983 64.728 1.00 64.88 377 ARG A C 1
ATOM 2843 O O . ARG A 1 377 ? -11.248 -19.268 64.767 1.00 64.88 377 ARG A O 1
ATOM 2850 N N . ASP A 1 378 ? -9.236 -19.871 65.582 1.00 62.62 378 ASP A N 1
ATOM 2851 C CA . ASP A 1 378 ? -9.160 -18.861 66.647 1.00 62.62 378 ASP A CA 1
ATOM 2852 C C . ASP A 1 378 ? -10.437 -18.768 67.509 1.00 62.62 378 ASP A C 1
ATOM 2854 O O . ASP A 1 378 ? -10.855 -17.694 67.949 1.00 62.62 378 ASP A O 1
ATOM 2858 N N . GLY A 1 379 ? -11.092 -19.910 67.744 1.00 65.88 379 GLY A N 1
ATOM 2859 C CA . GLY A 1 379 ? -12.336 -19.996 68.517 1.00 65.88 379 GLY A CA 1
ATOM 2860 C C . GLY A 1 379 ? -13.602 -19.557 67.770 1.00 65.88 379 GLY A C 1
ATOM 2861 O O . GLY A 1 379 ? -14.661 -19.481 68.392 1.00 65.88 379 GLY A O 1
ATOM 2862 N N . ILE A 1 380 ? -13.514 -19.287 66.464 1.00 73.56 380 ILE A N 1
ATOM 2863 C CA . ILE A 1 380 ? -14.657 -19.023 65.587 1.00 73.56 380 ILE A CA 1
ATOM 2864 C C . ILE A 1 380 ? -14.945 -20.265 64.745 1.00 73.56 380 ILE A C 1
ATOM 2866 O O . ILE A 1 380 ? -14.098 -20.741 63.992 1.00 73.56 380 ILE A O 1
ATOM 2870 N N . ILE A 1 381 ? -16.167 -20.773 64.851 1.00 75.25 381 ILE A N 1
ATOM 2871 C CA . ILE A 1 381 ? -16.644 -21.941 64.114 1.00 75.25 381 ILE A CA 1
ATOM 2872 C C . ILE A 1 381 ? -17.239 -21.483 62.778 1.00 75.25 381 ILE A C 1
ATOM 2874 O O . ILE A 1 381 ? -18.109 -20.609 62.750 1.00 75.25 381 ILE A O 1
ATOM 2878 N N . GLY A 1 382 ? -16.798 -22.092 61.674 1.00 70.69 382 GLY A N 1
ATOM 2879 C CA . GLY A 1 382 ? -17.410 -21.948 60.347 1.00 70.69 382 GLY A CA 1
ATOM 2880 C C . GLY A 1 382 ? -16.895 -20.784 59.496 1.00 70.69 382 GLY A C 1
ATOM 2881 O O . GLY A 1 382 ? -17.375 -20.605 58.380 1.00 70.69 382 GLY A O 1
ATOM 2882 N N . ILE A 1 383 ? -15.907 -20.013 59.967 1.00 71.50 383 ILE A N 1
ATOM 2883 C CA . ILE A 1 383 ? -15.389 -18.848 59.227 1.00 71.50 383 ILE A CA 1
ATOM 2884 C C . ILE A 1 383 ? -14.770 -19.233 57.873 1.00 71.50 383 ILE A C 1
ATOM 2886 O O . ILE A 1 383 ? -15.046 -18.585 56.866 1.00 71.50 383 ILE A O 1
ATOM 2890 N N . ASP A 1 384 ? -14.033 -20.343 57.816 1.00 67.44 384 ASP A N 1
ATOM 2891 C CA . ASP A 1 384 ? -13.461 -20.868 56.572 1.00 67.44 384 ASP A CA 1
ATOM 2892 C C . ASP A 1 384 ? -14.520 -21.415 55.624 1.00 67.44 384 ASP A C 1
ATOM 2894 O O . ASP A 1 384 ? -14.454 -21.179 54.423 1.00 67.44 384 ASP A O 1
ATOM 2898 N N . ALA A 1 385 ? -15.522 -22.115 56.155 1.00 65.69 385 ALA A N 1
ATOM 2899 C CA . ALA A 1 385 ? -16.605 -22.667 55.351 1.00 65.69 385 ALA A CA 1
ATOM 2900 C C . ALA A 1 385 ? -17.442 -21.550 54.699 1.00 65.69 385 ALA A C 1
ATOM 2902 O O . ALA A 1 385 ? -17.892 -21.686 53.562 1.00 65.69 385 ALA A O 1
ATOM 2903 N N . VAL A 1 386 ? -17.590 -20.405 55.375 1.00 69.56 386 VAL A N 1
ATOM 2904 C CA . VAL A 1 386 ? -18.237 -19.212 54.808 1.00 69.56 386 VAL A CA 1
ATOM 2905 C C . VAL A 1 386 ? -17.391 -18.573 53.700 1.00 69.56 386 VAL A C 1
ATOM 2907 O O . VAL A 1 386 ? -17.956 -18.127 52.697 1.00 69.56 386 VAL A O 1
ATOM 2910 N N . LEU A 1 387 ? -16.064 -18.515 53.872 1.00 69.25 387 LEU A N 1
ATOM 2911 C CA . LEU A 1 387 ? -15.136 -17.884 52.923 1.00 69.25 387 LEU A CA 1
ATOM 2912 C C . LEU A 1 387 ? -14.840 -18.759 51.692 1.00 69.25 387 LEU A C 1
ATOM 2914 O O . LEU A 1 387 ? -14.776 -18.236 50.581 1.00 69.25 387 LEU A O 1
ATOM 2918 N N . SER A 1 388 ? -14.686 -20.069 51.885 1.00 68.06 388 SER A N 1
ATOM 2919 C CA . SER A 1 388 ? -14.342 -21.055 50.848 1.00 68.06 388 SER A CA 1
ATOM 2920 C C . SER A 1 388 ? -15.564 -21.767 50.250 1.00 68.06 388 SER A C 1
ATOM 2922 O O . SER A 1 388 ? -15.422 -22.530 49.300 1.00 68.06 388 SER A O 1
ATOM 2924 N N . GLU A 1 389 ? -16.763 -21.519 50.792 1.00 70.50 389 GLU A N 1
ATOM 2925 C CA . GLU A 1 389 ? -18.041 -22.153 50.418 1.00 70.50 389 GLU A CA 1
ATOM 2926 C C . GLU A 1 389 ? -18.080 -23.687 50.568 1.00 70.50 389 GLU A C 1
ATOM 2928 O O . GLU A 1 389 ? -18.931 -24.360 49.979 1.00 70.50 389 GLU A O 1
ATOM 2933 N N . GLU A 1 390 ? -17.205 -24.255 51.395 1.00 73.62 390 GLU A N 1
ATOM 2934 C CA . GLU A 1 390 ? -17.124 -25.701 51.605 1.00 73.62 390 GLU A CA 1
ATOM 2935 C C . GLU A 1 390 ? -18.287 -26.235 52.467 1.00 73.62 390 GLU A C 1
ATOM 2937 O O . GLU A 1 390 ? -18.667 -25.606 53.460 1.00 73.62 390 GLU A O 1
ATOM 2942 N N . PRO A 1 391 ? -18.882 -27.389 52.105 1.00 75.81 391 PRO A N 1
ATOM 2943 C CA . PRO A 1 391 ? -19.949 -28.002 52.888 1.00 75.81 391 PRO A CA 1
ATOM 2944 C C . PRO A 1 391 ? -19.399 -28.691 54.143 1.00 75.81 391 PRO A C 1
ATOM 2946 O O . PRO A 1 391 ? -18.362 -29.344 54.087 1.00 75.81 391 PRO A O 1
ATOM 2949 N N . LEU A 1 392 ? -20.143 -28.629 55.253 1.00 71.25 392 LEU A N 1
ATOM 2950 C CA . LEU A 1 392 ? -19.775 -29.314 56.502 1.00 71.25 392 LEU A CA 1
ATOM 2951 C C . LEU A 1 392 ? -19.680 -30.835 56.313 1.00 71.25 392 LEU A C 1
ATOM 2953 O O . LEU A 1 392 ? -20.600 -31.435 55.741 1.00 71.25 392 LEU A O 1
ATOM 2957 N N . ALA A 1 393 ? -18.643 -31.486 56.855 1.00 71.12 393 ALA A N 1
ATOM 2958 C CA . ALA A 1 393 ? -18.542 -32.945 56.802 1.00 71.12 393 ALA A CA 1
ATOM 2959 C C . ALA A 1 393 ? -19.424 -33.623 57.867 1.00 71.12 393 ALA A C 1
ATOM 2961 O O . ALA A 1 393 ? -19.963 -34.706 57.620 1.00 71.12 393 ALA A O 1
ATOM 2962 N N . ASN A 1 394 ? -19.637 -32.969 59.015 1.00 76.06 394 ASN A N 1
ATOM 2963 C CA . ASN A 1 394 ? -20.487 -33.449 60.110 1.00 76.06 394 ASN A CA 1
ATOM 2964 C C . ASN A 1 394 ? -21.517 -32.398 60.559 1.00 76.06 394 ASN A C 1
ATOM 2966 O O . ASN A 1 394 ? -21.344 -31.203 60.332 1.00 76.06 394 ASN A O 1
ATOM 2970 N N . ASP A 1 395 ? -22.592 -32.850 61.211 1.00 80.06 395 ASP A N 1
ATOM 2971 C CA . ASP A 1 395 ? -23.572 -31.958 61.841 1.00 80.06 395 ASP A CA 1
ATOM 2972 C C . ASP A 1 395 ? -22.904 -31.156 62.975 1.00 80.06 395 ASP A C 1
ATOM 2974 O O . ASP A 1 395 ? -22.113 -31.704 63.745 1.00 80.06 395 ASP A O 1
ATOM 2978 N N . LEU A 1 396 ? -23.245 -29.871 63.097 1.00 81.12 396 LEU A N 1
ATOM 2979 C CA . LEU A 1 396 ? -22.882 -29.036 64.244 1.00 81.12 396 LEU A CA 1
ATOM 2980 C C . LEU A 1 396 ? -24.035 -29.044 65.242 1.00 81.12 396 LEU A C 1
ATOM 2982 O O . LEU A 1 396 ? -25.160 -28.689 64.883 1.00 81.12 396 LEU A O 1
ATOM 2986 N N . VAL A 1 397 ? -23.771 -29.428 66.488 1.00 82.50 397 VAL A N 1
ATOM 2987 C CA . VAL A 1 397 ? -24.791 -29.616 67.527 1.00 82.50 397 VAL A CA 1
ATOM 2988 C C . VAL A 1 397 ? -24.339 -28.954 68.827 1.00 82.50 397 VAL A C 1
ATOM 2990 O O . VAL A 1 397 ? -23.171 -29.026 69.196 1.00 82.50 397 VAL A O 1
ATOM 2993 N N . ALA A 1 398 ? -25.250 -28.301 69.544 1.00 84.81 398 ALA A N 1
ATOM 2994 C CA . ALA A 1 398 ? -24.967 -27.809 70.890 1.00 84.81 398 ALA A CA 1
ATOM 2995 C C . ALA A 1 398 ? -24.763 -28.984 71.858 1.00 84.81 398 ALA A C 1
ATOM 2997 O O . ALA A 1 398 ? -25.524 -29.954 71.830 1.00 84.81 398 ALA A O 1
ATOM 2998 N N . SER A 1 399 ? -23.763 -28.893 72.732 1.00 81.12 399 SER A N 1
ATOM 2999 C CA . SER A 1 399 ? -23.419 -29.966 73.664 1.00 81.12 399 SER A CA 1
ATOM 3000 C C . SER A 1 399 ? -24.518 -30.240 74.692 1.00 81.12 399 SER A C 1
ATOM 3002 O O . SER A 1 399 ? -25.566 -29.588 74.735 1.00 81.12 399 SER A O 1
ATOM 3004 N N . SER A 1 400 ? -24.282 -31.224 75.562 1.00 79.69 400 SER A N 1
ATOM 3005 C CA . SER A 1 400 ? -25.223 -31.595 76.629 1.00 79.69 400 SER A CA 1
ATOM 3006 C C . SER A 1 400 ? -25.532 -30.480 77.645 1.00 79.69 400 SER A C 1
ATOM 3008 O O . SER A 1 400 ? -26.529 -30.583 78.358 1.00 79.69 400 SER A O 1
ATOM 3010 N N . GLU A 1 401 ? -24.741 -29.402 77.678 1.00 80.56 401 GLU A N 1
ATOM 3011 C CA . GLU A 1 401 ? -24.989 -28.214 78.511 1.00 80.56 401 GLU A CA 1
ATOM 3012 C C . GLU A 1 401 ? -25.675 -27.068 77.737 1.00 80.56 401 GLU A C 1
ATOM 3014 O O . GLU A 1 401 ? -26.051 -26.059 78.331 1.00 80.56 401 GLU A O 1
ATOM 3019 N N . GLY A 1 402 ? -25.908 -27.236 76.429 1.00 83.75 402 GLY A N 1
ATOM 3020 C CA . GLY A 1 402 ? -26.334 -26.165 75.527 1.00 83.75 402 GLY A CA 1
ATOM 3021 C C . GLY A 1 402 ? -25.155 -25.310 75.054 1.00 83.75 402 GLY A C 1
ATOM 3022 O O . GLY A 1 402 ? -23.997 -25.584 75.371 1.00 83.75 402 GLY A O 1
ATOM 3023 N N . ALA A 1 403 ? -25.442 -24.281 74.259 1.00 83.62 403 ALA A N 1
ATOM 3024 C CA . ALA A 1 403 ? -24.423 -23.343 73.793 1.00 83.62 403 ALA A CA 1
ATOM 3025 C C . ALA A 1 403 ? -25.011 -21.944 73.615 1.00 83.62 403 ALA A C 1
ATOM 3027 O O . ALA A 1 403 ? -26.033 -21.786 72.950 1.00 83.62 403 ALA A O 1
ATOM 3028 N N . ARG A 1 404 ? -24.343 -20.925 74.155 1.00 82.69 404 ARG A N 1
ATOM 3029 C CA . ARG A 1 404 ? -24.640 -19.520 73.862 1.00 82.69 404 ARG A CA 1
ATOM 3030 C C . ARG A 1 404 ? -23.576 -18.986 72.925 1.00 82.69 404 ARG A C 1
ATOM 3032 O O . ARG A 1 404 ? -22.378 -19.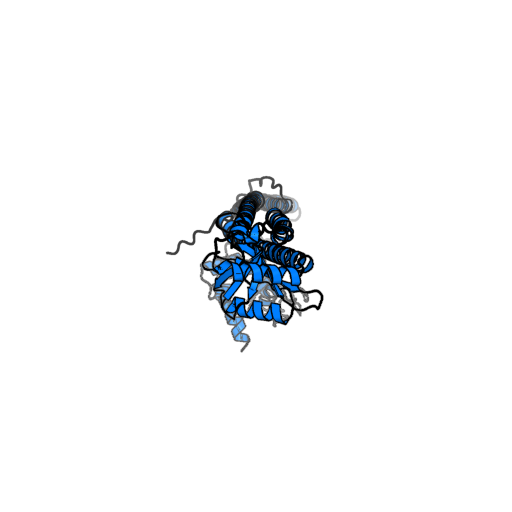102 73.200 1.00 82.69 404 ARG A O 1
ATOM 3039 N N . CYS A 1 405 ? -24.000 -18.458 71.784 1.00 83.81 405 CYS A N 1
ATOM 3040 C CA . CYS A 1 405 ? -23.090 -18.067 70.719 1.00 83.81 405 CYS A CA 1
ATOM 3041 C C . CYS A 1 405 ? -23.424 -16.686 70.165 1.00 83.81 405 CYS A C 1
ATOM 3043 O O . CYS A 1 405 ? -24.588 -16.333 69.992 1.00 83.81 405 CYS A O 1
ATOM 3045 N N . LEU A 1 406 ? -22.385 -15.943 69.800 1.00 85.12 406 LEU A N 1
ATOM 3046 C CA . LEU A 1 406 ? -22.492 -14.751 68.975 1.00 85.12 406 LEU A CA 1
ATOM 3047 C C . LEU A 1 406 ? -22.396 -15.169 67.499 1.00 85.12 406 LEU A C 1
ATOM 3049 O O . LEU A 1 406 ? -21.376 -15.697 67.057 1.00 85.12 406 LEU A O 1
ATOM 3053 N N . LEU A 1 407 ? -23.480 -14.969 66.752 1.00 83.88 407 LEU A N 1
ATOM 3054 C CA . LEU A 1 407 ? -23.636 -15.361 65.354 1.00 83.88 407 LEU A CA 1
ATOM 3055 C C . LEU A 1 407 ? -23.437 -14.160 64.428 1.00 83.88 407 LEU A C 1
ATOM 3057 O O . LEU A 1 407 ? -24.087 -13.126 64.592 1.00 83.88 407 LEU A O 1
ATOM 3061 N N . ILE A 1 408 ? -22.599 -14.336 63.406 1.00 82.56 408 ILE A N 1
ATOM 3062 C CA . ILE A 1 408 ? -22.360 -13.367 62.330 1.00 82.56 408 ILE A CA 1
ATOM 3063 C C . ILE A 1 408 ? -22.772 -14.008 61.005 1.00 82.56 408 ILE A C 1
ATOM 3065 O O . ILE A 1 408 ? -22.223 -15.034 60.616 1.00 82.56 408 ILE A O 1
ATOM 3069 N N . GLN A 1 409 ? -23.736 -13.427 60.291 1.00 80.38 409 GLN A N 1
ATOM 3070 C CA . GLN A 1 409 ? -24.184 -13.961 58.997 1.00 80.38 409 GLN A CA 1
ATOM 3071 C C . GLN A 1 409 ? -23.181 -13.653 57.874 1.00 80.38 409 GLN A C 1
ATOM 3073 O O . GLN A 1 409 ? -22.520 -12.617 57.894 1.00 80.38 409 GLN A O 1
ATOM 3078 N N . LYS A 1 410 ? -23.108 -14.517 56.851 1.00 75.56 410 LYS A N 1
ATOM 3079 C CA . LYS A 1 410 ? -22.241 -14.383 55.660 1.00 75.56 410 LYS A CA 1
ATOM 3080 C C . LYS A 1 410 ? -22.380 -13.013 54.990 1.00 75.56 410 LYS A C 1
ATOM 3082 O O . LYS A 1 410 ? -21.384 -12.409 54.605 1.00 75.56 410 LYS A O 1
ATOM 3087 N N . GLU A 1 411 ? -23.607 -12.507 54.900 1.00 69.12 411 GLU A N 1
ATOM 3088 C CA . GLU A 1 411 ? -23.939 -11.203 54.307 1.00 69.12 411 GLU A CA 1
ATOM 3089 C C . GLU A 1 411 ? -23.288 -10.037 55.072 1.00 69.12 411 GLU A C 1
ATOM 3091 O O . GLU A 1 411 ? -22.754 -9.098 54.475 1.00 69.12 411 GLU A O 1
ATOM 3096 N N . HIS A 1 412 ? -23.246 -10.135 56.402 1.00 73.25 412 HIS A N 1
ATOM 3097 C CA . HIS A 1 412 ? -22.560 -9.167 57.251 1.00 73.25 412 HIS A CA 1
ATOM 3098 C C . HIS A 1 412 ? -21.049 -9.399 57.282 1.00 73.25 412 HIS A C 1
ATOM 3100 O O . HIS A 1 412 ? -20.300 -8.430 57.335 1.00 73.25 412 HIS A O 1
ATOM 3106 N N . LEU A 1 413 ? -20.581 -10.645 57.171 1.00 71.38 413 LEU A N 1
ATOM 3107 C CA . LEU A 1 413 ? -19.156 -10.974 57.187 1.00 71.38 413 LEU A CA 1
ATOM 3108 C C . LEU A 1 413 ? -18.401 -10.299 56.030 1.00 71.38 413 LEU A C 1
ATOM 3110 O O . LEU A 1 413 ? -17.356 -9.700 56.264 1.00 71.38 413 LEU A O 1
ATOM 3114 N N . PHE A 1 414 ? -18.939 -10.308 54.803 1.00 68.31 414 PHE A N 1
ATOM 3115 C CA . PHE A 1 414 ? -18.300 -9.618 53.667 1.00 68.31 414 PHE A CA 1
ATOM 3116 C C . PHE A 1 414 ? -18.282 -8.097 53.812 1.00 68.31 414 PHE A C 1
ATOM 3118 O O . PHE A 1 414 ? -17.322 -7.452 53.381 1.00 68.31 414 PHE A O 1
ATOM 3125 N N . THR A 1 415 ? -19.330 -7.542 54.421 1.00 66.06 415 THR A N 1
ATOM 3126 C CA . THR A 1 415 ? -19.423 -6.112 54.729 1.00 66.06 415 THR A CA 1
ATOM 3127 C C . THR A 1 415 ? -18.378 -5.738 55.779 1.00 66.06 415 THR A C 1
ATOM 3129 O O . THR A 1 415 ? -17.591 -4.825 55.558 1.00 66.06 415 THR A O 1
ATOM 3132 N N . ILE A 1 416 ? -18.268 -6.522 56.854 1.00 69.94 416 ILE A N 1
ATOM 3133 C CA . ILE A 1 416 ? -17.254 -6.353 57.900 1.00 69.94 416 ILE A CA 1
ATOM 3134 C C . ILE A 1 416 ? -15.838 -6.469 57.317 1.00 69.94 416 ILE A C 1
ATOM 3136 O O . ILE A 1 416 ? -14.992 -5.629 57.603 1.00 69.94 416 ILE A O 1
ATOM 3140 N N . VAL A 1 417 ? -15.574 -7.462 56.463 1.00 69.19 417 VAL A N 1
ATOM 3141 C CA . VAL A 1 417 ? -14.279 -7.642 55.778 1.00 69.19 417 VAL A CA 1
ATOM 3142 C C . VAL A 1 417 ? -13.905 -6.417 54.930 1.00 69.19 417 VAL A C 1
ATOM 3144 O O . VAL A 1 417 ? -12.736 -6.035 54.895 1.00 69.19 417 VAL A O 1
ATOM 3147 N N . HIS A 1 418 ? -14.874 -5.789 54.256 1.00 67.50 418 HIS A N 1
ATOM 3148 C CA . HIS A 1 418 ? -14.637 -4.589 53.446 1.00 67.50 418 HIS A CA 1
ATOM 3149 C C . HIS A 1 418 ? -14.472 -3.316 54.282 1.00 67.50 418 HIS A C 1
ATOM 3151 O O . HIS A 1 418 ? -13.671 -2.453 53.921 1.00 67.50 418 HIS A O 1
ATOM 3157 N N . GLU A 1 419 ? -15.231 -3.182 55.368 1.00 65.38 419 GLU A N 1
ATOM 3158 C CA . GLU A 1 419 ? -15.227 -1.986 56.215 1.00 65.38 419 GLU A CA 1
ATOM 3159 C C . GLU A 1 419 ? -14.131 -2.005 57.290 1.00 65.38 419 GLU A C 1
ATOM 3161 O O . GLU A 1 419 ? -13.735 -0.941 57.761 1.00 65.38 419 GLU A O 1
ATOM 3166 N N . CYS A 1 420 ? -13.588 -3.182 57.625 1.00 69.69 420 CYS A N 1
ATOM 3167 C CA . CYS A 1 420 ? -12.546 -3.379 58.638 1.00 69.69 420 CYS A CA 1
ATOM 3168 C C . CYS A 1 420 ? -11.287 -4.039 58.023 1.00 69.69 420 CYS A C 1
ATOM 3170 O O . CYS A 1 420 ? -11.065 -5.242 58.205 1.00 69.69 420 CYS A O 1
ATOM 3172 N N . PRO A 1 421 ? -10.411 -3.289 57.320 1.00 63.94 421 PRO A N 1
ATOM 3173 C CA . PRO A 1 421 ? -9.199 -3.828 56.680 1.00 63.94 421 PRO A CA 1
ATOM 3174 C C . PRO A 1 421 ? -8.245 -4.534 57.658 1.00 63.94 421 PRO A C 1
ATOM 3176 O O . PRO A 1 421 ? -7.498 -5.442 57.286 1.00 63.94 421 PRO A O 1
ATOM 3179 N N . SER A 1 422 ? -8.288 -4.131 58.929 1.00 64.94 422 SER A N 1
ATOM 3180 C CA . SER A 1 422 ? -7.532 -4.731 60.029 1.00 64.94 422 SER A CA 1
ATOM 3181 C C . SER A 1 422 ? -7.920 -6.200 60.250 1.00 64.94 422 SER A C 1
ATOM 3183 O O . SER A 1 422 ? -7.049 -7.028 60.509 1.00 64.94 422 SER A O 1
ATOM 3185 N N . MET A 1 423 ? -9.197 -6.556 60.052 1.00 68.56 423 MET A N 1
ATOM 3186 C CA . MET A 1 423 ? -9.699 -7.927 60.210 1.00 68.56 423 MET A CA 1
ATOM 3187 C C . MET A 1 423 ? -9.124 -8.887 59.160 1.00 68.56 423 MET A C 1
ATOM 3189 O O . MET A 1 423 ? -8.769 -10.017 59.484 1.00 68.56 423 MET A O 1
ATOM 3193 N N . LEU A 1 424 ? -8.970 -8.426 57.911 1.00 65.50 424 LEU A N 1
ATOM 3194 C CA . LEU A 1 424 ? -8.329 -9.197 56.835 1.00 65.50 424 LEU A CA 1
ATOM 3195 C C . LEU A 1 424 ? -6.888 -9.560 57.182 1.00 65.50 424 LEU A C 1
ATOM 3197 O O . LEU A 1 424 ? -6.451 -10.679 56.931 1.00 65.50 424 LEU A O 1
ATOM 3201 N N . THR A 1 425 ? -6.160 -8.617 57.777 1.00 63.94 425 THR A N 1
ATOM 3202 C CA . THR A 1 425 ? -4.770 -8.844 58.186 1.00 63.94 425 THR A CA 1
ATOM 3203 C C . THR A 1 425 ? -4.694 -9.918 59.273 1.00 63.94 425 THR A C 1
ATOM 3205 O O . THR A 1 425 ? -3.879 -10.827 59.159 1.00 63.94 425 THR A O 1
ATOM 3208 N N . GLY A 1 426 ? -5.599 -9.881 60.261 1.00 64.06 426 GLY A N 1
ATOM 3209 C CA . GLY A 1 426 ? -5.684 -10.902 61.312 1.00 64.06 426 GLY A CA 1
ATOM 3210 C C . GLY A 1 426 ? -6.020 -12.301 60.787 1.00 64.06 426 GLY A C 1
ATOM 3211 O O . GLY A 1 426 ? -5.383 -13.273 61.188 1.00 64.06 426 GLY A O 1
ATOM 3212 N N . LEU A 1 427 ? -6.955 -12.403 59.836 1.00 65.81 427 LEU A N 1
ATOM 3213 C CA . LEU A 1 427 ? -7.307 -13.675 59.190 1.00 65.81 427 LEU A CA 1
ATOM 3214 C C . LEU A 1 427 ? -6.136 -14.258 58.382 1.00 65.81 427 LEU A C 1
ATOM 3216 O O . LEU A 1 427 ? -5.891 -15.461 58.427 1.00 65.81 427 LEU A O 1
ATOM 3220 N N . ILE A 1 428 ? -5.384 -13.411 57.670 1.00 63.31 428 ILE A N 1
ATOM 3221 C CA . ILE A 1 428 ? -4.215 -13.832 56.881 1.00 63.31 428 ILE A CA 1
ATOM 3222 C C . ILE A 1 428 ? -3.050 -14.255 57.789 1.00 63.31 428 ILE A C 1
ATOM 3224 O O . ILE A 1 428 ? -2.390 -15.255 57.508 1.00 63.31 428 ILE A O 1
ATOM 3228 N N . GLU A 1 429 ? -2.784 -13.520 58.872 1.00 62.31 429 GLU A N 1
ATOM 3229 C CA . GLU A 1 429 ? -1.716 -13.856 59.823 1.00 62.31 429 GLU A CA 1
ATOM 3230 C C . GLU A 1 429 ? -1.990 -15.174 60.559 1.00 62.31 429 GLU A C 1
ATOM 3232 O O . GLU A 1 429 ? -1.072 -15.983 60.704 1.00 62.31 429 GLU A O 1
ATOM 3237 N N . SER A 1 430 ? -3.245 -15.426 60.946 1.00 61.94 430 SER A N 1
ATOM 3238 C CA . SER A 1 430 ? -3.685 -16.702 61.527 1.00 61.94 430 SER A CA 1
ATOM 3239 C C . SER A 1 430 ? -3.507 -17.871 60.546 1.00 61.94 430 SER A C 1
ATOM 3241 O O . SER A 1 430 ? -2.863 -18.872 60.868 1.00 61.94 430 SER A O 1
ATOM 3243 N N . HIS A 1 431 ? -3.934 -17.697 59.288 1.00 58.53 431 HIS A N 1
ATOM 3244 C CA . HIS A 1 431 ? -3.799 -18.719 58.243 1.00 58.53 431 HIS A CA 1
ATOM 3245 C C . HIS A 1 431 ? -2.334 -19.101 57.950 1.00 58.53 431 HIS A C 1
ATOM 3247 O O . HIS A 1 431 ? -2.024 -20.254 57.654 1.00 58.53 431 HIS A O 1
ATOM 3253 N N . LEU A 1 432 ? -1.408 -18.139 58.043 1.00 53.31 432 LEU A N 1
ATOM 3254 C CA . LEU A 1 432 ? 0.027 -18.367 57.842 1.00 53.31 432 LEU A CA 1
ATOM 3255 C C . LEU A 1 432 ? 0.730 -18.985 59.063 1.00 53.31 432 LEU A C 1
ATOM 3257 O O . LEU A 1 432 ? 1.806 -19.568 58.900 1.00 53.31 432 LEU A O 1
ATOM 3261 N N . ALA A 1 433 ? 0.162 -18.854 60.265 1.00 55.53 433 ALA A N 1
ATOM 3262 C CA . ALA A 1 433 ? 0.713 -19.421 61.494 1.00 55.53 433 ALA A CA 1
ATOM 3263 C C . ALA A 1 433 ? 0.433 -20.928 61.631 1.00 55.53 433 ALA A C 1
ATOM 3265 O O . ALA A 1 433 ? 1.273 -21.634 62.177 1.00 55.53 433 ALA A O 1
ATOM 3266 N N . GLU A 1 434 ? -0.686 -21.422 61.093 1.00 52.84 434 GLU A N 1
ATOM 3267 C CA . GLU A 1 434 ? -1.054 -22.852 61.093 1.00 52.84 434 GLU A CA 1
ATOM 3268 C C . GLU A 1 434 ? -0.380 -23.664 59.970 1.00 52.84 434 GLU A C 1
ATOM 3270 O O . GLU A 1 434 ? -0.295 -24.888 60.043 1.00 52.84 434 GLU A O 1
ATOM 3275 N N . ALA A 1 435 ? 0.136 -22.998 58.929 1.00 49.38 435 ALA A N 1
ATOM 3276 C CA . ALA A 1 435 ? 0.879 -23.630 57.833 1.00 49.38 435 ALA A CA 1
ATOM 3277 C C . ALA A 1 435 ? 2.366 -23.919 58.163 1.00 49.38 435 ALA A C 1
ATOM 3279 O O . ALA A 1 435 ? 3.119 -24.355 57.285 1.00 49.38 435 ALA A O 1
ATOM 3280 N N . ARG A 1 436 ? 2.806 -23.648 59.400 1.00 39.84 436 ARG A N 1
ATOM 3281 C CA . ARG A 1 436 ? 4.146 -23.924 59.946 1.00 39.84 436 ARG A CA 1
ATOM 3282 C C . ARG A 1 436 ? 4.055 -24.910 61.096 1.00 39.84 436 ARG A C 1
ATOM 3284 O O . ARG A 1 436 ? 5.002 -25.721 61.209 1.00 39.84 436 ARG A O 1
#